Protein AF-I4B8F8-F1 (afdb_monomer)

pLDDT: mean 85.27, std 14.65, range [26.94, 98.0]

Foldseek 3Di:
DPDPPPQADQDDLVNQCVQCVLQPQDDSLLSVLVSVLVVLQSPDPCVVQLDVDPDHPVVVSLQLSLLRVCRNPDDDWAPEEEAQCRSHPSFVSNCSRVLVHQYEYEAQDPVSLVNNVVSCVVSVRPNYYYDNDHQALPPPDATLEYEYEPDDFPQVVCNRCQQHHAAQRKYWYKAWPCNVVSVVVNVVPPVQKDFPDKDWDDRPPDPTIIITTIIGGHHGRPPPDDDDDDDDDQLQAAEEEDEDCPDPVLVLLLLLLDPVSCVVVQKFKADDDVLVVVLLPDPVSVVFFAEKEAEPPDDDDRSSHHYYYYHPVSVVSNPVVPNNDIMTIGRNDDAAADDQDPDQAFEEEEELDQDLLLLLLLLLLCQVLGGQAYEYEPNHDDCRNHNNNVNNRCSVVRHRYHYYYHPLCCLAPHPAAEEEDQDAAELLVDDDGRYYHYYFWDPDPTDPHRHNHHYYYHDDDPPDPDDDRSVSSSVSSNSVSVVNVVVD

Solvent-accessible surface area (backbone atoms only — not comparable to full-atom values): 26824 Å² total; per-residue (Å²): 130,80,77,76,84,79,69,81,70,73,70,51,46,67,56,45,44,64,72,42,64,79,34,66,79,68,44,73,66,42,24,41,48,54,36,49,53,51,45,54,54,72,68,41,92,52,41,79,76,42,37,92,65,89,60,54,60,71,55,52,53,50,48,54,52,60,38,42,49,58,60,62,78,44,84,80,49,58,32,24,33,11,56,59,13,52,78,32,49,36,41,51,53,38,32,58,58,37,63,88,39,33,35,36,35,25,27,63,52,71,71,32,45,50,51,48,50,51,51,36,63,75,67,68,56,63,62,62,47,78,41,66,50,82,87,41,60,80,52,87,67,85,42,30,19,37,40,39,50,89,75,73,56,56,41,58,51,50,63,44,42,50,38,46,38,32,48,72,16,37,39,40,42,52,34,52,73,68,36,66,60,41,47,54,56,24,58,72,71,40,82,52,43,41,84,71,48,76,46,78,48,54,60,71,102,42,92,51,48,32,30,42,37,35,34,30,26,68,46,71,29,76,63,85,70,92,76,91,80,90,91,74,92,73,67,71,33,57,75,46,78,47,83,54,81,85,38,69,68,52,48,54,56,48,32,24,69,38,74,68,32,21,66,74,71,44,32,28,47,39,59,33,60,70,53,38,50,46,31,74,70,36,67,81,48,37,73,37,49,65,32,38,39,34,36,67,88,50,86,87,72,93,73,54,47,25,30,38,35,21,36,67,71,61,36,53,70,60,39,78,80,67,66,91,48,50,30,35,32,29,58,53,76,89,62,50,74,62,70,98,67,92,62,79,58,46,34,38,36,35,38,61,43,63,49,28,48,48,40,7,42,36,45,26,39,36,37,75,43,61,27,56,30,37,30,34,20,65,71,25,38,56,61,54,30,50,54,2,31,50,48,16,47,70,31,66,80,68,33,49,60,27,40,37,60,42,64,75,47,46,29,57,70,45,82,77,22,35,29,47,35,93,76,39,53,47,55,92,74,62,85,79,61,64,41,39,41,38,34,48,39,56,78,86,92,47,75,91,65,55,66,68,34,44,42,28,14,78,89,73,65,90,92,64,91,77,71,60,39,47,58,51,41,42,55,52,40,46,53,53,41,55,49,62,61,72,77,105

Organism: Turneriella parva (strain ATCC BAA-1111 / DSM 21527 / NCTC 11395 / H) (NCBI:txid869212)

Secondary structure (DSSP, 8-state):
-PPP--PPPPPPHHHHHHHTTTSTT--HHHHHHHHHHHHHHHH-TTHHHH------HHHHHHHHHHHHTHHHH-PPPSSEEEET-TTTTTHHHHHHH-TTS-EEEE---HHHHHHHHHHHHHHT--SEEEE-S--STT--S--SEEEEESSS-HHHHHHHHTTTSPTT-EEEEEE-TTHHHHHHHHHHH-TTEEEEEEEEEESTTS--EEEEEEEEE-SPP---------SS----PPEEEE--TT-HHHHHHHHTTSHHHHHHHTEEEEE-HHHHHHHHH-HHHHTTEEEEEEETTS-----SS-EEEEPHHHHHHH-TT---S-EEEEEPPP-EEP-----SSEEEEEE---SHHHHHHHHHHHHHTT-SEEEE-TTSPPTTSHHHHHHHGGGGGTSEEEE---HHHHHHHSTT-EEEEEEEEETTTPPPPSEEEEEPP-SSS--S--TT-EEEE----TT-----HHHHHHHHHHHHHHHHHH--

Nearest PDB structures (foldseek):
  5l0z-assembly1_B  TM=7.922E-01  e=4.233E-16  Sinorhizobium meliloti 1021
  1x7o-assembly1_B  TM=7.775E-01  e=1.104E-14  Streptomyces viridochromogenes
  3ay0-assembly2_B  TM=7.262E-01  e=1.185E-04  Methanocaldococcus jannaschii
  2yx1-assembly3_B  TM=6.730E-01  e=7.729E-05  Methanocaldococcus jannaschii
  2yx1-assembly3_A-2  TM=6.393E-01  e=5.608E-05  Methanocaldococcus jannaschii

Mean predicted aligned error: 17.03 Å

Sequence (488 aa):
MQKPDTQPRVFSTAEILRLLREIPGITEQKAGQLRRHWQMLVESDDKTDLTRLESTHEIAIKHYLDCAMPLKFTSLPSPLLDIGSGAGFPGLVLKILSPETEVILGEVRPKRTRFLQQVIDELGLTGVQVFAHRIGPQFPLEIQGVATRALESCRDTLYRVAPFLPAGGRVLLLKGPKGDEEIAEALAEMKDFAHEKTYSYNLADTRNERRLVIMRRERESVRKTGESNTGAPKSTGRVTEITSRANEQFKSLLSLTEAKGIRKEKLFLVSGEKLVQEILTTDRLRAQLQTLLVSSEMPRAETGANTLVLSPALFREVDVSGTRSAIGVMQLPGISAWQPTAETSGVTVFLPFQDPANIGAAIRSAAAFGARRVVLTEEAASPFLPKSVRAAANALFHVELMRGPRLSEVVKSVPGIFRLDMQGEPLHSVRFAAAVNLLAGVEGYGFTDRGGSIPITIPMQTGVESLNAQTALSIALYEIQRRQLAEK

Radius of gyration: 29.43 Å; Cα contacts (8 Å, |Δi|>4): 914; chains: 1; bounding box: 54×76×76 Å

Structure (mmCIF, N/CA/C/O backbone):
data_AF-I4B8F8-F1
#
_entry.id   AF-I4B8F8-F1
#
loop_
_atom_site.group_PDB
_atom_site.id
_atom_site.type_symbol
_atom_site.label_atom_id
_atom_site.label_alt_id
_atom_site.label_comp_id
_atom_site.label_asym_id
_atom_site.label_entity_id
_atom_site.label_seq_id
_atom_site.pdbx_PDB_ins_code
_atom_site.Cartn_x
_atom_site.Cartn_y
_atom_site.Cartn_z
_atom_site.occupancy
_atom_site.B_iso_or_equiv
_atom_site.auth_seq_id
_atom_site.auth_comp_id
_atom_site.auth_asym_id
_atom_site.auth_atom_id
_atom_site.pdbx_PDB_model_num
ATOM 1 N N . MET A 1 1 ? -20.509 -47.827 -3.296 1.00 37.56 1 MET A N 1
ATOM 2 C CA . MET A 1 1 ? -19.914 -47.493 -1.984 1.00 37.56 1 MET A CA 1
ATOM 3 C C . MET A 1 1 ? -20.472 -46.151 -1.549 1.00 37.56 1 MET A C 1
ATOM 5 O O . MET A 1 1 ? -20.246 -45.168 -2.243 1.00 37.56 1 MET A O 1
ATOM 9 N N . GLN A 1 2 ? -21.267 -46.125 -0.476 1.00 31.25 2 GLN A N 1
ATOM 10 C CA . GLN A 1 2 ? -21.672 -44.877 0.176 1.00 31.25 2 GLN A CA 1
ATOM 11 C C . GLN A 1 2 ? -20.403 -44.131 0.605 1.00 31.25 2 GLN A C 1
ATOM 13 O O . GLN A 1 2 ? -19.493 -44.748 1.161 1.00 31.25 2 GLN A O 1
ATOM 18 N N . LYS A 1 3 ? -20.314 -42.830 0.297 1.00 29.75 3 LYS A N 1
ATOM 19 C CA . LYS A 1 3 ? -19.273 -41.974 0.877 1.00 29.75 3 LYS A CA 1
ATOM 20 C C . LYS A 1 3 ? -19.387 -42.101 2.403 1.00 29.75 3 LYS A C 1
ATOM 22 O O . LYS A 1 3 ? -20.510 -41.989 2.896 1.00 29.75 3 LYS A O 1
ATOM 27 N N . PRO A 1 4 ? -18.292 -42.368 3.134 1.00 38.72 4 PRO A N 1
ATOM 28 C CA . PRO A 1 4 ? -18.348 -42.357 4.585 1.00 38.72 4 PRO A CA 1
ATOM 29 C C . PRO A 1 4 ? -18.833 -40.977 5.025 1.00 38.72 4 PRO A C 1
ATOM 31 O O . PRO A 1 4 ? -18.412 -39.961 4.471 1.00 38.72 4 PRO A O 1
ATOM 34 N N . ASP A 1 5 ? -19.765 -40.971 5.967 1.00 40.22 5 ASP A N 1
ATOM 35 C CA . ASP A 1 5 ? -20.349 -39.780 6.564 1.00 40.22 5 ASP A CA 1
ATOM 36 C C . ASP A 1 5 ? -19.243 -38.973 7.266 1.00 40.22 5 ASP A C 1
ATOM 38 O O . ASP A 1 5 ? -18.839 -39.262 8.391 1.00 40.22 5 ASP A O 1
ATOM 42 N N . THR A 1 6 ? -18.656 -38.012 6.551 1.00 44.28 6 THR A N 1
ATOM 43 C CA . THR A 1 6 ? -17.584 -37.134 7.036 1.00 44.28 6 THR A CA 1
ATOM 44 C C . THR A 1 6 ? -18.162 -35.910 7.743 1.00 44.28 6 THR A C 1
ATOM 46 O O . THR A 1 6 ? -17.721 -34.784 7.496 1.00 44.28 6 THR A O 1
ATOM 49 N N . GLN A 1 7 ? -19.172 -36.082 8.598 1.00 48.66 7 GLN A N 1
ATOM 50 C CA . GLN A 1 7 ? -19.542 -35.010 9.517 1.00 48.66 7 GLN A CA 1
ATOM 51 C C . GLN A 1 7 ? -18.423 -34.837 10.558 1.00 48.66 7 GLN A C 1
ATOM 53 O O . GLN A 1 7 ? -17.999 -35.819 11.177 1.00 48.66 7 GLN A O 1
ATOM 58 N N . PRO A 1 8 ? -17.894 -33.616 10.764 1.00 54.59 8 PRO A N 1
ATOM 59 C CA . PRO A 1 8 ? -16.890 -33.380 11.791 1.00 54.59 8 PRO A CA 1
ATOM 60 C C . PRO A 1 8 ? -17.479 -33.729 13.158 1.00 54.59 8 PRO A C 1
ATOM 62 O O . PRO A 1 8 ? -18.486 -33.154 13.569 1.00 54.59 8 PRO A O 1
ATOM 65 N N . ARG A 1 9 ? -16.860 -34.676 13.872 1.00 65.25 9 ARG A N 1
ATOM 66 C CA . ARG A 1 9 ? -17.276 -35.021 15.235 1.00 65.25 9 ARG A CA 1
ATOM 67 C C . ARG A 1 9 ? -17.198 -33.771 16.117 1.00 65.25 9 ARG A C 1
ATOM 69 O O . ARG A 1 9 ? -16.156 -33.119 16.200 1.00 65.25 9 ARG A O 1
ATOM 76 N N . VAL A 1 10 ? -18.303 -33.444 16.771 1.00 67.31 10 VAL A N 1
ATOM 77 C CA . VAL A 1 10 ? -18.372 -32.400 17.794 1.00 67.31 10 VAL A CA 1
ATOM 78 C C . VAL A 1 10 ? -17.868 -32.973 19.118 1.00 67.31 10 VAL A C 1
ATOM 80 O O . VAL A 1 10 ? -18.247 -34.083 19.484 1.00 67.31 10 VAL A O 1
ATOM 83 N N . PHE A 1 11 ? -17.046 -32.214 19.847 1.00 74.31 11 PHE A N 1
ATOM 84 C CA . PHE A 1 11 ? -16.575 -32.594 21.183 1.00 74.31 11 PHE A CA 1
ATOM 85 C C . PHE A 1 11 ? -17.731 -32.791 22.164 1.00 74.31 11 PHE A C 1
ATOM 87 O O . PHE A 1 11 ? -18.643 -31.970 22.232 1.00 74.31 11 PHE A O 1
ATOM 94 N N . SER A 1 12 ? -17.673 -33.816 23.005 1.00 84.62 12 SER A N 1
ATOM 95 C CA . SER A 1 12 ? -18.509 -33.859 24.205 1.00 84.62 12 SER A CA 1
ATOM 96 C C . SER A 1 12 ? -17.972 -32.904 25.279 1.00 84.62 12 SER A C 1
ATOM 98 O O . SER A 1 12 ? -16.775 -32.617 25.355 1.00 84.62 12 SER A O 1
ATOM 100 N N . THR A 1 13 ? -18.852 -32.431 26.165 1.00 86.50 13 THR A N 1
ATOM 101 C CA . THR A 1 13 ? -18.453 -31.603 27.317 1.00 86.50 13 THR A CA 1
ATOM 102 C C . THR A 1 13 ? -17.444 -32.340 28.207 1.00 86.50 13 THR A C 1
ATOM 104 O O . THR A 1 13 ? -16.471 -31.744 28.662 1.00 86.50 13 THR A O 1
ATOM 107 N N . ALA A 1 14 ? -17.620 -33.655 28.387 1.00 87.38 14 ALA A N 1
ATOM 108 C CA . ALA A 1 14 ? -16.713 -34.504 29.158 1.00 87.38 14 ALA A CA 1
ATOM 109 C C . ALA A 1 14 ? -15.302 -34.585 28.544 1.00 87.38 14 ALA A C 1
ATOM 111 O O . ALA A 1 14 ? -14.309 -34.578 29.273 1.00 87.38 14 ALA A O 1
ATOM 112 N N . GLU A 1 15 ? -15.188 -34.617 27.212 1.00 86.06 15 GLU A N 1
ATOM 113 C CA . GLU A 1 15 ? -13.887 -34.598 26.533 1.00 86.06 15 GLU A CA 1
ATOM 114 C C . GLU A 1 15 ? -13.149 -33.276 26.747 1.00 86.06 15 GLU A C 1
ATOM 116 O O . GLU A 1 15 ? -11.955 -33.301 27.048 1.00 86.06 15 GLU A O 1
ATOM 121 N N . ILE A 1 16 ? -13.849 -32.138 26.655 1.00 87.81 16 ILE A N 1
ATOM 122 C CA . ILE A 1 16 ? -13.263 -30.812 26.915 1.00 87.81 16 ILE A CA 1
ATOM 123 C C . ILE A 1 16 ? -12.833 -30.690 28.380 1.00 87.81 16 ILE A C 1
ATOM 125 O O . ILE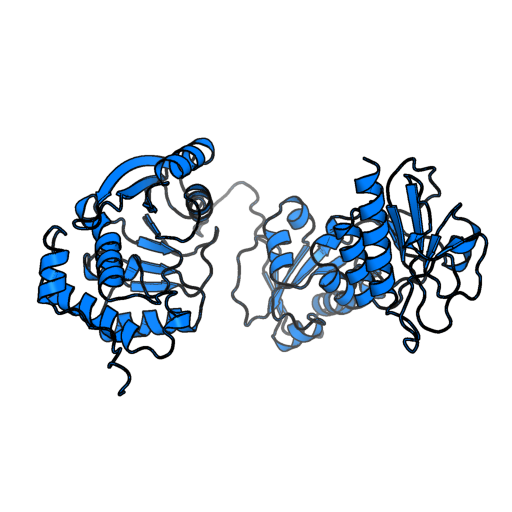 A 1 16 ? -11.724 -30.231 28.647 1.00 87.81 16 ILE A O 1
ATOM 129 N N . LEU A 1 17 ? -13.660 -31.151 29.325 1.00 90.06 17 LEU A N 1
ATOM 130 C CA . LEU A 1 17 ? -13.315 -31.174 30.750 1.00 90.06 17 LEU A CA 1
ATOM 131 C C . LEU A 1 17 ? -12.053 -31.994 31.015 1.00 90.06 17 LEU A C 1
ATOM 133 O O . LEU A 1 17 ? -11.150 -31.534 31.710 1.00 90.06 17 LEU A O 1
ATOM 137 N N . ARG A 1 18 ? -11.957 -33.193 30.432 1.00 88.25 18 ARG A N 1
ATOM 138 C CA . ARG A 1 18 ? -10.771 -34.043 30.576 1.00 88.25 18 ARG A CA 1
ATOM 139 C C . ARG A 1 18 ? -9.530 -33.384 29.976 1.00 88.25 18 ARG A C 1
ATOM 141 O O . ARG A 1 18 ? -8.460 -33.462 30.574 1.00 88.25 18 ARG A O 1
ATOM 148 N N . LEU A 1 19 ? -9.671 -32.762 28.807 1.00 84.69 19 LEU A N 1
ATOM 149 C CA . LEU A 1 19 ? -8.583 -32.096 28.093 1.00 84.69 19 LEU A CA 1
ATOM 150 C C . LEU A 1 19 ? -8.044 -30.887 28.863 1.00 84.69 19 LEU A C 1
ATOM 152 O O . LEU A 1 19 ? -6.835 -30.716 28.977 1.00 84.69 19 LEU A O 1
ATOM 156 N N . LEU A 1 20 ? -8.944 -30.052 29.379 1.00 89.75 20 LEU A N 1
ATOM 157 C CA . LEU A 1 20 ? -8.615 -28.797 30.049 1.00 89.75 20 LEU A CA 1
ATOM 158 C C . LEU A 1 20 ? -8.564 -28.941 31.573 1.00 89.75 20 LEU A C 1
ATOM 160 O O . LEU A 1 20 ? -8.567 -27.933 32.268 1.00 89.75 20 LEU A O 1
ATOM 164 N N . ARG A 1 21 ? -8.484 -30.166 32.110 1.00 89.56 21 ARG A N 1
ATOM 165 C CA . ARG A 1 21 ? -8.506 -30.442 33.561 1.00 89.56 21 ARG A CA 1
ATOM 166 C C . ARG A 1 21 ? -7.427 -29.702 34.358 1.00 89.56 21 ARG A C 1
ATOM 168 O O . ARG A 1 21 ? -7.580 -29.493 35.552 1.00 89.56 21 ARG A O 1
ATOM 175 N N . GLU A 1 22 ? -6.322 -29.351 33.701 1.00 88.19 22 GLU A N 1
ATOM 176 C CA . GLU A 1 22 ? -5.199 -28.625 34.305 1.00 88.19 22 GLU A CA 1
ATOM 177 C C . GLU A 1 22 ? -5.330 -27.102 34.180 1.00 88.19 22 GLU A C 1
ATOM 179 O O . GLU A 1 22 ? -4.483 -26.371 34.692 1.00 88.19 22 GLU A O 1
ATOM 184 N N . ILE A 1 23 ? -6.356 -26.618 33.476 1.00 92.31 23 ILE A N 1
ATOM 185 C CA . ILE A 1 23 ? -6.624 -25.194 33.313 1.00 92.31 23 ILE A CA 1
ATOM 186 C C . ILE A 1 23 ? -7.430 -24.708 34.522 1.00 92.31 23 ILE A C 1
ATOM 188 O O . ILE A 1 23 ? -8.512 -25.241 34.789 1.00 92.31 23 ILE A O 1
ATOM 192 N N . PRO A 1 24 ? -6.940 -23.694 35.256 1.00 89.38 24 PRO A N 1
ATOM 193 C CA . PRO A 1 24 ? -7.636 -23.178 36.425 1.00 89.38 24 PRO A CA 1
ATOM 194 C C . PRO A 1 24 ? -9.062 -22.721 36.105 1.00 89.38 24 PRO A C 1
ATOM 196 O O . PRO A 1 24 ? -9.312 -22.047 35.107 1.00 89.38 24 PRO A O 1
ATOM 199 N N . GLY A 1 25 ? -10.006 -23.076 36.978 1.00 86.62 25 GLY A N 1
ATOM 200 C CA . GLY A 1 25 ? -11.382 -22.589 36.899 1.00 86.62 25 GLY A CA 1
ATOM 201 C C . GLY A 1 25 ? -12.218 -23.164 35.753 1.00 86.62 25 GLY A C 1
ATOM 202 O O . GLY A 1 25 ? -13.264 -22.586 35.452 1.00 86.62 25 GLY A O 1
ATOM 203 N N . ILE A 1 26 ? -11.796 -24.263 35.113 1.00 93.62 26 ILE A N 1
ATOM 204 C CA . ILE A 1 26 ? -12.636 -25.006 34.166 1.00 93.62 26 ILE A CA 1
ATOM 205 C C . ILE A 1 26 ? -13.859 -25.603 34.886 1.00 93.62 26 ILE A C 1
ATOM 207 O O . ILE A 1 26 ? -13.743 -26.214 35.945 1.00 93.62 26 ILE A O 1
ATOM 211 N N . THR A 1 27 ? -15.047 -25.428 34.306 1.00 95.81 27 THR A N 1
ATOM 212 C CA . THR A 1 27 ? -16.318 -25.976 34.807 1.00 95.81 27 THR A CA 1
ATOM 213 C C . THR A 1 27 ? -17.100 -26.614 33.666 1.00 95.81 27 THR A C 1
ATOM 215 O O . THR A 1 27 ? -16.797 -26.386 32.492 1.00 95.81 27 THR A O 1
ATOM 218 N N . GLU A 1 28 ? -18.132 -27.393 33.990 1.00 94.50 28 GLU A N 1
ATOM 219 C CA . GLU A 1 28 ? -19.004 -28.005 32.981 1.00 94.50 28 GLU A CA 1
ATOM 220 C C . GLU A 1 28 ? -19.686 -26.955 32.092 1.00 94.50 28 GLU A C 1
ATOM 222 O O . GLU A 1 28 ? -19.755 -27.126 30.877 1.00 94.50 28 GLU A O 1
ATOM 227 N N . GLN A 1 29 ? -20.086 -25.818 32.672 1.00 95.50 29 GLN A N 1
ATOM 228 C CA . GLN A 1 29 ? -20.638 -24.684 31.930 1.00 95.50 29 GLN A CA 1
ATOM 229 C C . GLN A 1 29 ? -19.637 -24.132 30.904 1.00 95.50 29 GLN A C 1
ATOM 231 O O . GLN A 1 29 ? -19.970 -24.011 29.725 1.00 95.50 29 GLN A O 1
ATOM 236 N N . LYS A 1 30 ? -18.397 -23.845 31.324 1.00 95.56 30 LYS A N 1
ATOM 237 C CA . LYS A 1 30 ? -17.348 -23.317 30.434 1.00 95.56 30 LYS A CA 1
ATOM 238 C C . LYS A 1 30 ? -16.985 -24.317 29.338 1.00 95.56 30 LYS A C 1
ATOM 240 O O . LYS A 1 30 ? -16.847 -23.948 28.174 1.00 95.56 30 LYS A O 1
ATOM 245 N N . ALA A 1 31 ? -16.889 -25.600 29.686 1.00 94.25 31 ALA A N 1
ATOM 246 C CA . ALA A 1 31 ? -16.685 -26.667 28.712 1.00 94.25 31 ALA A CA 1
ATOM 247 C C . ALA A 1 31 ? -17.852 -26.754 27.710 1.00 94.25 31 ALA A C 1
ATOM 249 O O . ALA A 1 31 ? -17.626 -26.922 26.513 1.00 94.25 31 ALA A O 1
ATOM 250 N N . GLY A 1 32 ? -19.091 -26.568 28.174 1.00 94.25 32 GLY A N 1
ATOM 251 C CA . GLY A 1 32 ? -20.281 -26.486 27.329 1.00 94.25 32 GLY A CA 1
ATOM 252 C C . GLY A 1 32 ? -20.248 -25.304 26.355 1.00 94.25 32 GLY A C 1
ATOM 253 O O . GLY A 1 32 ? -20.576 -25.481 25.182 1.00 94.25 32 GLY A O 1
ATOM 254 N N . GLN A 1 33 ? -19.790 -24.129 26.797 1.00 96.12 33 GLN A N 1
ATOM 255 C CA . GLN A 1 33 ? -19.620 -22.949 25.939 1.00 96.12 33 GLN A CA 1
ATOM 256 C C . GLN A 1 33 ? -18.536 -23.160 24.871 1.00 96.12 33 GLN A C 1
ATOM 258 O O . GLN A 1 33 ? -18.769 -22.859 23.702 1.00 96.12 33 GLN A O 1
ATOM 263 N N . LEU A 1 34 ? -17.385 -23.750 25.226 1.00 93.94 34 LEU A N 1
ATOM 264 C CA . LEU A 1 34 ? -16.343 -24.108 24.251 1.00 93.94 34 LEU A CA 1
ATOM 265 C C . LEU A 1 34 ? -16.844 -25.131 23.225 1.00 93.94 34 LEU A C 1
ATOM 267 O O . LEU A 1 34 ? -16.575 -24.999 22.031 1.00 93.94 34 LEU A O 1
ATOM 271 N N . ARG A 1 35 ? -17.622 -26.127 23.673 1.00 91.62 35 ARG A N 1
ATOM 272 C CA . ARG A 1 35 ? -18.291 -27.073 22.773 1.00 91.62 35 ARG A CA 1
ATOM 273 C C . ARG A 1 35 ? -19.227 -26.347 21.814 1.00 91.62 35 ARG A C 1
ATOM 275 O O . ARG A 1 35 ? -19.205 -26.645 20.624 1.00 91.62 35 ARG A O 1
ATOM 282 N N . ARG A 1 36 ? -20.051 -25.423 22.315 1.00 93.31 36 ARG A N 1
ATOM 283 C CA . ARG A 1 36 ? -21.014 -24.694 21.483 1.00 93.31 36 ARG A CA 1
ATOM 284 C C . ARG A 1 36 ? -20.313 -23.790 20.470 1.00 93.31 36 ARG A C 1
ATOM 286 O O . ARG A 1 36 ? -20.694 -23.803 19.306 1.00 93.31 36 ARG A O 1
ATOM 293 N N . HIS A 1 37 ? -19.230 -23.113 20.855 1.00 92.88 37 HIS A N 1
ATOM 294 C CA . HIS A 1 37 ? -18.369 -22.382 19.915 1.00 92.88 37 HIS A CA 1
ATOM 295 C C . HIS A 1 37 ? -17.838 -23.289 18.794 1.00 92.88 37 HIS A C 1
ATOM 297 O O . HIS A 1 37 ? -17.922 -22.925 17.621 1.00 92.88 37 HIS A O 1
ATOM 303 N N . TRP A 1 38 ? -17.362 -24.495 19.129 1.00 87.88 38 TRP A N 1
ATOM 304 C CA . TRP A 1 38 ? -16.925 -25.473 18.127 1.00 87.88 38 TRP A CA 1
ATOM 305 C C . TRP A 1 38 ? -18.066 -25.926 17.210 1.00 87.88 38 TRP A C 1
ATOM 307 O O . TRP A 1 38 ? -17.879 -25.993 15.997 1.00 87.88 38 TRP A O 1
ATOM 317 N N . GLN A 1 39 ? -19.252 -26.200 17.765 1.00 87.88 39 GLN A N 1
ATOM 318 C CA . GLN A 1 39 ? -20.442 -26.551 16.981 1.00 87.88 39 GLN A CA 1
ATOM 319 C C . GLN A 1 39 ? -20.768 -25.469 15.960 1.00 87.88 39 GLN A C 1
ATOM 321 O O . GLN A 1 39 ? -20.864 -25.775 14.780 1.00 87.88 39 GLN A O 1
ATOM 326 N N . MET A 1 40 ? -20.838 -24.206 16.385 1.00 90.06 40 MET A N 1
ATOM 327 C CA . MET A 1 40 ? -21.122 -23.086 15.484 1.00 90.06 40 MET A CA 1
ATOM 328 C C . MET A 1 40 ? -20.072 -22.957 14.376 1.00 90.06 40 MET A C 1
ATOM 330 O O . MET A 1 40 ? -20.408 -22.676 13.228 1.00 90.06 40 MET A O 1
ATOM 334 N N . LEU A 1 41 ? -18.795 -23.195 14.693 1.00 86.50 41 LEU A N 1
ATOM 335 C CA . LEU A 1 41 ? -17.722 -23.182 13.700 1.00 86.50 41 LEU A CA 1
ATOM 336 C C . LEU A 1 41 ? -17.862 -24.326 12.679 1.00 86.50 41 LEU A C 1
ATOM 338 O O . LEU A 1 41 ? -17.627 -24.127 11.488 1.00 86.50 41 LEU A O 1
ATOM 342 N N . VAL A 1 42 ? -18.259 -25.517 13.138 1.00 80.12 42 VAL A N 1
ATOM 343 C CA . VAL A 1 42 ? -18.511 -26.705 12.305 1.00 80.12 42 VAL A CA 1
ATOM 344 C C . VAL A 1 42 ? -19.822 -26.605 11.522 1.00 80.12 42 VAL A C 1
ATOM 346 O O . VAL A 1 42 ? -19.929 -27.201 10.456 1.00 80.12 42 VAL A O 1
ATOM 349 N N . GLU A 1 43 ? -20.821 -25.890 12.017 1.00 82.44 43 GLU A N 1
ATOM 350 C CA . GLU A 1 43 ? -22.116 -25.698 11.354 1.00 82.44 43 GLU A CA 1
ATOM 351 C C . GLU A 1 43 ? -22.072 -24.552 10.336 1.00 82.44 43 GLU A C 1
ATOM 353 O O . GLU A 1 43 ? -22.893 -24.516 9.428 1.00 82.44 43 GLU A O 1
ATOM 358 N N . SER A 1 44 ? -21.101 -23.640 10.441 1.00 77.44 44 SER A N 1
ATOM 359 C CA . SER A 1 44 ? -20.975 -22.511 9.521 1.00 77.44 44 SER A CA 1
ATOM 360 C C . SER A 1 44 ? -20.704 -22.957 8.079 1.00 77.44 44 SER A C 1
ATOM 362 O O . SER A 1 44 ? -19.770 -23.717 7.821 1.00 77.44 44 SER A O 1
ATOM 364 N N . ASP A 1 45 ? -21.463 -22.413 7.125 1.00 61.00 45 ASP A N 1
ATOM 365 C CA . ASP A 1 45 ? -21.267 -22.621 5.680 1.00 61.00 45 ASP A CA 1
ATOM 366 C C . ASP A 1 45 ? -19.956 -22.004 5.148 1.00 61.00 45 ASP A C 1
ATOM 368 O O . ASP A 1 45 ? -19.474 -22.358 4.073 1.00 61.00 45 ASP A O 1
ATOM 372 N N . ASP A 1 46 ? -19.329 -21.111 5.920 1.00 59.44 46 ASP A N 1
ATOM 373 C CA . ASP A 1 46 ? -18.126 -20.354 5.557 1.00 59.44 46 ASP A CA 1
ATOM 374 C C . ASP A 1 46 ? -16.824 -21.005 6.083 1.00 59.44 46 ASP A C 1
ATOM 376 O O . ASP A 1 46 ? -15.827 -20.313 6.311 1.00 59.44 46 ASP A O 1
ATOM 380 N N . LYS A 1 47 ? -16.790 -22.335 6.287 1.00 59.72 47 LYS A N 1
ATOM 381 C CA . LYS A 1 47 ? -15.661 -23.050 6.938 1.00 59.72 47 LYS A CA 1
ATOM 382 C C . LYS A 1 47 ? -14.290 -22.669 6.390 1.00 59.72 47 LYS A C 1
ATOM 384 O O . LYS A 1 47 ? -13.368 -22.454 7.172 1.00 59.72 47 LYS A O 1
ATOM 389 N N . THR A 1 48 ? -14.175 -22.556 5.066 1.00 55.91 48 THR A N 1
ATOM 390 C CA . THR A 1 48 ? -12.930 -22.229 4.353 1.00 55.91 48 THR A CA 1
ATOM 391 C C . THR A 1 48 ? -12.471 -20.783 4.560 1.00 55.91 48 THR A C 1
ATOM 393 O O . THR A 1 48 ? -11.276 -20.506 4.448 1.00 55.91 48 THR A O 1
ATOM 396 N N . ASP A 1 49 ? -13.382 -19.860 4.889 1.00 56.50 49 ASP A N 1
ATOM 397 C CA . ASP A 1 49 ? -13.070 -18.449 5.144 1.00 56.50 49 ASP A CA 1
ATOM 398 C C . ASP A 1 49 ? -12.888 -18.152 6.642 1.00 56.50 49 ASP A C 1
ATOM 400 O O . ASP A 1 49 ? -12.032 -17.341 7.006 1.00 56.50 49 ASP A O 1
ATOM 404 N N . LEU A 1 50 ? -13.617 -18.833 7.535 1.00 55.78 50 LEU A N 1
ATOM 405 C CA . LEU A 1 50 ? -13.480 -18.660 8.988 1.00 55.78 50 LEU A CA 1
ATOM 406 C C . LEU A 1 50 ? -12.159 -19.219 9.517 1.00 55.78 50 LEU A C 1
ATOM 408 O O . LEU A 1 50 ? -11.507 -18.594 10.355 1.00 55.78 50 LEU A O 1
ATOM 412 N N . THR A 1 51 ? -11.729 -20.367 8.996 1.00 55.81 51 THR A N 1
ATOM 413 C CA . THR A 1 51 ? -10.491 -21.025 9.415 1.00 55.81 51 THR A CA 1
ATOM 414 C C . THR A 1 51 ? -9.880 -21.809 8.259 1.00 55.81 51 THR A C 1
ATOM 416 O O . THR A 1 51 ? -10.588 -22.435 7.483 1.00 55.81 51 THR A O 1
ATOM 419 N N . ARG A 1 52 ? -8.547 -21.869 8.155 1.00 52.03 52 ARG A N 1
ATOM 420 C CA . ARG A 1 52 ? -7.868 -22.765 7.192 1.00 52.03 52 ARG A CA 1
ATOM 421 C C . ARG A 1 52 ? -7.881 -24.230 7.671 1.00 52.03 52 ARG A C 1
ATOM 423 O O . ARG A 1 52 ? -6.935 -24.977 7.438 1.00 52.03 52 ARG A O 1
ATOM 430 N N . LEU A 1 53 ? -8.905 -24.612 8.429 1.00 52.09 53 LEU A N 1
ATOM 431 C CA . LEU A 1 53 ? -9.018 -25.914 9.059 1.00 52.09 53 LEU A CA 1
ATOM 432 C C . LEU A 1 53 ? -9.657 -26.886 8.064 1.00 52.09 53 LEU A C 1
ATOM 434 O O . LEU A 1 53 ? -10.868 -27.058 8.031 1.00 52.09 53 LEU A O 1
ATOM 438 N N . GLU A 1 54 ? -8.823 -27.620 7.331 1.00 49.47 54 GLU A N 1
ATOM 439 C CA . GLU A 1 54 ? -9.177 -28.951 6.799 1.00 49.47 54 GLU A CA 1
ATOM 440 C C . GLU A 1 54 ? -9.229 -30.001 7.937 1.00 49.47 54 GLU A C 1
ATOM 442 O O . GLU A 1 54 ? -8.923 -31.177 7.761 1.00 49.47 54 GLU A O 1
ATOM 447 N N . SER A 1 55 ? -9.494 -29.563 9.171 1.00 52.34 55 SER A N 1
ATOM 448 C CA . SER A 1 55 ? -8.901 -30.179 10.348 1.00 52.34 55 SER A CA 1
ATOM 449 C C . SER A 1 55 ? -9.795 -31.237 10.977 1.00 52.34 55 SER A C 1
ATOM 451 O O . SER A 1 55 ? -10.943 -30.971 11.334 1.00 52.34 55 SER A O 1
ATOM 453 N N . THR A 1 56 ? -9.225 -32.414 11.203 1.00 61.28 56 THR A N 1
ATOM 454 C CA . THR A 1 56 ? -9.825 -33.480 12.002 1.00 61.28 56 THR A CA 1
ATOM 455 C C . THR A 1 56 ? -10.077 -33.027 13.448 1.00 61.28 56 THR A C 1
ATOM 457 O O . THR A 1 56 ? -9.424 -32.115 13.961 1.00 61.28 56 THR A O 1
ATOM 460 N N . HIS A 1 57 ? -10.999 -33.708 14.132 1.00 67.62 57 HIS A N 1
ATOM 461 C CA . HIS A 1 57 ? -11.315 -33.548 15.560 1.00 67.62 57 HIS A CA 1
ATOM 462 C C . HIS A 1 57 ? -10.065 -33.370 16.452 1.00 67.62 57 HIS A C 1
ATOM 464 O O . HIS A 1 57 ? -10.033 -32.515 17.333 1.00 67.62 57 HIS A O 1
ATOM 470 N N . GLU A 1 58 ? -8.991 -34.119 16.189 1.00 65.88 58 GLU A N 1
ATOM 471 C CA . GLU A 1 58 ? -7.743 -34.055 16.962 1.00 65.88 58 GLU A CA 1
ATOM 472 C C . GLU A 1 58 ? -6.992 -32.725 16.853 1.00 65.88 58 GLU A C 1
ATOM 474 O O . GLU A 1 58 ? -6.371 -32.277 17.820 1.00 65.88 58 GLU A O 1
ATOM 479 N N . ILE A 1 59 ? -7.007 -32.099 15.677 1.00 67.88 59 ILE A N 1
ATOM 480 C CA . ILE A 1 59 ? -6.310 -30.833 15.441 1.00 67.88 59 ILE A CA 1
ATOM 481 C C . ILE A 1 59 ? -7.048 -29.709 16.175 1.00 67.88 59 ILE A C 1
ATOM 483 O O . ILE A 1 59 ? -6.422 -28.898 16.857 1.00 67.88 59 ILE A O 1
ATOM 487 N N . ALA A 1 60 ? -8.380 -29.715 16.128 1.00 69.56 60 ALA A N 1
ATOM 488 C CA . ALA A 1 60 ? -9.209 -28.747 16.832 1.00 69.56 60 ALA A CA 1
ATOM 489 C C . ALA A 1 60 ? -9.073 -28.841 18.366 1.00 69.56 60 ALA A C 1
ATOM 491 O O . ALA A 1 60 ? -8.904 -27.809 19.015 1.00 69.56 60 ALA A O 1
ATOM 492 N N . ILE A 1 61 ? -8.996 -30.047 18.946 1.00 73.06 61 ILE A N 1
ATOM 493 C CA . ILE A 1 61 ? -8.678 -30.247 20.380 1.00 73.06 61 ILE A CA 1
ATOM 494 C C . ILE A 1 61 ? -7.374 -29.558 20.760 1.00 73.06 61 ILE A C 1
ATOM 496 O O . ILE A 1 61 ? -7.312 -28.795 21.725 1.00 73.06 61 ILE A O 1
ATOM 500 N N . LYS A 1 62 ? -6.321 -29.802 19.975 1.00 77.50 62 LYS A N 1
ATOM 501 C CA . LYS A 1 62 ? -5.010 -29.192 20.205 1.00 77.50 62 LYS A CA 1
ATOM 502 C C . LYS A 1 62 ? -5.087 -27.674 20.062 1.00 77.50 62 LYS A C 1
ATOM 504 O O . LYS A 1 62 ? -4.357 -26.974 20.753 1.00 77.50 62 LYS A O 1
ATOM 509 N N . HIS A 1 63 ? -5.983 -27.146 19.224 1.00 82.81 63 HIS A N 1
ATOM 510 C CA . HIS A 1 63 ? -6.194 -25.709 19.111 1.00 82.81 63 HIS A CA 1
ATOM 511 C C . HIS A 1 63 ? -6.813 -25.078 20.359 1.00 82.81 63 HIS A C 1
ATOM 513 O O . HIS A 1 63 ? -6.263 -24.073 20.812 1.00 82.81 63 HIS A O 1
ATOM 519 N N . TYR A 1 64 ? -7.878 -25.653 20.920 1.00 88.00 64 TYR A N 1
ATOM 520 C CA . TYR A 1 64 ? -8.481 -25.145 22.158 1.00 88.00 64 TYR A CA 1
ATOM 521 C C . TYR A 1 64 ? -7.537 -25.271 23.350 1.00 88.00 64 TYR A C 1
ATOM 523 O O . TYR A 1 64 ? -7.401 -24.314 24.109 1.00 88.00 64 TYR A O 1
ATOM 531 N N . LEU A 1 65 ? -6.844 -26.410 23.479 1.00 88.44 65 LEU A N 1
ATOM 532 C CA . LEU A 1 65 ? -5.861 -26.610 24.542 1.00 88.44 65 LEU A CA 1
ATOM 533 C C . LEU A 1 65 ? -4.774 -25.533 24.494 1.00 88.44 65 LEU A C 1
ATOM 535 O O . LEU A 1 65 ? -4.571 -24.845 25.485 1.00 88.44 65 LEU A O 1
ATOM 539 N N . ASP A 1 66 ? -4.142 -25.330 23.335 1.00 89.19 66 ASP A N 1
ATOM 540 C CA . ASP A 1 66 ? -3.085 -24.325 23.133 1.00 89.19 66 ASP A CA 1
ATOM 541 C C . ASP A 1 66 ? -3.562 -22.913 23.509 1.00 89.19 66 ASP A C 1
ATOM 543 O O . ASP A 1 66 ? -2.886 -22.197 24.240 1.00 89.19 66 ASP A O 1
ATOM 547 N N . CYS A 1 67 ? -4.774 -22.532 23.088 1.00 92.38 67 CYS A N 1
ATOM 548 C CA . CYS A 1 67 ? -5.365 -21.240 23.443 1.00 92.38 67 CYS A CA 1
ATOM 549 C C . CYS A 1 67 ? -5.665 -21.091 24.939 1.00 92.38 67 CYS A C 1
ATOM 551 O O . CYS A 1 67 ? -5.659 -19.966 25.427 1.00 92.38 67 CYS A O 1
ATOM 553 N N . ALA A 1 68 ? -5.922 -22.184 25.658 1.00 93.75 68 ALA A N 1
ATOM 554 C CA . ALA A 1 68 ? -6.193 -22.170 27.093 1.00 93.75 68 ALA A CA 1
ATOM 555 C C . ALA A 1 68 ? -4.915 -22.131 27.950 1.00 93.75 68 ALA A C 1
ATOM 557 O O . ALA A 1 68 ? -4.954 -21.658 29.085 1.00 93.75 68 ALA A O 1
ATOM 558 N N . MET A 1 69 ? -3.775 -22.585 27.414 1.00 92.50 69 MET A N 1
ATOM 559 C CA . MET A 1 69 ? -2.512 -22.693 28.157 1.00 92.50 69 MET A CA 1
ATOM 560 C C . MET A 1 69 ? -2.040 -21.414 28.865 1.00 92.50 69 MET A C 1
ATOM 562 O O . MET A 1 69 ? -1.496 -21.552 29.962 1.00 92.50 69 MET A O 1
ATOM 566 N N . PRO A 1 70 ? -2.246 -20.185 28.343 1.00 94.81 70 PRO A N 1
ATOM 567 C CA . PRO A 1 70 ? -1.914 -18.965 29.078 1.00 94.81 70 PRO A CA 1
ATOM 568 C C . PRO A 1 70 ? -2.450 -18.919 30.513 1.00 94.81 70 PRO A C 1
ATOM 570 O O . PRO A 1 70 ? -1.713 -18.530 31.417 1.00 94.81 70 PRO A O 1
ATOM 573 N N . LEU A 1 71 ? -3.670 -19.412 30.742 1.00 95.19 71 LEU A N 1
ATOM 574 C CA . LEU A 1 71 ? -4.328 -19.402 32.054 1.00 95.19 71 LEU A CA 1
ATOM 575 C C . LEU A 1 71 ? -3.660 -20.313 33.089 1.00 95.19 71 LEU A C 1
ATOM 577 O O . LEU A 1 71 ? -3.849 -20.122 34.286 1.00 95.19 71 LEU A O 1
ATOM 581 N N . LYS A 1 72 ? -2.867 -21.296 32.651 1.00 93.38 72 LYS A N 1
ATOM 582 C CA . LYS A 1 72 ? -2.086 -22.155 33.553 1.00 93.38 72 LYS A CA 1
ATOM 583 C C . LYS A 1 72 ? -0.853 -21.437 34.109 1.00 93.38 72 LYS A C 1
ATOM 585 O O . LYS A 1 72 ? -0.357 -21.802 35.171 1.00 93.38 72 LYS A O 1
ATOM 590 N N . PHE A 1 73 ? -0.332 -20.448 33.383 1.00 92.75 73 PHE A N 1
ATOM 591 C CA . PHE A 1 73 ? 0.989 -19.874 33.646 1.00 92.75 73 PHE A CA 1
ATOM 592 C C . PHE A 1 73 ? 0.963 -18.422 34.113 1.00 92.75 73 PHE A C 1
ATOM 594 O O . PHE A 1 73 ? 1.934 -17.958 34.714 1.00 92.75 73 PHE A O 1
ATOM 601 N N . THR A 1 74 ? -0.099 -17.681 33.803 1.00 92.88 74 THR A N 1
ATOM 602 C CA . THR A 1 74 ? -0.194 -16.262 34.135 1.00 92.88 74 THR A CA 1
ATOM 603 C C . THR A 1 74 ? -1.645 -15.805 34.232 1.00 92.88 74 THR A C 1
ATOM 605 O O . THR A 1 74 ? -2.528 -16.348 33.569 1.00 92.88 74 THR A O 1
ATOM 608 N N . SER A 1 75 ? -1.889 -14.773 35.038 1.00 92.62 75 SER A N 1
ATOM 609 C CA . SER A 1 75 ? -3.146 -14.031 34.984 1.00 92.62 75 SER A CA 1
ATOM 610 C C . SER A 1 75 ? -3.216 -13.230 33.686 1.00 92.62 75 SER A C 1
ATOM 612 O O . SER A 1 75 ? -2.207 -12.676 33.233 1.00 92.62 75 SER A O 1
ATOM 614 N N . LEU A 1 76 ? -4.402 -13.132 33.089 1.00 95.94 76 LEU A N 1
ATOM 615 C CA . LEU A 1 76 ? -4.582 -12.327 31.887 1.00 95.94 76 LEU A CA 1
ATOM 616 C C . LEU A 1 76 ? -4.602 -10.833 32.242 1.00 95.94 76 LEU A C 1
ATOM 618 O O . LEU A 1 76 ? -5.208 -10.445 33.240 1.00 95.94 76 LEU A O 1
ATOM 622 N N . PRO A 1 77 ? -3.931 -9.972 31.461 1.00 95.31 77 PRO A N 1
ATOM 623 C CA . PRO A 1 77 ? -4.186 -8.540 31.529 1.00 95.31 77 PRO A CA 1
ATOM 624 C C . PRO A 1 77 ? -5.596 -8.233 31.000 1.00 95.31 77 PRO A C 1
ATOM 626 O O . PRO A 1 77 ? -6.077 -8.926 30.109 1.00 95.31 77 PRO A O 1
ATOM 629 N N . SER A 1 78 ? -6.238 -7.186 31.517 1.00 95.00 78 SER A N 1
ATOM 630 C CA . SER A 1 78 ? -7.592 -6.774 31.122 1.00 95.00 78 SER A CA 1
ATOM 631 C C . SER A 1 78 ? -7.663 -5.246 30.992 1.00 95.00 78 SER A C 1
ATOM 633 O O . SER A 1 78 ? -7.288 -4.582 31.957 1.00 95.00 78 SER A O 1
ATOM 635 N N . PRO A 1 79 ? -8.108 -4.668 29.857 1.00 97.50 79 PRO A N 1
ATOM 636 C CA . PRO A 1 79 ? -8.625 -5.358 28.672 1.00 97.50 79 PRO A CA 1
ATOM 637 C C . PRO A 1 79 ? -7.536 -6.059 27.845 1.00 97.50 79 PRO A C 1
ATOM 639 O O . PRO A 1 79 ? -6.436 -5.524 27.662 1.00 97.50 79 PRO A O 1
ATOM 642 N N . LEU A 1 80 ? -7.851 -7.254 27.341 1.00 97.69 80 LEU A N 1
ATOM 643 C CA . LEU A 1 80 ? -6.991 -8.077 26.492 1.00 97.69 80 LEU A CA 1
ATOM 644 C C . LEU A 1 80 ? -7.385 -7.927 25.021 1.00 97.69 80 LEU A C 1
ATOM 646 O O . LEU A 1 80 ? -8.504 -8.256 24.634 1.00 97.69 80 LEU A O 1
ATOM 650 N N . LEU A 1 81 ? -6.447 -7.504 24.182 1.00 96.81 81 LEU A N 1
ATOM 651 C CA . LEU A 1 81 ? -6.621 -7.466 22.735 1.00 96.81 81 LEU A CA 1
ATOM 652 C C . LEU A 1 81 ? -6.151 -8.764 22.088 1.00 96.81 81 LEU A C 1
ATOM 654 O O . LEU A 1 81 ? -4.988 -9.137 22.210 1.00 96.81 81 LEU A O 1
ATOM 658 N N . ASP A 1 82 ? -7.026 -9.408 21.334 1.00 95.38 82 ASP A N 1
ATOM 659 C CA . ASP A 1 82 ? -6.677 -10.509 20.449 1.00 95.38 82 ASP A CA 1
ATOM 660 C C . ASP A 1 82 ? -6.477 -9.989 19.018 1.00 95.38 82 ASP A C 1
ATOM 662 O O . ASP A 1 82 ? -7.418 -9.514 18.379 1.00 95.38 82 ASP A O 1
ATOM 666 N N . ILE A 1 83 ? -5.238 -10.020 18.517 1.00 88.50 83 ILE A N 1
ATOM 667 C CA . ILE A 1 83 ? -4.912 -9.510 17.177 1.00 88.50 83 ILE A CA 1
ATOM 668 C C . ILE A 1 83 ? -5.041 -10.631 16.155 1.00 88.50 83 ILE A C 1
ATOM 670 O O . ILE A 1 83 ? -4.256 -11.583 16.166 1.00 88.50 83 ILE A O 1
ATOM 674 N N . GLY A 1 84 ? -5.967 -10.452 15.212 1.00 81.56 84 GLY A N 1
ATOM 675 C CA . GLY A 1 84 ? -6.227 -11.430 14.164 1.00 81.56 84 GLY A CA 1
ATOM 676 C C . GLY A 1 84 ? -7.049 -12.607 14.674 1.00 81.56 84 GLY A C 1
ATOM 677 O O . GLY A 1 84 ? -6.738 -13.745 14.332 1.00 81.56 84 GLY A O 1
ATOM 678 N N . SER A 1 85 ? -8.096 -12.330 15.459 1.00 84.06 85 SER A N 1
ATOM 679 C CA . SER A 1 85 ? -8.901 -13.338 16.160 1.00 84.06 85 SER A CA 1
ATOM 680 C C . SER A 1 85 ? -9.438 -14.456 15.266 1.00 84.06 85 SER A C 1
ATOM 682 O O . SER A 1 85 ? -9.703 -15.555 15.754 1.00 84.06 85 SER A O 1
ATOM 684 N N . GLY A 1 86 ? -9.636 -14.224 13.964 1.00 86.88 86 GLY A N 1
ATOM 685 C CA . GLY A 1 86 ? -10.142 -15.247 13.055 1.00 86.88 86 GLY A CA 1
ATOM 686 C C . GLY A 1 86 ? -11.536 -15.714 13.477 1.00 86.88 86 GLY A C 1
ATOM 687 O O . GLY A 1 86 ? -12.472 -14.923 13.546 1.00 86.88 86 GLY A O 1
ATOM 688 N N . ALA A 1 87 ? -11.657 -17.001 13.804 1.00 87.75 87 ALA A N 1
ATOM 689 C CA . ALA A 1 87 ? -12.865 -17.598 14.379 1.00 87.75 87 ALA A CA 1
ATOM 690 C C . ALA A 1 87 ? -12.970 -17.465 15.916 1.00 87.75 87 ALA A C 1
ATOM 692 O O . ALA A 1 87 ? -13.831 -18.092 16.530 1.00 87.75 87 ALA A O 1
ATOM 693 N N . GLY A 1 88 ? -12.096 -16.677 16.547 1.00 90.44 88 GLY A N 1
ATOM 694 C CA . GLY A 1 88 ? -12.110 -16.374 17.982 1.00 90.44 88 GLY A CA 1
ATOM 695 C C . GLY A 1 88 ? -10.918 -16.916 18.763 1.00 90.44 88 GLY A C 1
ATOM 696 O O . GLY A 1 88 ? -11.017 -17.102 19.973 1.00 90.44 88 GLY A O 1
ATOM 697 N N . PHE A 1 89 ? -9.804 -17.218 18.101 1.00 91.31 89 PHE A N 1
ATOM 698 C CA . PHE A 1 89 ? -8.635 -17.808 18.741 1.00 91.31 89 PHE A CA 1
ATOM 699 C C . PHE A 1 89 ? -7.478 -16.800 18.824 1.00 91.31 89 PHE A C 1
ATOM 701 O O . PHE A 1 89 ? -7.091 -16.282 17.781 1.00 91.31 89 PHE A O 1
ATOM 708 N N . PRO A 1 90 ? -6.822 -16.643 19.992 1.00 93.88 90 PRO A N 1
ATOM 709 C CA . PRO A 1 90 ? -7.164 -17.213 21.301 1.00 93.88 90 PRO A CA 1
ATOM 710 C C . PRO A 1 90 ? -8.282 -16.483 22.070 1.00 93.88 90 PRO A C 1
ATOM 712 O O . PRO A 1 90 ? -8.718 -17.005 23.094 1.00 93.88 90 PRO A O 1
AT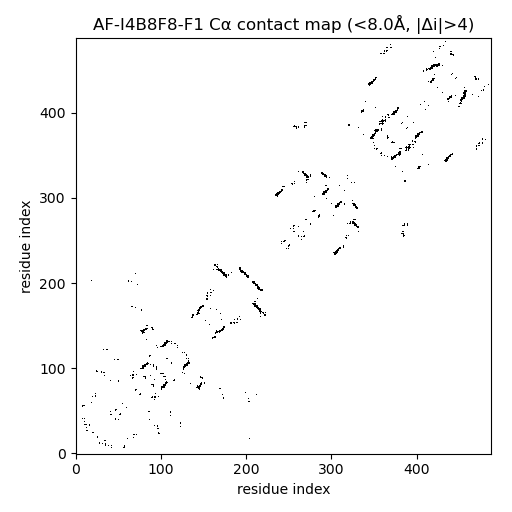OM 715 N N . GLY A 1 91 ? -8.739 -15.308 21.629 1.00 95.69 91 GLY A N 1
ATOM 716 C CA . GLY A 1 91 ? -9.512 -14.370 22.450 1.00 95.69 91 GLY A CA 1
ATOM 717 C C . GLY A 1 91 ? -10.822 -14.908 23.037 1.00 95.69 91 GLY A C 1
ATOM 718 O O . GLY A 1 91 ? -11.036 -14.780 24.241 1.00 95.69 91 GLY A O 1
ATOM 719 N N . LEU A 1 92 ? -11.682 -15.555 22.240 1.00 96.00 92 LEU A N 1
ATOM 720 C CA . LEU A 1 92 ? -12.946 -16.123 22.742 1.00 96.00 92 LEU A CA 1
ATOM 721 C C . LEU A 1 92 ? -12.710 -17.300 23.688 1.00 96.00 92 LEU A C 1
ATOM 723 O O . LEU A 1 92 ? -13.417 -17.436 24.683 1.00 96.00 92 LEU A O 1
ATOM 727 N N . VAL A 1 93 ? -11.700 -18.131 23.417 1.00 95.62 93 VAL A N 1
ATOM 728 C CA . VAL A 1 93 ? -11.349 -19.251 24.305 1.00 95.62 93 VAL A CA 1
ATOM 729 C C . VAL A 1 93 ? -10.906 -18.727 25.667 1.00 95.62 93 VAL A C 1
ATOM 731 O O . VAL A 1 93 ? -11.395 -19.190 26.696 1.00 95.62 93 VAL A O 1
ATOM 734 N N . LEU A 1 94 ? -10.020 -17.727 25.672 1.00 96.62 94 LEU A N 1
ATOM 735 C CA . LEU A 1 94 ? -9.567 -17.076 26.897 1.00 96.62 94 LEU A CA 1
ATOM 736 C C . LEU A 1 94 ? -10.731 -16.416 27.638 1.00 96.62 94 LEU A C 1
ATOM 738 O O . LEU A 1 94 ? -10.838 -16.587 28.847 1.00 96.62 94 LEU A O 1
ATOM 742 N N . LYS A 1 95 ? -11.644 -15.750 26.923 1.00 97.31 95 LYS A N 1
ATOM 743 C CA . LYS A 1 95 ? -12.827 -15.133 27.525 1.00 97.31 95 LYS A CA 1
ATOM 744 C C . LYS A 1 95 ? -13.754 -16.137 28.207 1.00 97.31 95 LYS A C 1
ATOM 746 O O . LYS A 1 95 ? -14.208 -15.893 29.318 1.00 97.31 95 LYS A O 1
ATOM 751 N N . ILE A 1 96 ? -14.060 -17.254 27.547 1.00 97.00 96 ILE A N 1
ATOM 752 C CA . ILE A 1 96 ? -14.943 -18.286 28.110 1.00 97.00 96 ILE A CA 1
ATOM 753 C C . ILE A 1 96 ? -14.326 -18.862 29.392 1.00 97.00 96 ILE A C 1
ATOM 755 O O . ILE A 1 96 ? -15.017 -19.123 30.378 1.00 97.00 96 ILE A O 1
ATOM 759 N N . LEU A 1 97 ? -13.006 -19.045 29.398 1.00 96.25 97 LEU A N 1
ATOM 760 C CA . LEU A 1 97 ? -12.292 -19.628 30.528 1.00 96.25 97 LEU A CA 1
ATOM 761 C C . LEU A 1 97 ? -11.991 -18.622 31.653 1.00 96.25 97 LEU A C 1
ATOM 763 O O . LEU A 1 97 ? -11.935 -19.037 32.812 1.00 96.25 97 LEU A O 1
ATOM 767 N N . SER A 1 98 ? -11.903 -17.327 31.344 1.00 96.44 98 SER A N 1
ATOM 768 C CA . SER A 1 98 ? -11.724 -16.199 32.274 1.00 96.44 98 SER A CA 1
ATOM 769 C C . SER A 1 98 ? -12.811 -15.131 32.025 1.00 96.44 98 SER A C 1
ATOM 771 O O . SER A 1 98 ? -12.553 -14.112 31.375 1.00 96.44 98 SER A O 1
ATOM 773 N N . PRO A 1 99 ? -14.059 -15.369 32.491 1.00 95.06 99 PRO A N 1
ATOM 774 C CA . PRO A 1 99 ? -15.210 -14.500 32.217 1.00 95.06 99 PRO A CA 1
ATOM 775 C C . PRO A 1 99 ? -15.049 -13.056 32.701 1.00 95.06 99 PRO A C 1
ATOM 777 O O . PRO A 1 99 ? -15.659 -12.150 32.140 1.00 95.06 99 PRO A O 1
ATOM 780 N N . GLU A 1 100 ? -14.226 -12.834 33.718 1.00 94.38 100 GLU A N 1
ATOM 781 C CA . GLU A 1 100 ? -13.893 -11.529 34.286 1.00 94.38 100 GLU A CA 1
ATOM 782 C C . GLU A 1 100 ? -12.971 -10.681 33.398 1.00 94.38 100 GLU A C 1
ATOM 784 O O . GLU A 1 100 ? -12.955 -9.461 33.531 1.00 94.38 100 GLU A O 1
ATOM 789 N N . THR A 1 101 ? -12.225 -11.297 32.476 1.00 96.56 101 THR A N 1
ATOM 790 C CA . THR A 1 101 ? -11.316 -10.568 31.583 1.00 96.56 101 THR A CA 1
ATOM 791 C C . THR A 1 101 ? -12.115 -9.862 30.492 1.00 96.56 101 THR A C 1
ATOM 793 O O . THR A 1 101 ? -12.868 -10.498 29.750 1.00 96.56 101 THR A O 1
ATOM 796 N N . GLU A 1 102 ? -11.946 -8.550 30.346 1.00 97.56 102 GLU A N 1
ATOM 797 C CA . GLU A 1 102 ? -12.472 -7.827 29.188 1.00 97.56 102 GLU A CA 1
ATOM 798 C C . GLU A 1 102 ? -11.654 -8.184 27.946 1.00 97.56 102 GLU A C 1
ATOM 800 O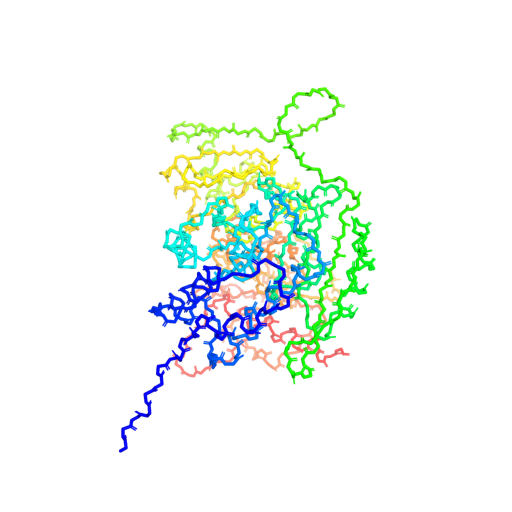 O . GLU A 1 102 ? -10.424 -8.153 27.980 1.00 97.56 102 GLU A O 1
ATOM 805 N N . VAL A 1 103 ? -12.322 -8.539 26.846 1.00 97.62 103 VAL A N 1
ATOM 806 C CA . VAL A 1 103 ? -11.653 -9.006 25.624 1.00 97.62 103 VAL A CA 1
ATOM 807 C C . VAL A 1 103 ? -12.077 -8.189 24.413 1.00 97.62 103 VAL A C 1
ATOM 809 O O . VAL A 1 103 ? -13.259 -7.977 24.149 1.00 97.62 103 VAL A O 1
ATOM 812 N N . ILE A 1 104 ? -11.089 -7.772 23.631 1.00 97.50 104 ILE A N 1
ATOM 813 C CA . ILE A 1 104 ? -11.262 -7.079 22.360 1.00 97.50 104 ILE A CA 1
ATOM 814 C C . ILE A 1 104 ? -10.802 -8.016 21.250 1.00 97.50 104 ILE A C 1
ATOM 816 O O . ILE A 1 104 ? -9.635 -8.391 21.201 1.00 97.50 104 ILE A O 1
ATOM 820 N N . LEU A 1 105 ? -11.707 -8.392 20.352 1.00 96.19 105 LEU A N 1
ATOM 821 C CA . LEU A 1 105 ? -11.426 -9.291 19.235 1.00 96.19 105 LEU A CA 1
ATOM 822 C C . LEU A 1 105 ? -11.142 -8.476 17.973 1.00 96.19 105 LEU A C 1
ATOM 824 O O . LEU A 1 105 ? -12.049 -7.874 17.398 1.00 96.19 105 LEU A O 1
ATOM 828 N N . GLY A 1 106 ? -9.884 -8.436 17.547 1.00 92.56 106 GLY A N 1
ATOM 829 C CA . GLY A 1 106 ? -9.437 -7.708 16.368 1.00 92.56 106 GLY A CA 1
ATOM 830 C C . GLY A 1 106 ? -9.524 -8.535 15.096 1.00 92.56 106 GLY A C 1
ATOM 831 O O . GLY A 1 106 ? -8.658 -9.374 14.846 1.00 92.56 106 GLY A O 1
ATOM 832 N N . GLU A 1 107 ? -10.510 -8.263 14.246 1.00 88.50 107 GLU A N 1
ATOM 833 C CA . GLU A 1 107 ? -10.699 -8.961 12.970 1.00 88.50 107 GLU A CA 1
ATOM 834 C C . GLU A 1 107 ? -11.249 -7.998 11.913 1.00 88.50 107 GLU A C 1
ATOM 836 O O . GLU A 1 107 ? -12.112 -7.182 12.196 1.00 88.50 107 GLU A O 1
ATOM 841 N N . VAL A 1 108 ? -10.744 -8.070 10.682 1.00 80.00 108 VAL A N 1
ATOM 842 C CA . VAL A 1 108 ? -11.067 -7.114 9.606 1.00 80.00 108 VAL A CA 1
ATOM 843 C C . VAL A 1 108 ? -12.055 -7.671 8.588 1.00 80.00 108 VAL A C 1
ATOM 845 O O . VAL A 1 108 ? -12.666 -6.913 7.837 1.00 80.00 108 VAL A O 1
ATOM 848 N N . ARG A 1 109 ? -12.199 -8.998 8.504 1.00 80.81 109 ARG A N 1
ATOM 849 C CA . ARG A 1 109 ? -13.049 -9.638 7.498 1.00 80.81 109 ARG A CA 1
ATOM 850 C C . ARG A 1 109 ? -14.512 -9.617 7.946 1.00 80.81 109 ARG A C 1
ATOM 852 O O . ARG A 1 109 ? -14.830 -10.256 8.949 1.00 80.81 109 ARG A O 1
ATOM 859 N N . PRO A 1 110 ? -15.432 -9.019 7.163 1.00 81.38 110 PRO A N 1
ATOM 860 C CA . PRO A 1 110 ? -16.834 -8.875 7.562 1.00 81.38 110 PRO A CA 1
ATOM 861 C C . PRO A 1 110 ? -17.554 -10.188 7.900 1.00 81.38 110 PRO A C 1
ATOM 863 O O . PRO A 1 110 ? -18.445 -10.211 8.741 1.00 81.38 110 PRO A O 1
ATOM 866 N N . LYS A 1 111 ? -17.198 -11.295 7.237 1.00 83.06 111 LYS A N 1
ATOM 867 C CA . LYS A 1 111 ? -17.777 -12.615 7.535 1.00 83.06 111 LYS A CA 1
ATOM 868 C C . LYS A 1 111 ? -17.365 -13.120 8.917 1.00 83.06 111 LYS A C 1
ATOM 870 O O . LYS A 1 111 ? -18.206 -13.589 9.675 1.00 83.06 111 LYS A O 1
ATOM 875 N N . ARG A 1 112 ? -16.089 -12.958 9.265 1.00 87.50 112 ARG A N 1
ATOM 876 C CA . ARG A 1 112 ? -15.547 -13.377 10.559 1.00 87.50 112 ARG A CA 1
ATOM 877 C C . ARG A 1 112 ? -16.032 -12.485 11.689 1.00 87.50 112 ARG A C 1
ATOM 879 O O . ARG A 1 112 ? -16.422 -13.007 12.719 1.00 87.50 112 ARG A O 1
ATOM 886 N N . THR A 1 113 ? -16.099 -11.169 11.489 1.00 88.56 113 THR A N 1
ATOM 887 C CA . THR A 1 113 ? -16.650 -10.263 12.509 1.00 88.56 113 THR A CA 1
ATOM 888 C C . THR A 1 113 ? -18.116 -10.574 12.814 1.00 88.56 113 THR A C 1
ATOM 890 O O . THR A 1 113 ? -18.489 -10.607 13.983 1.00 88.56 113 THR A O 1
ATOM 893 N N . ARG A 1 114 ? -18.929 -10.899 11.795 1.00 88.56 114 ARG A N 1
ATOM 894 C CA . ARG A 1 114 ? -20.306 -11.386 11.995 1.00 88.56 114 ARG A CA 1
ATOM 895 C C . ARG A 1 114 ? -20.359 -12.708 12.753 1.00 88.56 114 ARG A C 1
ATOM 897 O O . ARG A 1 114 ? -21.152 -12.824 13.677 1.00 88.56 114 ARG A O 1
ATOM 904 N N . PHE A 1 115 ? -19.515 -13.674 12.395 1.00 92.25 115 PHE A N 1
ATOM 905 C CA . PHE A 1 115 ? -19.430 -14.945 13.115 1.00 92.25 115 PHE A CA 1
ATOM 906 C C . PHE A 1 115 ? -19.046 -14.744 14.589 1.00 92.25 115 PHE A C 1
ATOM 908 O O . PHE A 1 115 ? -19.689 -15.299 15.472 1.00 92.25 115 PHE A O 1
ATOM 915 N N . LEU A 1 116 ? -18.043 -13.905 14.874 1.00 94.25 116 LEU A N 1
ATOM 916 C CA . LEU A 1 116 ? -17.647 -13.572 16.245 1.00 94.25 116 LEU A CA 1
ATOM 917 C C . LEU A 1 116 ? -18.808 -12.949 17.026 1.00 94.25 116 LEU A C 1
ATOM 919 O O . LEU A 1 116 ? -19.038 -13.347 18.164 1.00 94.25 116 LEU A O 1
ATOM 923 N N . GLN A 1 117 ? -19.563 -12.032 16.409 1.00 94.50 117 GLN A N 1
ATOM 924 C CA . GLN A 1 117 ? -20.741 -11.436 17.039 1.00 94.50 117 GLN A CA 1
ATOM 925 C C . GLN A 1 117 ? -21.819 -12.486 17.339 1.00 94.50 117 GLN A C 1
ATOM 927 O O . GLN A 1 117 ? -22.306 -12.546 18.460 1.00 94.50 117 GLN A O 1
ATOM 932 N N . GLN A 1 118 ? -22.118 -13.375 16.386 1.00 94.69 118 GLN A N 1
ATOM 933 C CA . GLN A 1 118 ? -23.069 -14.473 16.595 1.00 94.69 118 GLN A CA 1
ATOM 934 C C . GLN A 1 118 ? -22.665 -15.371 17.768 1.00 94.69 118 GLN A C 1
ATOM 936 O O . GLN A 1 118 ? -23.518 -15.758 18.557 1.00 94.69 118 GLN A O 1
ATOM 941 N N . VAL A 1 119 ? -21.375 -15.700 17.900 1.00 96.19 119 VAL A N 1
ATOM 942 C CA . VAL A 1 119 ? -20.879 -16.511 19.023 1.00 96.19 119 VAL A CA 1
ATOM 943 C C . VAL A 1 119 ? -21.012 -15.763 20.351 1.00 96.19 119 VAL A C 1
ATOM 945 O O . VAL A 1 119 ? -21.394 -16.372 21.347 1.00 96.19 119 VAL A O 1
ATOM 948 N N . ILE A 1 120 ? -20.703 -14.463 20.385 1.00 96.44 120 ILE A N 1
ATOM 949 C CA . ILE A 1 120 ? -20.860 -13.632 21.590 1.00 96.44 120 ILE A CA 1
ATOM 950 C C . ILE A 1 120 ? -22.321 -13.632 22.047 1.00 96.44 120 ILE A C 1
ATOM 952 O O . ILE A 1 120 ? -22.582 -13.882 23.226 1.00 96.44 120 ILE A O 1
ATOM 956 N N . ASP A 1 121 ? -23.246 -13.419 21.110 1.00 94.94 121 ASP A N 1
ATOM 957 C CA . ASP A 1 121 ? -24.681 -13.350 21.378 1.00 94.94 121 ASP A CA 1
ATOM 958 C C . ASP A 1 121 ? -25.231 -14.718 21.828 1.00 94.94 121 ASP A C 1
ATOM 960 O O . ASP A 1 121 ? -25.896 -14.807 22.859 1.00 94.94 121 ASP A O 1
ATOM 964 N N . GLU A 1 122 ? -24.893 -15.800 21.115 1.00 96.19 122 GLU A N 1
ATOM 965 C CA . GLU A 1 122 ? -25.336 -17.172 21.417 1.00 96.19 122 GLU A CA 1
ATOM 966 C C . GLU A 1 122 ? -24.856 -17.653 22.793 1.00 96.19 122 GLU A C 1
ATOM 968 O O . GLU A 1 122 ? -25.583 -18.323 23.526 1.00 96.19 122 GLU A O 1
ATOM 973 N N . LEU A 1 123 ? -23.608 -17.343 23.151 1.00 96.25 123 LEU A N 1
ATOM 974 C CA . LEU A 1 123 ? -23.012 -17.782 24.413 1.00 96.25 123 LEU A CA 1
ATOM 975 C C . LEU A 1 123 ? -23.303 -16.831 25.581 1.00 96.25 123 LEU A C 1
ATOM 977 O O . LEU A 1 123 ? -22.908 -17.144 26.710 1.00 96.25 123 LEU A O 1
ATOM 981 N N . GLY A 1 124 ? -23.954 -15.690 25.321 1.00 95.12 124 GLY A N 1
ATOM 982 C CA . GLY A 1 124 ? -24.260 -14.663 26.316 1.00 95.12 124 GLY A CA 1
ATOM 983 C C . GLY A 1 124 ? -23.011 -14.050 26.954 1.00 95.12 124 GLY A C 1
ATOM 984 O O . GLY A 1 124 ? -22.994 -13.803 28.161 1.00 95.12 124 GLY A O 1
ATOM 985 N N . LEU A 1 125 ? -21.934 -13.863 26.183 1.00 95.69 125 LEU A N 1
ATOM 986 C CA . LEU A 1 125 ? -20.668 -13.348 26.715 1.00 95.69 125 LEU A CA 1
ATOM 987 C C . LEU A 1 125 ? -20.737 -11.828 26.914 1.00 95.69 125 LEU A C 1
ATOM 989 O O . LEU A 1 125 ? -21.020 -11.079 25.985 1.00 95.69 125 LEU A O 1
ATOM 993 N N . THR A 1 126 ? -20.411 -11.357 28.116 1.00 94.75 126 THR A N 1
ATOM 994 C CA . THR A 1 126 ? -20.336 -9.925 28.455 1.00 94.75 126 THR A CA 1
ATOM 995 C C . THR A 1 126 ? -18.888 -9.448 28.511 1.00 94.75 126 THR A C 1
ATOM 997 O O . THR A 1 126 ? -17.980 -10.252 28.690 1.00 94.75 126 THR A O 1
ATOM 1000 N N . GLY A 1 127 ? -18.622 -8.147 28.355 1.00 92.50 127 GLY A N 1
ATOM 1001 C CA . GLY A 1 127 ? -17.243 -7.628 28.361 1.00 92.50 127 GLY A CA 1
ATOM 1002 C C . GLY A 1 127 ? -16.397 -8.163 27.197 1.00 92.50 127 GLY A C 1
ATOM 1003 O O . GLY A 1 127 ? -15.200 -8.398 27.354 1.00 92.50 127 GLY A O 1
ATOM 1004 N N . VAL A 1 128 ? -17.034 -8.422 26.052 1.00 96.38 128 VAL A N 1
ATOM 1005 C CA . VAL A 1 128 ? -16.378 -8.770 24.788 1.00 96.38 128 VAL A CA 1
ATOM 1006 C C . VAL A 1 128 ? -16.809 -7.768 23.739 1.00 96.38 128 VAL A C 1
ATOM 1008 O O . VAL A 1 128 ? -17.999 -7.493 23.612 1.00 96.38 128 VAL A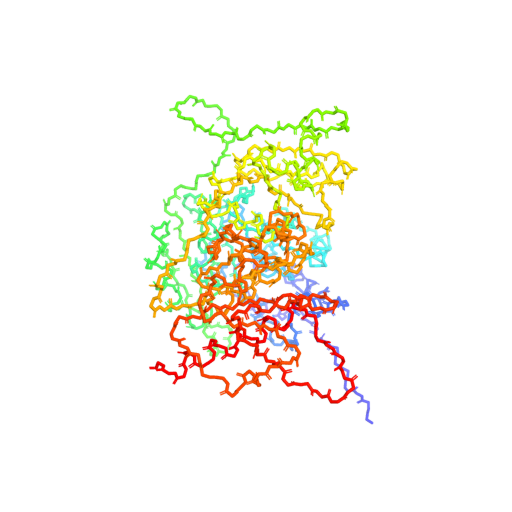 O 1
ATOM 1011 N N . GLN A 1 129 ? -15.863 -7.252 22.965 1.00 92.56 129 GLN A N 1
ATOM 1012 C CA . GLN A 1 129 ? -16.164 -6.392 21.826 1.00 92.56 129 GLN A CA 1
ATOM 1013 C C . GLN A 1 129 ? -15.418 -6.849 20.576 1.00 92.56 129 GLN A C 1
ATOM 1015 O O . GLN A 1 129 ? -14.246 -7.220 20.638 1.00 92.56 129 GLN A O 1
ATOM 1020 N N . VAL A 1 130 ? -16.093 -6.803 19.427 1.00 92.06 130 VAL A N 1
ATOM 1021 C CA . VAL A 1 130 ? -15.479 -7.068 18.121 1.00 92.06 130 VAL A CA 1
ATOM 1022 C C . VAL A 1 130 ? -14.993 -5.749 17.530 1.00 92.06 130 VAL A C 1
ATOM 1024 O O . VAL A 1 130 ? -15.785 -4.887 17.153 1.00 92.06 130 VAL A O 1
ATOM 1027 N N . PHE A 1 131 ? -13.678 -5.589 17.414 1.00 87.19 131 PHE A N 1
ATOM 1028 C CA . PHE A 1 131 ? -13.062 -4.448 16.750 1.00 87.19 131 PHE A CA 1
ATOM 1029 C C . PHE A 1 131 ? -12.841 -4.770 15.268 1.00 87.19 131 PHE A C 1
ATOM 1031 O O . PHE A 1 131 ? -11.841 -5.378 14.885 1.00 87.19 131 PHE A O 1
ATOM 1038 N N . ALA A 1 132 ? -13.789 -4.341 14.428 1.00 82.88 132 ALA A N 1
ATOM 1039 C CA . ALA A 1 132 ? -13.861 -4.674 13.002 1.00 82.88 132 ALA A CA 1
ATOM 1040 C C . ALA A 1 132 ? -12.852 -3.929 12.087 1.00 82.88 132 ALA A C 1
ATOM 1042 O O . ALA A 1 132 ? -13.086 -3.787 10.886 1.00 82.88 132 ALA A O 1
ATOM 1043 N N . HIS A 1 133 ? -11.756 -3.399 12.641 1.00 72.00 133 HIS A N 1
ATOM 1044 C CA . HIS A 1 133 ? -10.784 -2.560 11.929 1.00 72.00 133 HIS A CA 1
ATOM 1045 C C . HIS A 1 133 ? -9.361 -3.095 12.089 1.00 72.00 133 HIS A C 1
ATOM 1047 O O . HIS A 1 133 ? -9.047 -3.871 12.993 1.00 72.00 133 HIS A O 1
ATOM 1053 N N . ARG A 1 134 ? -8.459 -2.674 11.194 1.00 74.38 134 ARG A N 1
ATOM 1054 C CA . ARG A 1 134 ? -7.060 -3.101 11.252 1.00 74.38 134 ARG A CA 1
ATOM 1055 C C . ARG A 1 134 ? -6.384 -2.517 12.491 1.00 74.38 134 ARG A C 1
ATOM 1057 O O . ARG A 1 134 ? -6.374 -1.306 12.683 1.00 74.38 134 ARG A O 1
ATOM 1064 N N . ILE A 1 135 ? -5.758 -3.380 13.285 1.00 78.56 135 ILE A N 1
ATOM 1065 C CA . ILE A 1 135 ? -4.977 -2.969 14.454 1.00 78.56 135 ILE A CA 1
ATOM 1066 C C . ILE A 1 135 ? -3.634 -2.410 13.984 1.00 78.56 135 ILE A C 1
ATOM 1068 O O . ILE A 1 135 ? -2.854 -3.086 13.302 1.00 78.56 135 ILE A O 1
ATOM 1072 N N . GLY A 1 136 ? -3.378 -1.162 14.351 1.00 71.06 136 GLY A N 1
ATOM 1073 C CA . GLY A 1 136 ? -2.162 -0.427 14.033 1.00 71.06 136 GLY A CA 1
ATOM 1074 C C . GLY A 1 136 ? -1.881 0.641 15.090 1.00 71.06 136 GLY A C 1
ATOM 1075 O O . GLY A 1 136 ? -2.594 0.699 16.087 1.00 71.06 136 GLY A O 1
ATOM 1076 N N . PRO A 1 137 ? -0.880 1.509 14.876 1.00 60.72 137 PRO A N 1
ATOM 1077 C CA . PRO A 1 137 ? -0.395 2.461 15.880 1.00 60.72 137 PRO A CA 1
ATOM 1078 C C . PRO A 1 137 ? -1.451 3.381 16.511 1.00 60.72 137 PRO A C 1
ATOM 1080 O O . PRO A 1 137 ? -1.244 3.879 17.609 1.00 60.72 137 PRO A O 1
ATOM 1083 N N . GLN A 1 138 ? -2.572 3.608 15.822 1.00 63.50 138 GLN A N 1
ATOM 1084 C CA . GLN A 1 138 ? -3.688 4.448 16.272 1.00 63.50 138 GLN A CA 1
ATOM 1085 C C . GLN A 1 138 ? -4.851 3.629 16.853 1.00 63.50 138 GLN A C 1
ATOM 1087 O O . GLN A 1 138 ? -6.005 4.040 16.765 1.00 63.50 138 GLN A O 1
ATOM 1092 N N . PHE A 1 139 ? -4.578 2.429 17.368 1.00 74.25 139 PHE A N 1
ATOM 1093 C CA . PHE A 1 139 ? -5.600 1.603 17.996 1.00 74.25 139 PHE A CA 1
ATOM 1094 C C . PHE A 1 139 ? -6.262 2.389 19.149 1.00 74.25 139 PHE A C 1
ATOM 1096 O O . PHE A 1 139 ? -5.556 2.810 20.066 1.00 74.25 139 PHE A O 1
ATOM 1103 N N . PRO A 1 140 ? -7.585 2.637 19.089 1.00 73.44 140 PRO A N 1
ATOM 1104 C CA . PRO A 1 140 ? -8.214 3.687 19.892 1.00 73.44 140 PRO A CA 1
ATOM 1105 C C . PRO A 1 140 ? -8.668 3.216 21.275 1.00 73.44 140 PRO A C 1
ATOM 1107 O O . PRO A 1 140 ? -9.068 4.034 22.097 1.00 73.44 140 PRO A O 1
ATOM 1110 N N . LEU A 1 141 ? -8.667 1.905 21.517 1.00 79.12 141 LEU A N 1
ATOM 1111 C CA . LEU A 1 141 ? -9.216 1.324 22.734 1.00 79.12 141 LEU A CA 1
ATOM 1112 C C . LEU A 1 141 ? -8.114 1.124 23.763 1.00 79.12 141 LEU A C 1
ATOM 1114 O O . LEU A 1 141 ? -6.986 0.737 23.444 1.00 79.12 141 LEU A O 1
ATOM 1118 N N . GLU A 1 142 ? -8.465 1.360 25.018 1.00 87.06 142 GLU A N 1
ATOM 1119 C CA . GLU A 1 142 ? -7.557 1.092 26.113 1.00 87.06 142 GLU A CA 1
ATOM 1120 C C . GLU A 1 142 ? -7.409 -0.409 26.326 1.00 87.06 142 GLU A C 1
ATOM 1122 O O . GLU A 1 142 ? -8.382 -1.150 26.432 1.00 87.06 142 GLU A O 1
ATOM 1127 N N . ILE A 1 143 ? -6.161 -0.853 26.381 1.00 93.94 143 ILE A N 1
ATOM 1128 C CA . ILE A 1 143 ? -5.795 -2.236 26.668 1.00 93.94 143 ILE A CA 1
ATOM 1129 C C . ILE A 1 143 ? -4.716 -2.279 27.736 1.00 93.94 143 ILE A C 1
ATOM 1131 O O . ILE A 1 143 ? -3.927 -1.339 27.865 1.00 93.94 143 ILE A O 1
ATOM 1135 N N . GLN A 1 144 ? -4.661 -3.400 28.447 1.00 95.88 144 GLN A N 1
ATOM 1136 C CA . GLN A 1 144 ? -3.577 -3.750 29.366 1.00 95.88 144 GLN A CA 1
ATOM 1137 C C . GLN A 1 144 ? -2.726 -4.902 28.826 1.00 95.88 144 GLN A C 1
ATOM 1139 O O . GLN A 1 144 ? -1.645 -5.193 29.341 1.00 95.88 144 GLN A O 1
ATOM 1144 N N . GLY A 1 145 ? -3.182 -5.570 27.768 1.00 95.94 145 GLY A N 1
ATOM 1145 C CA . GLY A 1 145 ? -2.351 -6.543 27.097 1.00 95.94 145 GLY A CA 1
ATOM 1146 C C . GLY A 1 145 ? -2.880 -7.030 25.773 1.00 95.94 145 GLY A C 1
ATOM 1147 O O . GLY A 1 145 ? -3.971 -6.680 25.331 1.00 95.94 145 GLY A O 1
ATOM 1148 N N . VAL A 1 146 ? -2.051 -7.845 25.142 1.00 96.44 146 VAL A N 1
ATOM 1149 C CA . VAL A 1 146 ? -2.282 -8.417 23.824 1.00 96.44 146 VAL A CA 1
ATOM 1150 C C . VAL A 1 146 ? -2.055 -9.917 23.903 1.00 96.44 146 VAL A C 1
ATOM 1152 O O . VAL A 1 146 ? -1.062 -10.350 24.478 1.00 96.44 146 VAL A O 1
ATOM 1155 N N . ALA A 1 147 ? -2.925 -10.706 23.289 1.00 95.06 147 ALA A N 1
ATOM 1156 C CA . ALA A 1 147 ? -2.676 -12.106 22.986 1.00 95.06 147 ALA A CA 1
ATOM 1157 C C . ALA A 1 147 ? -2.702 -12.300 21.469 1.00 95.06 147 ALA A C 1
ATOM 1159 O O . ALA A 1 147 ? -3.504 -11.692 20.765 1.00 95.06 147 ALA A O 1
ATOM 1160 N N . THR A 1 148 ? -1.820 -13.143 20.940 1.00 90.56 148 THR A N 1
ATOM 1161 C CA . THR A 1 148 ? -1.910 -13.541 19.533 1.00 90.56 148 THR A CA 1
ATOM 1162 C C . THR A 1 148 ? -1.366 -14.943 19.316 1.00 90.56 148 THR A C 1
ATOM 1164 O O . THR A 1 148 ? -0.486 -15.429 20.036 1.00 90.56 148 THR A O 1
ATOM 1167 N N . ARG A 1 149 ? -1.914 -15.595 18.292 1.00 84.12 149 ARG A N 1
ATOM 1168 C CA . ARG A 1 149 ? -1.552 -16.936 17.861 1.00 84.12 149 ARG A CA 1
ATOM 1169 C C . ARG A 1 149 ? -1.443 -16.962 16.339 1.00 84.12 149 ARG A C 1
ATOM 1171 O O . ARG A 1 149 ? -2.413 -16.682 15.650 1.00 84.12 149 ARG A O 1
ATOM 1178 N N . ALA A 1 150 ? -0.284 -17.373 15.824 1.00 64.19 150 ALA A N 1
ATOM 1179 C CA . ALA A 1 150 ? -0.061 -17.639 14.396 1.00 64.19 150 ALA A CA 1
ATOM 1180 C C . ALA A 1 150 ? -0.355 -16.466 13.422 1.00 64.19 150 ALA A C 1
ATOM 1182 O O . ALA A 1 150 ? -0.744 -16.709 12.281 1.00 64.19 150 ALA A O 1
ATOM 1183 N N . LEU A 1 151 ? -0.146 -15.213 13.850 1.00 61.78 151 LEU A N 1
ATOM 1184 C CA . LEU A 1 151 ? -0.357 -14.020 13.017 1.00 61.78 151 LEU A CA 1
ATOM 1185 C C . LEU A 1 151 ? 0.898 -13.600 12.228 1.00 61.78 151 LEU A C 1
ATOM 1187 O O . LEU A 1 151 ? 0.891 -13.595 11.001 1.00 61.78 151 LEU A O 1
ATOM 1191 N N . GLU A 1 152 ? 1.960 -13.222 12.942 1.00 74.31 152 GLU A N 1
ATOM 1192 C CA . GLU A 1 152 ? 3.205 -12.657 12.403 1.00 74.31 152 GLU A CA 1
ATOM 1193 C C . GLU A 1 152 ? 4.396 -12.978 13.332 1.00 74.31 152 GLU A C 1
ATOM 1195 O O . GLU A 1 152 ? 4.232 -13.657 14.357 1.00 74.31 152 GLU A O 1
ATOM 1200 N N . SER A 1 153 ? 5.608 -12.537 12.978 1.00 84.81 153 SER A N 1
ATOM 1201 C CA . SER A 1 153 ? 6.803 -12.739 13.814 1.00 84.81 153 SER A CA 1
ATOM 1202 C C . SER A 1 153 ? 6.650 -12.062 15.190 1.00 84.81 153 SER A C 1
ATOM 1204 O O . SER A 1 153 ? 5.824 -11.158 15.371 1.00 84.81 153 SER A O 1
ATOM 1206 N N . CYS A 1 154 ? 7.420 -12.503 16.196 1.00 85.00 154 CYS A N 1
ATOM 1207 C CA . CYS A 1 154 ? 7.441 -11.840 17.511 1.00 85.00 154 CYS A CA 1
ATOM 1208 C C . CYS A 1 154 ? 7.750 -10.341 17.370 1.00 85.00 154 CYS A C 1
ATOM 1210 O O . CYS A 1 154 ? 7.031 -9.512 17.927 1.00 85.00 154 CYS A O 1
ATOM 1212 N N . ARG A 1 155 ? 8.768 -9.998 16.569 1.00 86.44 155 ARG A N 1
ATOM 1213 C CA . ARG A 1 155 ? 9.184 -8.617 16.307 1.00 86.44 155 ARG A CA 1
ATOM 1214 C C . ARG A 1 155 ? 8.047 -7.772 15.742 1.00 86.44 155 ARG A C 1
ATOM 1216 O O . ARG A 1 155 ? 7.756 -6.712 16.289 1.00 86.44 155 ARG A O 1
ATOM 1223 N N . ASP A 1 156 ? 7.391 -8.241 14.684 1.00 84.25 156 ASP A N 1
ATOM 1224 C CA . ASP A 1 156 ? 6.368 -7.447 13.993 1.00 84.25 156 ASP A CA 1
ATOM 1225 C C . ASP A 1 156 ? 5.145 -7.221 14.893 1.00 84.25 156 ASP A C 1
ATOM 1227 O O . ASP A 1 156 ? 4.580 -6.126 14.910 1.00 84.25 156 ASP A O 1
ATOM 1231 N N . THR A 1 157 ? 4.804 -8.214 15.726 1.00 88.31 157 THR A N 1
ATOM 1232 C CA . THR A 1 157 ? 3.754 -8.067 16.745 1.00 88.31 157 THR A CA 1
ATOM 1233 C C . THR A 1 157 ? 4.128 -6.980 17.753 1.00 88.31 157 THR A C 1
ATOM 1235 O O . THR A 1 157 ? 3.330 -6.081 18.014 1.00 88.31 157 THR A O 1
ATOM 1238 N N . LEU A 1 158 ? 5.345 -7.024 18.312 1.00 90.06 158 LEU A N 1
ATOM 1239 C CA . LEU A 1 158 ? 5.810 -6.024 19.278 1.00 90.06 158 LEU A CA 1
ATOM 1240 C C . LEU A 1 158 ? 5.861 -4.622 18.664 1.00 90.06 158 LEU A C 1
ATOM 1242 O O . LEU A 1 158 ? 5.417 -3.665 19.296 1.00 90.06 158 LEU A O 1
ATOM 1246 N N . TYR A 1 159 ? 6.340 -4.497 17.424 1.00 86.62 159 TYR A N 1
ATOM 1247 C CA . TYR A 1 159 ? 6.353 -3.235 16.686 1.00 86.62 159 TYR A CA 1
ATOM 1248 C C . TYR A 1 159 ? 4.938 -2.680 16.482 1.00 86.62 159 TYR A C 1
ATOM 1250 O O . TYR A 1 159 ? 4.698 -1.493 16.701 1.00 86.62 159 TYR A O 1
ATOM 1258 N N . ARG A 1 160 ? 3.978 -3.541 16.118 1.00 85.56 160 ARG A N 1
ATOM 1259 C CA . ARG A 1 160 ? 2.575 -3.159 15.913 1.00 85.56 160 ARG A CA 1
ATOM 1260 C C . ARG A 1 160 ? 1.933 -2.611 17.184 1.00 85.56 160 ARG A C 1
ATOM 1262 O O . ARG A 1 160 ? 1.172 -1.652 17.086 1.00 85.56 160 ARG A O 1
ATOM 1269 N N . VAL A 1 161 ? 2.202 -3.223 18.340 1.00 89.75 161 VAL A N 1
ATOM 1270 C CA . VAL A 1 161 ? 1.513 -2.911 19.609 1.00 89.75 161 VAL A CA 1
ATOM 1271 C C . VAL A 1 161 ? 2.225 -1.865 20.458 1.00 89.75 161 VAL A C 1
ATOM 1273 O O . VAL A 1 161 ? 1.589 -1.219 21.290 1.00 89.75 161 VAL A O 1
ATOM 1276 N N . ALA A 1 162 ? 3.522 -1.653 20.214 1.00 89.06 162 ALA A N 1
ATOM 1277 C CA . ALA A 1 162 ? 4.341 -0.625 20.850 1.00 89.06 162 ALA A CA 1
ATOM 1278 C C . ALA A 1 162 ? 3.658 0.748 21.004 1.00 89.06 162 ALA A C 1
ATOM 1280 O O . ALA A 1 162 ? 3.791 1.347 22.071 1.00 89.06 162 ALA A O 1
ATOM 1281 N N . PRO A 1 163 ? 2.933 1.273 19.997 1.00 83.69 163 PRO A N 1
ATOM 1282 C CA . PRO A 1 163 ? 2.438 2.645 20.059 1.00 83.69 163 PRO A CA 1
ATOM 1283 C C . PRO A 1 163 ? 1.276 2.860 21.038 1.00 83.69 163 PRO A C 1
ATOM 1285 O O . PRO A 1 163 ? 1.063 3.991 21.464 1.00 83.69 163 PRO A O 1
ATOM 1288 N N . PHE A 1 164 ? 0.529 1.809 21.396 1.00 85.12 164 PHE A N 1
ATOM 1289 C CA . PHE A 1 164 ? -0.728 1.929 22.153 1.00 85.12 164 PHE A CA 1
ATOM 1290 C C . PHE A 1 164 ? -0.820 1.034 23.398 1.00 85.12 164 PHE A C 1
ATOM 1292 O O . PHE A 1 164 ? -1.752 1.190 24.197 1.00 85.12 164 PHE A O 1
ATOM 1299 N N . LEU A 1 165 ? 0.116 0.097 23.578 1.00 91.88 165 LEU A N 1
ATOM 1300 C CA . LEU A 1 165 ? 0.219 -0.709 24.790 1.00 91.88 165 LEU A CA 1
ATOM 1301 C C . LEU A 1 165 ? 0.936 0.098 25.894 1.00 91.88 165 LEU A C 1
ATOM 1303 O O . LEU A 1 165 ? 2.082 0.490 25.672 1.00 91.88 165 LEU A O 1
ATOM 1307 N N . PRO A 1 166 ? 0.307 0.335 27.061 1.00 91.31 166 PRO A N 1
ATOM 1308 C CA . PRO A 1 166 ? 0.855 1.192 28.112 1.00 91.31 166 PRO A CA 1
ATOM 1309 C C . PRO A 1 166 ? 2.065 0.556 28.792 1.00 91.31 166 PRO A C 1
ATOM 1311 O O . PRO A 1 166 ? 2.282 -0.655 28.668 1.00 91.31 166 PRO A O 1
ATOM 1314 N N . ALA A 1 167 ? 2.848 1.356 29.526 1.00 91.94 167 ALA A N 1
ATOM 1315 C CA . ALA A 1 167 ? 3.920 0.799 30.350 1.00 91.94 167 ALA A CA 1
ATOM 1316 C C . ALA A 1 167 ? 3.347 -0.239 31.327 1.00 91.94 167 ALA A C 1
ATOM 1318 O O . ALA A 1 167 ? 2.257 -0.079 31.871 1.00 91.94 167 ALA A O 1
ATOM 1319 N N . GLY A 1 168 ? 4.063 -1.345 31.518 1.00 92.94 168 GLY A N 1
ATOM 1320 C CA . GLY A 1 168 ? 3.594 -2.495 32.291 1.00 92.94 168 GLY A CA 1
ATOM 1321 C C . GLY A 1 168 ? 2.621 -3.413 31.542 1.00 92.94 168 GLY A C 1
ATOM 1322 O O . GLY A 1 168 ? 2.414 -4.544 31.983 1.00 92.94 168 GLY A O 1
ATOM 1323 N N . GLY A 1 169 ? 2.079 -2.989 30.396 1.00 96.06 169 GLY A N 1
ATOM 1324 C CA . GLY A 1 169 ? 1.219 -3.819 29.560 1.00 96.06 169 GLY A CA 1
ATOM 1325 C C . GLY A 1 169 ? 1.944 -5.064 29.043 1.00 96.06 169 GLY A C 1
ATOM 1326 O O . GLY A 1 169 ? 3.148 -5.032 28.768 1.00 96.06 169 GLY A O 1
ATOM 1327 N N . ARG A 1 170 ? 1.219 -6.181 28.910 1.00 97.12 170 ARG A N 1
ATOM 1328 C CA . ARG A 1 170 ? 1.811 -7.495 28.591 1.00 97.12 170 ARG A CA 1
ATOM 1329 C C . ARG A 1 170 ? 1.397 -8.010 27.216 1.00 97.12 170 ARG A C 1
ATOM 1331 O O . ARG A 1 170 ? 0.230 -7.942 26.850 1.00 97.12 170 ARG A O 1
ATOM 1338 N N . VAL A 1 171 ? 2.342 -8.583 26.476 1.00 95.69 171 VAL A N 1
ATOM 1339 C CA . VAL A 1 171 ? 2.108 -9.274 25.200 1.00 95.69 171 VAL A CA 1
ATOM 1340 C C . VAL A 1 171 ? 2.349 -10.766 25.401 1.00 95.69 171 VAL A C 1
ATOM 1342 O O . VAL A 1 171 ? 3.450 -11.177 25.760 1.00 95.69 171 VAL A O 1
ATOM 1345 N N . LEU A 1 172 ? 1.310 -11.564 25.176 1.00 95.75 172 LEU A N 1
ATOM 1346 C CA . LEU A 1 172 ? 1.284 -13.013 25.302 1.00 95.75 172 LEU A CA 1
ATOM 1347 C C . LEU A 1 172 ? 1.373 -13.623 23.897 1.00 95.75 172 LEU A C 1
ATOM 1349 O O . LEU A 1 172 ? 0.396 -13.652 23.144 1.00 95.75 172 LEU A O 1
ATOM 1353 N N . LEU A 1 173 ? 2.562 -14.101 23.535 1.00 93.06 173 LEU A N 1
ATOM 1354 C CA . LEU A 1 173 ? 2.848 -14.685 22.226 1.00 93.06 173 LEU A CA 1
ATOM 1355 C C . LEU A 1 173 ? 2.806 -16.213 22.335 1.00 93.06 173 LEU A C 1
ATOM 1357 O O . LEU A 1 173 ? 3.662 -16.817 22.984 1.00 93.06 173 LEU A O 1
ATOM 1361 N N . LEU A 1 174 ? 1.823 -16.843 21.686 1.00 91.44 174 LEU A N 1
ATOM 1362 C CA . LEU A 1 174 ? 1.738 -18.301 21.585 1.00 91.44 174 LEU A CA 1
ATOM 1363 C C . LEU A 1 174 ? 2.513 -18.756 20.342 1.00 91.44 174 LEU A C 1
ATOM 1365 O O . LEU A 1 174 ? 2.070 -18.540 19.208 1.00 91.44 174 LEU A O 1
ATOM 1369 N N . LYS A 1 175 ? 3.686 -19.363 20.552 1.00 88.69 175 LYS A N 1
ATOM 1370 C CA . LYS A 1 175 ? 4.660 -19.692 19.502 1.00 88.69 175 LYS A CA 1
ATOM 1371 C C . LYS A 1 175 ? 4.946 -21.191 19.416 1.00 88.69 175 LYS A C 1
ATOM 1373 O O . LYS A 1 175 ? 4.795 -21.948 20.375 1.00 88.69 175 LYS A O 1
ATOM 1378 N N . GLY A 1 176 ? 5.333 -21.615 18.214 1.00 84.06 176 GLY A N 1
ATOM 1379 C CA . GLY A 1 176 ? 5.785 -22.977 17.932 1.00 84.06 176 GLY A CA 1
ATOM 1380 C C . GLY A 1 176 ? 7.233 -23.230 18.382 1.00 84.06 176 GLY A C 1
ATOM 1381 O O . GLY A 1 176 ? 7.824 -22.383 19.049 1.00 84.06 176 GLY A O 1
ATOM 1382 N N . PRO A 1 177 ? 7.834 -24.364 17.980 1.00 69.94 177 PRO A N 1
ATOM 1383 C CA . PRO A 1 177 ? 9.167 -24.778 18.432 1.00 69.94 177 PRO A CA 1
ATOM 1384 C C . PRO A 1 177 ? 10.300 -23.835 17.994 1.00 69.94 177 PRO A C 1
ATOM 1386 O O . PRO A 1 177 ? 11.297 -23.730 18.691 1.00 69.94 177 PRO A O 1
ATOM 1389 N N . LYS A 1 178 ? 10.131 -23.083 16.896 1.00 70.50 178 LYS A N 1
ATOM 1390 C CA . LYS A 1 178 ? 11.073 -22.025 16.472 1.00 70.50 178 LYS A CA 1
ATOM 1391 C C . LYS A 1 178 ? 10.930 -20.709 17.252 1.00 70.50 178 LYS A C 1
ATOM 1393 O O . LYS A 1 178 ? 11.528 -19.705 16.885 1.00 70.50 178 LYS A O 1
ATOM 1398 N N . GLY A 1 179 ? 10.111 -20.690 18.306 1.00 68.12 179 GLY A N 1
ATOM 1399 C CA . GLY A 1 179 ? 9.861 -19.487 19.094 1.00 68.12 179 GLY A CA 1
ATOM 1400 C C . GLY A 1 179 ? 11.135 -18.901 19.698 1.00 68.12 179 GLY A C 1
ATOM 1401 O O . GLY A 1 179 ? 11.262 -17.686 19.735 1.00 68.12 179 GLY A O 1
ATOM 1402 N N . ASP A 1 180 ? 12.088 -19.742 20.102 1.00 73.88 180 ASP A N 1
ATOM 1403 C CA . ASP A 1 180 ? 13.307 -19.301 20.787 1.00 73.88 180 ASP A CA 1
ATOM 1404 C C . ASP A 1 180 ? 14.179 -18.378 19.895 1.00 73.88 180 ASP A C 1
ATOM 1406 O O . ASP A 1 180 ? 14.672 -17.355 20.372 1.00 73.88 180 ASP A O 1
ATOM 1410 N N . GLU A 1 181 ? 14.275 -18.657 18.587 1.00 79.19 181 GLU A N 1
ATOM 1411 C CA . GLU A 1 181 ? 14.968 -17.804 17.600 1.00 79.19 181 GLU A CA 1
ATOM 1412 C C . GLU A 1 181 ? 14.228 -16.470 17.379 1.00 79.19 181 GLU A C 1
ATOM 1414 O O . GLU A 1 181 ? 14.826 -15.399 17.492 1.00 79.19 181 GLU A O 1
ATOM 1419 N N . GLU A 1 182 ? 12.907 -16.514 17.153 1.00 77.81 182 GLU A N 1
ATOM 1420 C CA . GLU A 1 182 ? 12.093 -15.306 16.933 1.00 77.81 182 GLU A CA 1
ATOM 1421 C C . GLU A 1 182 ? 12.102 -14.352 18.141 1.00 77.81 182 GLU A C 1
ATOM 1423 O O . GLU A 1 182 ? 11.969 -13.136 17.987 1.00 77.81 182 GLU A O 1
ATOM 1428 N N . ILE A 1 183 ? 12.217 -14.891 19.360 1.00 79.25 183 ILE A N 1
ATOM 1429 C CA . ILE A 1 183 ? 12.314 -14.096 20.591 1.00 79.25 183 ILE A CA 1
ATOM 1430 C C . ILE A 1 183 ? 13.660 -13.379 20.654 1.00 79.25 183 ILE A C 1
ATOM 1432 O O . ILE A 1 183 ? 13.696 -12.194 20.988 1.00 79.25 183 ILE A O 1
ATOM 1436 N N . ALA A 1 184 ? 14.755 -14.077 20.341 1.00 82.31 184 ALA A N 1
ATOM 1437 C CA . ALA A 1 184 ? 16.093 -13.497 20.366 1.00 82.31 184 ALA A CA 1
ATOM 1438 C C . ALA A 1 184 ? 16.205 -12.320 19.382 1.00 82.31 184 ALA A C 1
ATOM 1440 O O . ALA A 1 184 ? 16.681 -11.248 19.760 1.00 82.31 184 ALA A O 1
ATOM 1441 N N . GLU A 1 185 ? 15.681 -12.484 18.164 1.00 82.69 185 GLU A N 1
ATOM 1442 C CA . GLU A 1 185 ? 15.589 -11.408 17.167 1.00 82.69 185 GLU A CA 1
ATOM 1443 C C . GLU A 1 185 ? 14.741 -10.233 17.674 1.00 82.69 185 GLU A C 1
ATOM 1445 O O . GLU A 1 185 ? 15.162 -9.075 17.621 1.00 82.69 185 GLU A O 1
ATOM 1450 N N . ALA A 1 186 ? 13.565 -10.518 18.242 1.00 82.44 186 ALA A N 1
ATOM 1451 C CA . ALA A 1 186 ? 12.685 -9.484 18.772 1.00 82.44 186 ALA A CA 1
ATOM 1452 C C . ALA A 1 186 ? 13.340 -8.681 19.911 1.00 82.44 186 ALA A C 1
ATOM 1454 O O . ALA A 1 186 ? 13.211 -7.460 19.939 1.00 82.44 186 ALA A O 1
ATOM 1455 N N . LEU A 1 187 ? 14.075 -9.326 20.822 1.00 79.62 187 LEU A N 1
ATOM 1456 C CA . LEU A 1 187 ? 14.789 -8.661 21.923 1.00 79.62 187 LEU A CA 1
ATOM 1457 C C . LEU A 1 187 ? 16.002 -7.842 21.454 1.00 79.62 187 LEU A C 1
ATOM 1459 O O . LEU A 1 187 ? 16.374 -6.834 22.074 1.00 79.62 187 LEU A O 1
ATOM 1463 N N . ALA A 1 188 ? 16.633 -8.250 20.352 1.00 82.38 188 ALA A N 1
ATOM 1464 C CA . ALA A 1 188 ? 17.720 -7.490 19.755 1.00 82.38 188 ALA A CA 1
ATOM 1465 C C . ALA A 1 188 ? 17.228 -6.129 19.231 1.00 82.38 188 ALA A C 1
ATOM 1467 O O . ALA A 1 188 ? 17.899 -5.121 19.462 1.00 82.38 188 ALA A O 1
ATOM 1468 N N . GLU A 1 189 ? 16.046 -6.084 18.614 1.00 81.06 189 GLU A N 1
ATOM 1469 C CA . GLU A 1 189 ? 15.513 -4.890 17.944 1.00 81.06 189 GLU A CA 1
ATOM 1470 C C . GLU A 1 189 ? 14.546 -4.058 18.812 1.00 81.06 189 GLU A C 1
ATOM 1472 O O . GLU A 1 189 ? 14.576 -2.827 18.782 1.00 81.06 189 GLU A O 1
ATOM 1477 N N . MET A 1 190 ? 13.708 -4.696 19.634 1.00 84.56 190 MET A N 1
ATOM 1478 C CA . MET A 1 190 ? 12.617 -4.036 20.364 1.00 84.56 190 MET A CA 1
ATOM 1479 C C . MET A 1 190 ? 13.014 -3.644 21.791 1.00 84.56 190 MET A C 1
ATOM 1481 O O . MET A 1 190 ? 12.542 -4.223 22.766 1.00 84.56 190 MET A O 1
ATOM 1485 N N . LYS A 1 191 ? 13.837 -2.597 21.926 1.00 85.88 191 LYS A N 1
ATOM 1486 C CA . LYS A 1 191 ? 14.353 -2.098 23.224 1.00 85.88 191 LYS A CA 1
ATOM 1487 C C . LYS A 1 191 ? 13.306 -1.519 24.185 1.00 85.88 191 LYS A C 1
ATOM 1489 O O . LYS A 1 191 ? 13.642 -1.192 25.315 1.00 85.88 191 LYS A O 1
ATOM 1494 N N . ASP A 1 192 ? 12.060 -1.380 23.746 1.00 87.62 192 ASP A N 1
ATOM 1495 C CA . ASP A 1 192 ? 10.952 -0.872 24.565 1.00 87.62 192 ASP A CA 1
ATOM 1496 C C . ASP A 1 192 ? 10.200 -1.985 25.312 1.00 87.62 192 ASP A C 1
ATOM 1498 O O . ASP A 1 192 ? 9.230 -1.711 26.028 1.00 87.62 192 ASP A O 1
ATOM 1502 N N . PHE A 1 193 ? 10.597 -3.240 25.094 1.00 92.25 193 PHE A N 1
ATOM 1503 C CA . PHE A 1 193 ? 9.996 -4.413 25.703 1.00 92.25 193 PHE A CA 1
ATOM 1504 C C . PHE A 1 193 ? 11.050 -5.227 26.441 1.00 92.25 193 PHE A C 1
ATOM 1506 O O . PHE A 1 193 ? 12.091 -5.568 25.884 1.00 92.25 193 PHE A O 1
ATOM 1513 N N . ALA A 1 194 ? 10.720 -5.618 27.665 1.00 92.44 194 ALA A N 1
ATOM 1514 C CA . ALA A 1 194 ? 11.464 -6.618 28.405 1.00 92.44 194 ALA A CA 1
ATOM 1515 C C . ALA A 1 194 ? 10.852 -7.996 28.187 1.00 92.44 194 ALA A C 1
ATOM 1517 O O . ALA A 1 194 ? 9.630 -8.168 28.178 1.00 92.44 194 ALA A O 1
ATOM 1518 N N . HIS A 1 195 ? 11.716 -8.997 28.071 1.00 93.38 195 HIS A N 1
ATOM 1519 C CA . HIS A 1 195 ? 11.313 -10.380 28.269 1.00 93.38 195 HIS A CA 1
ATOM 1520 C C . HIS A 1 195 ? 10.945 -10.581 29.740 1.00 93.38 195 HIS A C 1
ATOM 1522 O O . HIS A 1 195 ? 11.782 -10.387 30.616 1.00 93.38 195 HIS A O 1
ATOM 1528 N N . GLU A 1 196 ? 9.688 -10.927 30.021 1.00 92.44 196 GLU A N 1
ATOM 1529 C CA . GLU A 1 196 ? 9.233 -11.198 31.388 1.00 92.44 196 GLU A CA 1
ATOM 1530 C C . GLU A 1 196 ? 9.415 -12.679 31.721 1.00 92.44 196 GLU A C 1
ATOM 1532 O O . GLU A 1 196 ? 9.992 -13.029 32.751 1.00 92.44 196 GLU A O 1
ATOM 1537 N N . LYS A 1 197 ? 8.914 -13.566 30.851 1.00 92.75 197 LYS A N 1
ATOM 1538 C CA . LYS A 1 197 ? 9.020 -15.014 31.049 1.00 92.75 197 LYS A CA 1
ATOM 1539 C C . LYS A 1 197 ? 8.738 -15.791 29.770 1.00 92.75 197 LYS A C 1
ATOM 1541 O O . LYS A 1 197 ? 7.896 -15.392 28.971 1.00 92.75 197 LYS A O 1
ATOM 1546 N N . THR A 1 198 ? 9.375 -16.950 29.625 1.00 91.25 198 THR A N 1
ATOM 1547 C CA . THR A 1 198 ? 8.982 -17.971 28.642 1.00 91.25 198 THR A CA 1
ATOM 1548 C C . THR A 1 198 ? 8.569 -19.235 29.378 1.00 91.25 198 THR A C 1
ATOM 1550 O O . THR A 1 198 ? 9.295 -19.714 30.247 1.00 91.25 198 THR A O 1
ATOM 1553 N N . TYR A 1 199 ? 7.413 -19.784 29.014 1.00 90.94 199 TYR A N 1
ATOM 1554 C CA . TYR A 1 199 ? 6.954 -21.089 29.473 1.00 90.94 199 TYR A CA 1
ATOM 1555 C C . TYR A 1 199 ? 6.974 -22.082 28.318 1.00 90.94 199 TYR A C 1
ATOM 1557 O O . TYR A 1 199 ? 6.381 -21.836 27.267 1.00 90.94 199 TYR A O 1
ATOM 1565 N N . SER A 1 200 ? 7.625 -23.217 28.542 1.00 89.62 200 SER A N 1
ATOM 1566 C CA . SER A 1 200 ? 7.665 -24.335 27.605 1.00 89.62 200 SER A CA 1
ATOM 1567 C C . SER A 1 200 ? 6.635 -25.379 28.005 1.00 89.62 200 SER A C 1
ATOM 1569 O O . SER A 1 200 ? 6.547 -25.749 29.176 1.00 89.62 200 SER A O 1
ATOM 1571 N N . TYR A 1 201 ? 5.855 -25.859 27.043 1.00 87.25 201 TYR A N 1
ATOM 1572 C CA . TYR A 1 201 ? 4.877 -26.918 27.276 1.00 87.25 201 TYR A CA 1
ATOM 1573 C C . TYR A 1 201 ? 4.654 -27.755 26.022 1.00 87.25 201 TYR A C 1
ATOM 1575 O O . TYR A 1 201 ? 4.921 -27.320 24.903 1.00 87.25 201 TYR A O 1
ATOM 1583 N N . ASN A 1 202 ? 4.129 -28.957 26.230 1.00 83.00 202 ASN A N 1
ATOM 1584 C CA . ASN A 1 202 ? 3.689 -29.846 25.166 1.00 83.00 202 ASN A CA 1
ATOM 1585 C C . ASN A 1 202 ? 2.164 -29.842 25.096 1.00 83.00 202 ASN A C 1
ATOM 1587 O O . ASN A 1 202 ? 1.482 -29.791 26.121 1.00 83.00 202 ASN A O 1
ATOM 1591 N N . LEU A 1 203 ? 1.621 -29.890 23.880 1.00 78.44 203 LEU A N 1
ATOM 1592 C CA . LEU A 1 203 ? 0.181 -30.044 23.687 1.00 78.44 203 LEU A CA 1
ATOM 1593 C C . LEU A 1 203 ? -0.208 -31.515 23.834 1.00 78.44 203 LEU A C 1
ATOM 1595 O O . LEU A 1 203 ? 0.006 -32.305 22.909 1.00 78.44 203 LEU A O 1
ATOM 1599 N N . ALA A 1 204 ? -0.818 -31.856 24.972 1.00 70.75 204 ALA A N 1
ATOM 1600 C CA . ALA A 1 204 ? -1.193 -33.227 25.327 1.00 70.75 204 ALA A CA 1
ATOM 1601 C C . ALA A 1 204 ? 0.008 -34.198 25.222 1.00 70.75 204 ALA A C 1
ATOM 1603 O O . ALA A 1 204 ? 1.158 -33.775 25.334 1.00 70.75 204 ALA A O 1
ATOM 1604 N N . ASP A 1 205 ? -0.238 -35.483 24.960 1.00 64.19 205 ASP A N 1
ATOM 1605 C CA . ASP A 1 205 ? 0.797 -36.526 24.841 1.00 64.19 205 ASP A CA 1
ATOM 1606 C C . ASP A 1 205 ? 1.603 -36.454 23.524 1.00 64.19 205 ASP A C 1
ATOM 1608 O O . ASP A 1 205 ? 2.116 -37.457 23.026 1.00 64.19 205 ASP A O 1
ATOM 1612 N N . THR A 1 206 ? 1.699 -35.275 22.900 1.00 62.38 206 THR A N 1
ATOM 1613 C CA . THR A 1 206 ? 2.432 -35.095 21.640 1.00 62.38 206 THR A CA 1
ATOM 1614 C C . THR A 1 206 ? 3.789 -34.438 21.862 1.00 62.38 206 THR A C 1
ATOM 1616 O O . THR A 1 206 ? 3.952 -33.604 22.745 1.00 62.38 206 THR A O 1
ATOM 1619 N N . ARG A 1 207 ? 4.762 -34.733 20.989 1.00 61.78 207 ARG A N 1
ATOM 1620 C CA . ARG A 1 207 ? 6.072 -34.047 20.944 1.00 61.78 207 ARG A CA 1
ATOM 1621 C C . ARG A 1 207 ? 5.997 -32.628 20.346 1.00 61.78 207 ARG A C 1
ATOM 1623 O O . ARG A 1 207 ? 6.996 -32.105 19.865 1.00 61.78 207 ARG A O 1
ATOM 1630 N N . ASN A 1 208 ? 4.807 -32.024 20.299 1.00 70.81 208 ASN A N 1
ATOM 1631 C CA . ASN A 1 208 ? 4.622 -30.680 19.764 1.00 70.81 208 ASN A CA 1
ATOM 1632 C C . ASN A 1 208 ? 4.978 -29.651 20.832 1.00 70.81 208 ASN A C 1
ATOM 1634 O O . ASN A 1 208 ? 4.099 -29.180 21.560 1.00 70.81 208 ASN A O 1
ATOM 1638 N N . GLU A 1 209 ? 6.254 -29.290 20.881 1.00 81.19 209 GLU A N 1
ATOM 1639 C CA . GLU A 1 209 ? 6.723 -28.224 21.753 1.00 81.19 209 GLU A CA 1
ATOM 1640 C C . GLU A 1 209 ? 6.090 -26.880 21.378 1.00 81.19 209 GLU A C 1
ATOM 1642 O O . GLU A 1 209 ? 5.996 -26.486 20.207 1.00 81.19 209 GLU A O 1
ATOM 1647 N N . ARG A 1 210 ? 5.640 -26.175 22.410 1.00 87.81 210 ARG A N 1
ATOM 1648 C CA . ARG A 1 210 ? 5.103 -24.823 22.349 1.00 87.81 210 ARG A CA 1
ATOM 1649 C C . ARG A 1 210 ? 5.830 -23.935 23.341 1.00 87.81 210 ARG A C 1
ATOM 1651 O O . ARG A 1 210 ? 6.359 -24.394 24.359 1.00 87.81 210 ARG A O 1
ATOM 1658 N N . ARG A 1 211 ? 5.818 -22.644 23.031 1.00 89.25 211 ARG A N 1
ATOM 1659 C CA . ARG A 1 211 ? 6.305 -21.580 23.900 1.00 89.25 211 ARG A CA 1
ATOM 1660 C C . ARG A 1 211 ? 5.183 -20.576 24.120 1.00 89.25 211 ARG A C 1
ATOM 1662 O O . ARG A 1 211 ? 4.546 -20.130 23.167 1.00 89.25 211 ARG A O 1
ATOM 1669 N N . LEU A 1 212 ? 4.955 -20.209 25.375 1.00 92.06 212 LEU A N 1
ATOM 1670 C CA . LEU A 1 212 ? 4.260 -18.976 25.724 1.00 92.06 212 LEU A CA 1
ATOM 1671 C C . LEU A 1 212 ? 5.315 -17.961 26.135 1.00 92.06 212 LEU A C 1
ATOM 1673 O O . LEU A 1 212 ? 5.968 -18.137 27.163 1.00 92.06 212 LEU A O 1
ATOM 1677 N N . VAL A 1 213 ? 5.461 -16.913 25.337 1.00 91.81 213 VAL A N 1
ATOM 1678 C CA . VAL A 1 213 ? 6.384 -15.813 25.619 1.00 91.81 213 VAL A CA 1
ATOM 1679 C C . VAL A 1 213 ? 5.581 -14.651 26.163 1.00 91.81 213 VAL A C 1
ATOM 1681 O O . VAL A 1 213 ? 4.606 -14.226 25.541 1.00 91.81 213 VAL A O 1
ATOM 1684 N N . ILE A 1 214 ? 5.997 -14.140 27.314 1.00 94.62 214 ILE A N 1
ATOM 1685 C CA . ILE A 1 214 ? 5.426 -12.952 27.931 1.00 94.62 214 ILE A CA 1
ATOM 1686 C C . ILE A 1 214 ? 6.454 -11.838 27.808 1.00 94.62 214 ILE A C 1
ATOM 1688 O O . ILE A 1 214 ? 7.555 -11.924 28.356 1.00 94.62 214 ILE A O 1
ATOM 1692 N N . MET A 1 215 ? 6.077 -10.801 27.072 1.00 94.25 215 MET A N 1
ATOM 1693 C CA . MET A 1 215 ? 6.849 -9.574 26.931 1.00 94.25 215 MET A CA 1
ATOM 1694 C C . MET A 1 215 ? 6.131 -8.464 27.686 1.00 94.25 215 MET A C 1
ATOM 1696 O O . MET A 1 215 ? 4.917 -8.310 27.547 1.00 94.25 215 MET A O 1
ATOM 1700 N N . ARG A 1 216 ? 6.869 -7.671 28.456 1.00 95.75 216 ARG A N 1
ATOM 1701 C CA . ARG A 1 216 ? 6.337 -6.528 29.194 1.00 95.75 216 ARG A CA 1
ATOM 1702 C C . ARG A 1 216 ? 6.796 -5.240 28.539 1.00 95.75 216 ARG A C 1
ATOM 1704 O O . ARG A 1 216 ? 7.982 -5.064 28.271 1.00 95.75 216 ARG A O 1
ATOM 1711 N N . ARG A 1 217 ? 5.865 -4.327 28.301 1.00 94.38 217 ARG A N 1
ATOM 1712 C CA . ARG A 1 217 ? 6.169 -2.982 27.825 1.00 94.38 217 ARG A CA 1
ATOM 1713 C C . ARG A 1 217 ? 6.876 -2.198 28.931 1.00 94.38 217 ARG A C 1
ATOM 1715 O O . ARG A 1 217 ? 6.324 -2.041 30.015 1.00 94.38 217 ARG A O 1
ATOM 1722 N N . GLU A 1 218 ? 8.078 -1.696 28.667 1.00 90.62 218 GLU A N 1
ATOM 1723 C CA . GLU A 1 218 ? 8.832 -0.895 29.645 1.00 90.62 218 GLU A CA 1
ATOM 1724 C C . GLU A 1 218 ? 8.604 0.603 29.480 1.00 90.62 218 GLU A C 1
ATOM 1726 O O . GLU A 1 218 ? 8.637 1.350 30.454 1.00 90.62 218 GLU A O 1
ATOM 1731 N N . ARG A 1 219 ? 8.364 1.051 28.245 1.00 82.94 219 ARG A N 1
ATOM 1732 C CA . ARG A 1 219 ? 8.143 2.466 27.950 1.00 82.94 219 ARG A CA 1
ATOM 1733 C C . ARG A 1 219 ? 6.667 2.800 27.906 1.00 82.94 219 ARG A C 1
ATOM 1735 O O . ARG A 1 219 ? 5.895 2.077 27.277 1.00 82.94 219 ARG A O 1
ATOM 1742 N N . GLU A 1 220 ? 6.311 3.942 28.482 1.00 75.81 220 GLU A N 1
ATOM 1743 C CA . GLU A 1 220 ? 4.962 4.491 28.376 1.00 75.81 220 GLU A CA 1
ATOM 1744 C C . GLU A 1 220 ? 4.549 4.561 26.903 1.00 75.81 220 GLU A C 1
ATOM 1746 O O . GLU A 1 220 ? 5.314 5.032 26.051 1.00 75.81 220 GLU A O 1
ATOM 1751 N N . SER A 1 221 ? 3.358 4.053 26.577 1.00 64.19 221 SER A N 1
ATOM 1752 C CA . SER A 1 221 ? 2.789 4.347 25.265 1.00 64.19 221 SER A CA 1
ATOM 1753 C C . SER A 1 221 ? 2.475 5.826 25.222 1.00 64.19 221 SER A C 1
ATOM 1755 O O . SER A 1 221 ? 1.807 6.346 26.115 1.00 64.19 221 SER A O 1
ATOM 1757 N N . VAL A 1 222 ? 2.869 6.498 24.146 1.00 54.56 222 VAL A N 1
ATOM 1758 C CA . VAL A 1 222 ? 2.401 7.857 23.876 1.00 54.56 222 VAL A CA 1
ATOM 1759 C C . VAL A 1 222 ? 0.963 7.761 23.354 1.00 54.56 222 VAL A C 1
ATOM 1761 O O . VAL A 1 222 ? 0.693 7.994 22.177 1.00 54.56 222 VAL A O 1
ATOM 1764 N N . ARG A 1 223 ? 0.020 7.386 24.230 1.00 48.03 223 ARG A N 1
ATOM 1765 C CA . ARG A 1 223 ? -1.408 7.573 23.971 1.00 48.03 223 ARG A CA 1
ATOM 1766 C C . ARG A 1 223 ? -1.643 9.075 23.968 1.00 48.03 223 ARG A C 1
ATOM 1768 O O . ARG A 1 223 ? -1.453 9.742 24.980 1.00 48.03 223 ARG A O 1
ATOM 1775 N N . LYS A 1 224 ? -2.021 9.635 22.819 1.00 40.19 224 LYS A N 1
ATOM 1776 C CA . LYS A 1 224 ? -2.520 11.011 22.759 1.00 40.19 224 LYS A CA 1
ATOM 1777 C C . LYS A 1 224 ? -3.921 11.024 23.370 1.00 40.19 224 LYS A C 1
ATOM 1779 O O . LYS A 1 224 ? -4.910 11.015 22.651 1.00 40.19 224 LYS A O 1
ATOM 1784 N N . THR A 1 225 ? -3.999 11.003 24.695 1.00 33.94 225 THR A N 1
ATOM 1785 C CA . THR A 1 225 ? -5.227 11.319 25.418 1.00 33.94 225 THR A CA 1
ATOM 1786 C C . THR A 1 225 ? -5.533 12.798 25.200 1.00 33.94 225 THR A C 1
ATOM 1788 O O . THR A 1 225 ? -4.673 13.675 25.347 1.00 33.94 225 THR A O 1
ATOM 1791 N N . GLY A 1 226 ? -6.746 13.076 24.733 1.00 37.44 226 GLY A N 1
ATOM 1792 C CA . GLY A 1 226 ? -7.252 14.434 24.642 1.00 37.44 226 GLY A CA 1
ATOM 1793 C C . GLY A 1 226 ? -7.504 14.965 26.046 1.00 37.44 226 GLY A C 1
ATOM 1794 O O . GLY A 1 226 ? -8.402 14.467 26.701 1.00 37.44 226 GLY A O 1
ATOM 1795 N N . GLU A 1 227 ? -6.684 15.914 26.505 1.00 28.03 227 GLU A N 1
ATOM 1796 C CA . GLU A 1 227 ? -7.075 17.133 27.234 1.00 28.03 227 GLU A CA 1
ATOM 1797 C C . GLU A 1 227 ? -5.837 17.973 27.637 1.00 28.03 227 GLU A C 1
ATOM 1799 O O . GLU A 1 227 ? -4.687 17.570 27.475 1.00 28.03 227 GLU A O 1
ATOM 1804 N N . SER A 1 228 ? -6.100 19.224 28.011 1.00 30.61 228 SER A N 1
ATOM 180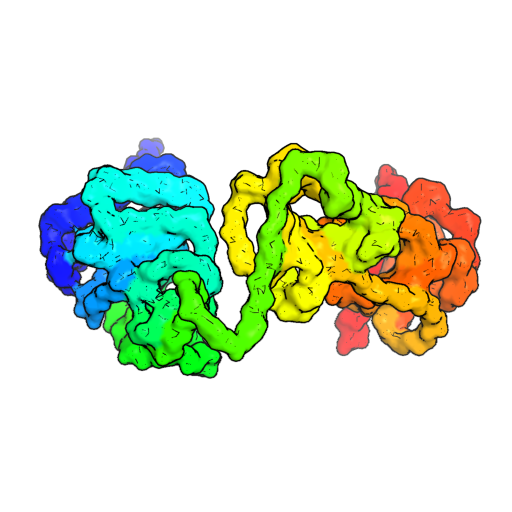5 C CA . SER A 1 228 ? -5.251 20.432 28.051 1.00 30.61 228 SER A CA 1
ATOM 1806 C C . SER A 1 228 ? -3.908 20.355 28.808 1.00 30.61 228 SER A C 1
ATOM 1808 O O . SER A 1 228 ? -3.887 19.957 29.964 1.00 30.61 228 SER A O 1
ATOM 1810 N N . ASN A 1 229 ? -2.795 20.888 28.276 1.00 26.94 229 ASN A N 1
ATOM 1811 C CA . ASN A 1 229 ? -2.394 22.312 28.290 1.00 26.94 229 ASN A CA 1
ATOM 1812 C C . ASN A 1 229 ? -0.895 22.502 27.910 1.00 26.94 229 ASN A C 1
ATOM 1814 O O . ASN A 1 229 ? -0.055 21.660 28.206 1.00 26.94 229 ASN A O 1
ATOM 1818 N N . THR A 1 230 ? -0.599 23.638 27.264 1.00 32.41 230 THR A N 1
ATOM 1819 C CA . THR A 1 230 ? 0.686 24.379 27.151 1.00 32.41 230 THR A CA 1
ATOM 1820 C C . THR A 1 230 ? 2.008 23.667 26.798 1.00 32.41 230 THR A C 1
ATOM 1822 O O . THR A 1 230 ? 2.624 23.026 27.641 1.00 32.41 230 THR A O 1
ATOM 1825 N N . GLY A 1 231 ? 2.568 23.995 25.618 1.00 31.92 231 GLY A N 1
ATOM 1826 C CA . GLY A 1 231 ? 4.004 24.328 25.565 1.00 31.92 231 GLY A CA 1
ATOM 1827 C C . GLY A 1 231 ? 4.947 23.614 24.587 1.00 31.92 231 GLY A C 1
ATOM 1828 O O . GLY A 1 231 ? 6.129 23.573 24.884 1.00 31.92 231 GLY A O 1
ATOM 1829 N N . ALA A 1 232 ? 4.499 23.083 23.444 1.00 27.61 232 ALA A N 1
ATOM 1830 C CA . ALA A 1 232 ? 5.323 22.897 22.228 1.00 27.61 232 ALA A CA 1
ATOM 1831 C C . ALA A 1 232 ? 4.399 22.553 21.040 1.00 27.61 232 ALA A C 1
ATOM 1833 O O . ALA A 1 232 ? 3.390 21.875 21.254 1.00 27.61 232 ALA A O 1
ATOM 1834 N N . PRO A 1 233 ? 4.658 23.029 19.805 1.00 30.48 233 PRO A N 1
ATOM 1835 C CA . PRO A 1 233 ? 3.650 23.069 18.747 1.00 30.48 233 PRO A CA 1
ATOM 1836 C C . PRO A 1 233 ? 3.299 21.663 18.236 1.00 30.48 233 PRO A C 1
ATOM 1838 O O . PRO A 1 233 ? 3.961 21.101 17.368 1.00 30.48 233 PRO A O 1
ATOM 1841 N N . LYS A 1 234 ? 2.202 21.103 18.760 1.00 33.44 234 LYS A N 1
ATOM 1842 C CA . LYS A 1 234 ? 1.437 20.032 18.116 1.00 33.44 234 LYS A CA 1
ATOM 1843 C C . LYS A 1 234 ? 0.851 20.621 16.830 1.00 33.44 234 LYS A C 1
ATOM 1845 O O . LYS A 1 234 ? -0.062 21.438 16.912 1.00 33.44 234 LYS A O 1
ATOM 1850 N N . SER A 1 235 ? 1.320 20.223 15.647 1.00 36.50 235 SER A N 1
ATOM 1851 C CA . SER A 1 235 ? 0.564 20.500 14.421 1.00 36.50 235 SER A CA 1
ATOM 1852 C C . SER A 1 235 ? -0.654 19.575 14.386 1.00 36.50 235 SER A C 1
ATOM 1854 O O . SER A 1 235 ? -0.635 18.492 13.805 1.00 36.50 235 SER A O 1
ATOM 1856 N N . THR A 1 236 ? -1.717 19.959 15.088 1.00 43.56 236 THR A N 1
ATOM 1857 C CA . THR A 1 236 ? -3.055 19.428 14.838 1.00 43.56 236 THR A CA 1
ATOM 1858 C C . THR A 1 236 ? -3.460 19.897 13.448 1.00 43.56 236 THR A C 1
ATOM 1860 O O . THR A 1 236 ? -3.765 21.075 13.259 1.00 43.56 236 THR A O 1
ATOM 1863 N N . GLY A 1 237 ? -3.403 19.007 12.459 1.00 53.03 237 GLY A N 1
ATOM 1864 C CA . GLY A 1 237 ? -3.938 19.301 11.138 1.00 53.03 237 GLY A CA 1
ATOM 1865 C C . GLY A 1 237 ? -5.388 19.771 11.262 1.00 53.03 237 GLY A C 1
ATOM 1866 O O . GLY A 1 237 ? -6.211 19.113 11.899 1.00 53.03 237 GLY A O 1
ATOM 1867 N N . ARG A 1 238 ? -5.700 20.940 10.704 1.00 71.38 238 ARG A N 1
ATOM 1868 C CA . ARG A 1 238 ? -7.044 21.518 10.742 1.00 71.38 238 ARG A CA 1
ATOM 1869 C C . ARG A 1 238 ? -7.991 20.609 9.962 1.00 71.38 238 ARG A C 1
ATOM 1871 O O . ARG A 1 238 ? -7.723 20.298 8.802 1.00 71.38 238 ARG A O 1
ATOM 1878 N N . VAL A 1 239 ? -9.103 20.217 10.579 1.00 79.06 239 VAL A N 1
ATOM 1879 C CA . VAL A 1 239 ? -10.201 19.539 9.882 1.00 79.06 239 VAL A CA 1
ATOM 1880 C C . VAL A 1 239 ? -11.176 20.599 9.382 1.00 79.06 239 VAL A C 1
ATOM 1882 O O . VAL A 1 239 ? -11.533 21.520 10.115 1.00 79.06 239 VAL A O 1
ATOM 1885 N N . THR A 1 240 ? -11.578 20.537 8.119 1.00 84.31 240 THR A N 1
ATOM 1886 C CA . THR A 1 240 ? -12.570 21.456 7.546 1.00 84.31 240 THR A CA 1
ATOM 1887 C C . THR A 1 240 ? -13.533 20.678 6.665 1.00 84.31 240 THR A C 1
ATOM 1889 O O . THR A 1 240 ? -13.124 19.826 5.881 1.00 84.31 240 THR A O 1
ATOM 1892 N N . GLU A 1 241 ? -14.824 20.940 6.828 1.00 87.88 241 GLU A N 1
ATOM 1893 C CA . GLU A 1 241 ? -15.881 20.260 6.088 1.00 87.88 241 GLU A CA 1
ATOM 1894 C C . GLU A 1 241 ? -16.365 21.137 4.932 1.00 87.88 241 GLU A C 1
ATOM 1896 O O . GLU A 1 241 ? -16.600 22.334 5.101 1.00 87.88 241 GLU A O 1
ATOM 1901 N N . ILE A 1 242 ? -16.494 20.543 3.746 1.00 86.44 242 ILE A N 1
ATOM 1902 C CA . ILE A 1 242 ? -16.981 21.214 2.544 1.00 86.44 242 ILE A CA 1
ATOM 1903 C C . ILE A 1 242 ? -18.134 20.404 1.957 1.00 86.44 242 ILE A C 1
ATOM 1905 O O . ILE A 1 242 ? -17.966 19.295 1.449 1.00 86.44 242 ILE A O 1
ATOM 1909 N N . THR A 1 243 ? -19.319 21.003 1.990 1.00 83.56 243 THR A N 1
ATOM 1910 C CA . THR A 1 243 ? -20.558 20.417 1.462 1.00 83.56 243 THR A CA 1
ATOM 1911 C C . THR A 1 243 ? -21.045 21.099 0.184 1.00 83.56 243 THR A C 1
ATOM 1913 O O . THR A 1 243 ? -21.911 20.559 -0.501 1.00 83.56 243 THR A O 1
ATOM 1916 N N . SER A 1 244 ? -20.473 22.255 -0.179 1.00 87.12 244 SER A N 1
ATOM 1917 C CA . SER A 1 244 ? -20.878 23.052 -1.342 1.00 87.12 244 SER A CA 1
ATOM 1918 C C . SER A 1 244 ? -19.843 23.023 -2.464 1.00 87.12 244 SER A C 1
ATOM 1920 O O . SER A 1 244 ? -18.680 23.372 -2.262 1.00 87.12 244 SER A O 1
ATOM 1922 N N . ARG A 1 245 ? -20.302 22.713 -3.682 1.00 90.06 245 ARG A N 1
ATOM 1923 C CA . ARG A 1 245 ? -19.501 22.769 -4.917 1.00 90.06 245 ARG A CA 1
ATOM 1924 C C . ARG A 1 245 ? -18.999 24.180 -5.249 1.00 90.06 245 ARG A C 1
ATOM 1926 O O . ARG A 1 245 ? -17.990 24.334 -5.929 1.00 90.06 245 ARG A O 1
ATOM 1933 N N . ALA A 1 246 ? -19.701 25.217 -4.783 1.00 88.69 246 ALA A N 1
ATOM 1934 C CA . ALA A 1 246 ? -19.341 26.613 -5.029 1.00 88.69 246 ALA A CA 1
ATOM 1935 C C . ALA A 1 246 ? -18.155 27.096 -4.175 1.00 88.69 246 ALA A C 1
ATOM 1937 O O . ALA A 1 246 ? -17.644 28.187 -4.420 1.00 88.69 246 ALA A O 1
ATOM 1938 N N . ASN A 1 247 ? -17.714 26.299 -3.198 1.00 91.75 247 ASN A N 1
ATOM 1939 C CA . ASN A 1 247 ? -16.587 26.614 -2.331 1.00 91.75 247 ASN A CA 1
ATOM 1940 C C . ASN A 1 247 ? -15.274 26.738 -3.135 1.00 91.75 247 ASN A C 1
ATOM 1942 O O . ASN A 1 247 ? -14.920 25.842 -3.900 1.00 91.75 247 ASN A O 1
ATOM 1946 N N . GLU A 1 248 ? -14.533 27.833 -2.941 1.00 89.56 248 GLU A N 1
ATOM 1947 C CA . GLU A 1 248 ? -13.295 28.117 -3.688 1.00 89.56 248 GLU A CA 1
ATOM 1948 C C . GLU A 1 248 ? -12.195 27.069 -3.466 1.00 89.56 248 GLU A C 1
ATOM 1950 O O . GLU A 1 248 ? -11.496 26.692 -4.408 1.00 89.56 248 GLU A O 1
ATOM 1955 N N . GLN A 1 249 ? -12.081 26.526 -2.251 1.00 88.88 249 GLN A N 1
ATOM 1956 C CA . GLN A 1 249 ? -11.127 25.460 -1.951 1.00 88.88 249 GLN A CA 1
ATOM 1957 C C . GLN A 1 249 ? -11.495 24.173 -2.697 1.00 88.88 249 GLN A C 1
ATOM 1959 O O . GLN A 1 249 ? -10.621 23.535 -3.276 1.00 88.88 249 GLN A O 1
ATOM 1964 N N . PHE A 1 250 ? -12.785 23.823 -2.770 1.00 93.50 250 PHE A N 1
ATOM 1965 C CA . PHE A 1 250 ? -13.233 22.681 -3.571 1.00 93.50 250 PHE A CA 1
ATOM 1966 C C . PHE A 1 250 ? -12.984 22.880 -5.070 1.00 93.50 250 PHE A C 1
ATOM 1968 O O . PHE A 1 250 ? -12.517 21.958 -5.731 1.00 93.50 250 PHE A O 1
ATOM 1975 N N . LYS A 1 251 ? -13.227 24.081 -5.612 1.00 92.81 251 LYS A N 1
ATOM 1976 C CA . LYS A 1 251 ? -12.908 24.389 -7.018 1.00 92.81 251 LYS A CA 1
ATOM 1977 C C . LYS A 1 251 ? -11.414 24.225 -7.312 1.00 92.81 251 LYS A C 1
ATOM 1979 O O . LYS A 1 251 ? -11.067 23.657 -8.346 1.00 92.81 251 LYS A O 1
ATOM 1984 N N . SER A 1 252 ? -10.539 24.677 -6.405 1.00 92.12 252 SER A N 1
ATOM 1985 C CA . SER A 1 252 ? -9.089 24.456 -6.514 1.00 92.12 252 SER A CA 1
ATOM 1986 C C . SER A 1 252 ? -8.757 22.957 -6.516 1.00 92.12 252 SER A C 1
ATOM 1988 O O . SER A 1 252 ? -8.095 22.494 -7.445 1.00 92.12 252 SER A O 1
ATOM 1990 N N . LEU A 1 253 ? -9.310 22.169 -5.582 1.00 94.25 253 LEU A N 1
ATOM 1991 C CA . LEU A 1 253 ? -9.122 20.710 -5.542 1.00 94.25 253 LEU A CA 1
ATOM 1992 C C . LEU A 1 253 ? -9.595 20.011 -6.819 1.00 94.25 253 LEU A C 1
ATOM 1994 O O . LEU A 1 253 ? -8.875 19.180 -7.367 1.00 94.25 253 LEU A O 1
ATOM 1998 N N . LEU A 1 254 ? -10.788 20.354 -7.305 1.00 95.81 254 LEU A N 1
ATOM 1999 C CA . LEU A 1 254 ? -11.339 19.782 -8.528 1.00 95.81 254 LEU A CA 1
ATOM 2000 C C . LEU A 1 254 ? -10.452 20.114 -9.734 1.00 95.81 254 LEU A C 1
ATOM 2002 O O . LEU A 1 254 ? -10.236 19.257 -10.588 1.00 95.81 254 LEU A O 1
ATOM 2006 N N . SER A 1 255 ? -9.859 21.311 -9.775 1.00 96.31 255 SER A N 1
ATOM 2007 C CA . SER A 1 255 ? -8.931 21.691 -10.845 1.00 96.31 255 SER A CA 1
ATOM 2008 C C . SER A 1 255 ? -7.670 20.815 -10.898 1.00 96.31 255 SER A C 1
ATOM 2010 O O . SER A 1 255 ? -7.083 20.667 -11.969 1.00 96.31 255 SER A O 1
ATOM 2012 N N . LEU A 1 256 ? -7.274 20.171 -9.788 1.00 96.69 256 LEU A N 1
ATOM 2013 C CA . LEU A 1 256 ? -6.134 19.241 -9.745 1.00 96.69 256 LEU A CA 1
ATOM 2014 C C . LEU A 1 256 ? -6.382 17.941 -10.526 1.00 96.69 256 LEU A C 1
ATOM 2016 O O . LEU A 1 256 ? -5.454 17.162 -10.737 1.00 96.69 256 LEU A O 1
ATOM 2020 N N . THR A 1 257 ? -7.615 17.698 -10.973 1.00 95.25 257 THR A N 1
ATOM 2021 C CA . THR A 1 257 ? -7.925 16.607 -11.908 1.00 95.25 257 THR A CA 1
ATOM 2022 C C . THR A 1 257 ? -7.439 16.901 -13.334 1.00 95.25 257 THR A C 1
ATOM 2024 O O . THR A 1 257 ? -7.322 15.982 -14.145 1.00 95.25 257 THR A O 1
ATOM 2027 N N . GLU A 1 258 ? -7.069 18.154 -13.620 1.00 94.88 258 GLU A N 1
ATOM 2028 C CA . GLU A 1 258 ? -6.600 18.630 -14.918 1.00 94.88 258 GLU A CA 1
ATOM 2029 C C . GLU A 1 258 ? -5.164 19.174 -14.857 1.00 94.88 258 GLU A C 1
ATOM 2031 O O . GLU A 1 258 ? -4.723 19.790 -13.884 1.00 94.88 258 GLU A O 1
ATOM 2036 N N . ALA A 1 259 ? -4.423 19.048 -15.962 1.00 92.12 259 ALA A N 1
ATOM 2037 C CA . ALA A 1 259 ? -3.021 19.469 -16.024 1.00 92.12 259 ALA A CA 1
ATOM 2038 C C . ALA A 1 259 ? -2.832 20.982 -15.799 1.00 92.12 259 ALA A C 1
ATOM 2040 O O . ALA A 1 259 ? -1.814 21.412 -15.251 1.00 92.12 259 ALA A O 1
ATOM 2041 N N . LYS A 1 260 ? -3.804 21.803 -16.221 1.00 93.12 260 LYS A N 1
ATOM 2042 C CA . LYS A 1 260 ? -3.775 23.258 -16.016 1.00 93.12 260 LYS A CA 1
ATOM 2043 C C . LYS A 1 260 ? -3.886 23.613 -14.533 1.00 93.12 260 LYS A C 1
ATOM 2045 O O . LYS A 1 260 ? -3.124 24.465 -14.077 1.00 93.12 260 LYS A O 1
ATOM 2050 N N . GLY A 1 261 ? -4.782 22.954 -13.796 1.00 94.31 261 GLY A N 1
ATOM 2051 C CA . GLY A 1 261 ? -4.936 23.168 -12.358 1.00 94.31 261 GLY A CA 1
ATOM 2052 C C . GLY A 1 261 ? -3.702 22.715 -11.586 1.00 94.31 261 GLY A C 1
ATOM 2053 O O . GLY A 1 261 ? -3.154 23.507 -10.828 1.00 94.31 261 GLY A O 1
ATOM 2054 N N . ILE A 1 262 ? -3.156 21.530 -11.888 1.00 95.38 262 ILE A N 1
ATOM 2055 C CA . ILE A 1 262 ? -1.899 21.040 -11.285 1.00 95.38 262 ILE A CA 1
ATOM 2056 C C . ILE A 1 262 ? -0.766 22.071 -11.418 1.00 95.38 262 ILE A C 1
ATOM 2058 O O . ILE A 1 262 ? -0.071 22.371 -10.448 1.00 95.38 262 ILE A O 1
ATOM 2062 N N . ARG A 1 263 ? -0.579 22.655 -12.612 1.00 91.75 263 ARG A N 1
ATOM 2063 C CA . ARG A 1 263 ? 0.462 23.676 -12.846 1.00 91.75 263 ARG A CA 1
ATOM 2064 C C . ARG A 1 263 ? 0.215 24.971 -12.076 1.00 91.75 263 ARG A C 1
ATOM 2066 O O . ARG A 1 263 ? 1.171 25.560 -11.577 1.00 91.75 263 ARG A O 1
ATOM 2073 N N . LYS A 1 264 ? -1.040 25.423 -12.021 1.00 93.25 264 LYS A N 1
ATOM 2074 C CA . LYS A 1 264 ? -1.435 26.671 -11.356 1.00 93.25 264 LYS A CA 1
ATOM 2075 C C . LYS A 1 264 ? -1.287 26.561 -9.840 1.00 93.25 264 LYS A C 1
ATOM 2077 O O . LYS A 1 264 ? -0.666 27.420 -9.226 1.00 93.25 264 LYS A O 1
ATOM 2082 N N . GLU A 1 265 ? -1.840 25.500 -9.266 1.00 91.94 265 GLU A N 1
ATOM 2083 C CA . GLU A 1 265 ? -1.893 25.290 -7.819 1.00 91.94 265 GLU A CA 1
ATOM 2084 C C . GLU A 1 265 ? -0.576 24.707 -7.277 1.00 91.94 265 GLU A C 1
ATOM 2086 O O . GLU A 1 265 ? -0.306 24.802 -6.085 1.00 91.94 265 GLU A O 1
ATOM 2091 N N . LYS A 1 266 ? 0.275 24.131 -8.145 1.00 94.75 266 LYS A N 1
ATOM 2092 C CA . LYS A 1 266 ? 1.516 23.420 -7.779 1.00 94.75 266 LYS A CA 1
ATOM 2093 C C . LYS A 1 266 ? 1.271 22.285 -6.779 1.00 94.75 266 LYS A C 1
ATOM 2095 O O . LYS A 1 266 ? 2.127 21.984 -5.950 1.00 94.75 266 LYS A O 1
ATOM 2100 N N . LEU A 1 267 ? 0.118 21.636 -6.892 1.00 95.81 267 LEU A N 1
ATOM 2101 C CA . LEU A 1 267 ? -0.300 20.483 -6.101 1.00 95.81 267 LEU A CA 1
ATOM 2102 C C . LEU A 1 267 ? -0.778 19.374 -7.034 1.00 95.81 267 LEU A C 1
ATOM 2104 O O . LEU A 1 267 ? -1.095 19.627 -8.196 1.00 95.81 267 LEU A O 1
ATOM 2108 N N . PHE A 1 268 ? -0.857 18.148 -6.530 1.00 96.25 268 PHE A N 1
ATOM 2109 C CA . PHE A 1 268 ? -1.452 17.038 -7.267 1.00 96.25 268 PHE A CA 1
ATOM 2110 C C . PHE A 1 268 ? -2.148 16.040 -6.342 1.00 96.25 268 PHE A C 1
ATOM 2112 O O . PHE A 1 268 ? -1.889 15.998 -5.138 1.00 96.25 268 PHE A O 1
ATOM 2119 N N . LEU A 1 269 ? -3.059 15.255 -6.920 1.00 95.88 269 LEU A N 1
ATOM 2120 C CA . LEU A 1 269 ? -3.856 14.266 -6.202 1.00 95.88 269 LEU A CA 1
ATOM 2121 C C . LEU A 1 269 ? -3.190 12.894 -6.251 1.00 95.88 269 LEU A C 1
ATOM 2123 O O . LEU A 1 269 ? -2.769 12.426 -7.310 1.00 95.88 269 LEU A O 1
ATOM 2127 N N . VAL A 1 270 ? -3.172 12.226 -5.104 1.00 93.50 270 VAL A N 1
ATOM 2128 C CA . VAL A 1 270 ? -2.688 10.861 -4.950 1.00 93.50 270 VAL A CA 1
ATOM 2129 C C . VAL A 1 270 ? -3.791 9.987 -4.383 1.00 93.50 270 VAL A C 1
ATOM 2131 O O . VAL A 1 270 ? -4.138 10.076 -3.206 1.00 93.50 270 VAL A O 1
ATOM 2134 N N . SER A 1 271 ? -4.338 9.131 -5.241 1.00 88.38 271 SER A N 1
ATOM 2135 C CA . SER A 1 271 ? -5.428 8.216 -4.904 1.00 88.38 271 SER A CA 1
ATOM 2136 C C . SER A 1 271 ? -4.920 6.784 -4.761 1.00 88.38 271 SER A C 1
ATOM 2138 O O . SER A 1 271 ? -4.036 6.343 -5.496 1.00 88.38 271 SER A O 1
ATOM 2140 N N . GLY A 1 272 ? -5.542 6.031 -3.854 1.00 82.81 272 GLY A N 1
ATOM 2141 C CA . GLY A 1 272 ? -5.270 4.613 -3.633 1.00 82.81 272 GLY A CA 1
ATOM 2142 C C . GLY A 1 272 ? -4.814 4.334 -2.207 1.00 82.81 272 GLY A C 1
ATOM 2143 O O . GLY A 1 272 ? -3.823 4.885 -1.737 1.00 82.81 272 GLY A O 1
ATOM 2144 N N . GLU A 1 273 ? -5.525 3.429 -1.537 1.00 83.56 273 GLU A N 1
ATOM 2145 C CA . GLU A 1 273 ? -5.350 3.136 -0.112 1.00 83.56 273 GLU A CA 1
ATOM 2146 C C . GLU A 1 273 ? -3.894 2.834 0.265 1.00 83.56 273 GLU A C 1
ATOM 2148 O O . GLU A 1 273 ? -3.350 3.477 1.155 1.00 83.56 273 GLU A O 1
ATOM 2153 N N . LYS A 1 274 ? -3.226 1.916 -0.447 1.00 83.88 274 LYS A N 1
ATOM 2154 C CA . LYS A 1 274 ? -1.830 1.544 -0.153 1.00 83.88 274 LYS A CA 1
ATOM 2155 C C . LYS A 1 274 ? -0.869 2.728 -0.261 1.00 83.88 274 LYS A C 1
ATOM 2157 O O . LYS A 1 274 ? -0.024 2.897 0.608 1.00 83.88 274 LYS A O 1
ATOM 2162 N N . LEU A 1 275 ? -1.023 3.545 -1.302 1.00 85.62 275 LEU A N 1
ATOM 2163 C CA . LEU A 1 275 ? -0.140 4.679 -1.570 1.00 85.62 275 LEU A CA 1
ATOM 2164 C C . LEU A 1 275 ? -0.356 5.805 -0.556 1.00 85.62 275 LEU A C 1
ATOM 2166 O O . LEU A 1 275 ? 0.602 6.378 -0.050 1.00 85.62 275 LEU A O 1
ATOM 2170 N N . VAL A 1 276 ? -1.612 6.081 -0.202 1.00 87.56 276 VAL A N 1
ATOM 2171 C CA . VAL A 1 276 ? -1.938 7.050 0.850 1.00 87.56 276 VAL A CA 1
ATOM 2172 C C . VAL A 1 276 ? -1.427 6.571 2.207 1.00 87.56 276 VAL A C 1
ATOM 2174 O O . VAL A 1 276 ? -0.863 7.367 2.951 1.00 87.56 276 VAL A O 1
ATOM 2177 N N . GLN A 1 277 ? -1.534 5.278 2.519 1.00 85.31 277 GLN A N 1
ATOM 2178 C CA . GLN A 1 277 ? -0.951 4.718 3.742 1.00 85.31 277 GLN A CA 1
ATOM 2179 C C . GLN A 1 277 ? 0.579 4.835 3.759 1.00 85.31 277 GLN A C 1
ATOM 2181 O O . GLN A 1 277 ? 1.156 5.200 4.780 1.00 85.31 277 GLN A O 1
ATOM 2186 N N . GLU A 1 278 ? 1.248 4.592 2.634 1.00 85.69 278 GLU A N 1
ATOM 2187 C CA . GLU A 1 278 ? 2.699 4.767 2.499 1.00 85.69 278 GLU A CA 1
ATOM 2188 C C . GLU A 1 278 ? 3.111 6.232 2.715 1.00 85.69 278 GLU A C 1
ATOM 2190 O O . GLU A 1 278 ? 4.011 6.506 3.510 1.00 85.69 278 GLU A O 1
ATOM 2195 N N . ILE A 1 279 ? 2.387 7.188 2.118 1.00 86.81 279 ILE A N 1
ATOM 2196 C CA . ILE A 1 279 ? 2.591 8.630 2.345 1.00 86.81 279 ILE A CA 1
ATOM 2197 C C . ILE A 1 279 ? 2.419 8.980 3.822 1.00 86.81 279 ILE A C 1
ATOM 2199 O O . ILE A 1 279 ? 3.222 9.719 4.386 1.00 86.81 279 ILE A O 1
ATOM 2203 N N . LEU A 1 280 ? 1.385 8.435 4.463 1.00 84.25 280 LEU A N 1
ATOM 2204 C CA . LEU A 1 280 ? 1.087 8.690 5.866 1.00 84.25 280 LEU A CA 1
ATOM 2205 C C . LEU A 1 280 ? 2.044 7.997 6.830 1.00 84.25 280 LEU A C 1
ATOM 2207 O O . LEU A 1 280 ? 2.044 8.379 7.993 1.00 84.25 280 LEU A O 1
ATOM 2211 N N . THR A 1 281 ? 2.836 7.013 6.407 1.00 82.69 281 THR A N 1
ATOM 2212 C CA . THR A 1 281 ? 3.752 6.252 7.281 1.00 82.69 281 THR A CA 1
ATOM 2213 C C . THR A 1 281 ? 5.224 6.565 7.029 1.00 82.69 281 THR A C 1
ATOM 2215 O O . THR A 1 281 ? 6.028 6.420 7.942 1.00 82.69 281 THR A O 1
ATOM 2218 N N . THR A 1 282 ? 5.580 7.065 5.844 1.00 82.75 282 THR A N 1
ATOM 2219 C CA . THR A 1 282 ? 6.948 7.471 5.494 1.00 82.75 282 THR A CA 1
ATOM 2220 C C . THR A 1 282 ? 7.150 8.971 5.686 1.00 82.75 282 THR A C 1
ATOM 2222 O O . THR A 1 282 ? 6.606 9.769 4.927 1.00 82.75 282 THR A O 1
ATOM 2225 N N . ASP A 1 283 ? 7.998 9.372 6.638 1.00 81.75 283 ASP A N 1
ATOM 2226 C CA . ASP A 1 283 ? 8.211 10.784 7.008 1.00 81.75 283 ASP A CA 1
ATOM 2227 C C . ASP A 1 283 ? 8.570 11.690 5.819 1.00 81.75 283 ASP A C 1
ATOM 2229 O O . ASP A 1 283 ? 8.012 12.779 5.678 1.00 81.75 283 ASP A O 1
ATOM 2233 N N . ARG A 1 284 ? 9.435 11.218 4.907 1.00 85.12 284 ARG A N 1
ATOM 2234 C CA . ARG A 1 284 ? 9.819 11.953 3.687 1.00 85.12 284 ARG A CA 1
ATOM 2235 C C . ARG A 1 284 ? 8.616 12.284 2.799 1.00 85.12 284 ARG A C 1
ATOM 2237 O O . ARG A 1 284 ? 8.551 13.377 2.244 1.00 85.12 284 ARG A O 1
ATOM 2244 N N . LEU A 1 285 ? 7.690 11.338 2.638 1.00 85.19 285 LEU A N 1
ATOM 2245 C CA . LEU A 1 285 ? 6.489 11.520 1.822 1.00 85.19 285 LEU A CA 1
ATOM 2246 C C . LEU A 1 285 ? 5.429 12.319 2.585 1.00 85.19 285 LEU A C 1
ATOM 2248 O O . LEU A 1 285 ? 4.800 13.201 2.002 1.00 85.19 285 LEU A O 1
ATOM 2252 N N . ARG A 1 286 ? 5.284 12.078 3.895 1.00 85.38 286 ARG A N 1
ATOM 2253 C CA . ARG A 1 286 ? 4.377 12.829 4.771 1.00 85.38 286 ARG A CA 1
ATOM 2254 C C . ARG A 1 286 ? 4.709 14.319 4.780 1.00 85.38 286 ARG A C 1
ATOM 2256 O O . ARG A 1 286 ? 3.798 15.134 4.749 1.00 85.38 286 ARG A O 1
ATOM 2263 N N . ALA A 1 287 ? 5.991 14.682 4.740 1.00 85.31 287 ALA A N 1
ATOM 2264 C CA . ALA A 1 287 ? 6.433 16.075 4.649 1.00 85.31 287 ALA A CA 1
ATOM 2265 C C . ALA A 1 287 ? 5.960 16.797 3.369 1.00 85.31 287 ALA A C 1
ATOM 2267 O O . ALA A 1 287 ? 5.933 18.023 3.333 1.00 85.31 287 ALA A O 1
ATOM 2268 N N . GLN A 1 288 ? 5.589 16.054 2.322 1.00 89.06 288 GLN A N 1
ATOM 2269 C CA . GLN A 1 288 ? 5.053 16.598 1.070 1.00 89.06 288 GLN A CA 1
ATOM 2270 C C . GLN A 1 288 ? 3.514 16.606 1.036 1.00 89.06 288 GLN A C 1
ATOM 2272 O O . GLN A 1 288 ? 2.929 17.133 0.088 1.00 89.06 288 GLN A O 1
ATOM 2277 N N . LEU A 1 289 ? 2.843 16.015 2.031 1.00 91.50 289 LEU A N 1
ATOM 2278 C CA . LEU A 1 289 ? 1.386 15.984 2.129 1.00 91.50 289 LEU A CA 1
ATOM 2279 C C . LEU A 1 289 ? 0.870 17.330 2.649 1.00 91.50 289 LEU A C 1
ATOM 2281 O O . LEU A 1 289 ? 1.124 17.706 3.789 1.00 91.50 289 LEU A O 1
ATOM 2285 N N . GLN A 1 290 ? 0.096 18.033 1.826 1.00 90.94 290 GLN A N 1
ATOM 2286 C CA . GLN A 1 290 ? -0.516 19.309 2.201 1.00 90.94 290 GLN A CA 1
ATOM 2287 C C . GLN A 1 290 ? -1.859 19.110 2.888 1.00 90.94 290 GLN A C 1
ATOM 2289 O O . GLN A 1 290 ? -2.199 19.795 3.854 1.00 90.94 290 GLN A O 1
ATOM 2294 N N . THR A 1 291 ? -2.668 18.198 2.356 1.00 91.94 291 THR A N 1
ATOM 2295 C CA . THR A 1 291 ? -4.019 17.948 2.850 1.00 91.94 291 THR A CA 1
ATOM 2296 C C . THR A 1 291 ? -4.455 16.532 2.507 1.00 91.94 291 THR A C 1
ATOM 2298 O O . THR A 1 291 ? -4.125 16.019 1.443 1.00 91.94 291 THR A O 1
ATOM 2301 N N . LEU A 1 292 ? -5.221 15.904 3.389 1.00 92.69 292 LEU A N 1
ATOM 2302 C CA . LEU A 1 292 ? -5.911 14.652 3.126 1.00 92.69 292 LEU A CA 1
ATOM 2303 C C . LEU A 1 292 ? -7.381 14.932 2.801 1.00 92.69 292 LEU A C 1
ATOM 2305 O O . LEU A 1 292 ? -8.057 15.635 3.545 1.00 92.69 292 LEU A O 1
ATOM 2309 N N . LEU A 1 293 ? -7.886 14.378 1.706 1.00 92.75 293 LEU A N 1
ATOM 2310 C CA . LEU A 1 293 ? -9.299 14.426 1.345 1.00 92.75 293 LEU A CA 1
ATOM 2311 C C . LEU A 1 293 ? -9.962 13.122 1.766 1.00 92.75 293 LEU A C 1
ATOM 2313 O O . LEU A 1 293 ? -9.487 12.036 1.422 1.00 92.75 293 LEU A O 1
ATOM 2317 N N . VAL A 1 294 ? -11.086 13.228 2.461 1.00 91.44 294 VAL A N 1
ATOM 2318 C CA . VAL A 1 294 ? -11.905 12.082 2.865 1.00 91.44 294 VAL A CA 1
ATOM 2319 C C . VAL A 1 294 ? -13.369 12.369 2.570 1.00 91.44 294 VAL A C 1
ATOM 2321 O O . VAL A 1 294 ? -13.802 13.521 2.599 1.00 91.44 294 VAL A O 1
ATOM 2324 N N . SER A 1 295 ? -14.147 11.330 2.281 1.00 89.94 295 SER A N 1
ATOM 2325 C CA . SER A 1 295 ? -15.602 11.471 2.253 1.00 89.94 295 SER A CA 1
ATOM 2326 C C . SER A 1 295 ? -16.149 11.491 3.682 1.00 89.94 295 SER A C 1
ATOM 2328 O O . SER A 1 295 ? -15.597 10.834 4.560 1.00 89.94 295 SER A O 1
ATOM 2330 N N . SER A 1 296 ? -17.252 12.199 3.918 1.00 83.31 296 SER A N 1
ATOM 2331 C CA . SER A 1 296 ? -17.964 12.207 5.204 1.00 83.31 296 SER A CA 1
ATOM 2332 C C . SER A 1 296 ? -18.445 10.822 5.658 1.00 83.31 296 SER A C 1
ATOM 2334 O O . SER A 1 296 ? -18.661 10.619 6.846 1.00 83.31 296 SER A O 1
ATOM 2336 N N . GLU A 1 297 ? -18.603 9.875 4.729 1.00 81.94 297 GLU A N 1
ATOM 2337 C CA . GLU A 1 297 ? -18.959 8.474 5.011 1.00 81.94 297 GLU A CA 1
ATOM 2338 C C . GLU A 1 297 ? -17.749 7.614 5.415 1.00 81.94 297 GLU A C 1
ATOM 2340 O O . GLU A 1 297 ? -17.915 6.474 5.848 1.00 81.94 297 GLU A O 1
ATOM 2345 N N . MET A 1 298 ? -16.524 8.128 5.259 1.00 77.81 298 MET A N 1
ATOM 2346 C CA . MET A 1 298 ? -15.309 7.405 5.626 1.00 77.81 298 MET A CA 1
ATOM 2347 C C . MET A 1 298 ? -14.988 7.592 7.115 1.00 77.81 298 MET A C 1
ATOM 2349 O O . MET A 1 298 ? -15.185 8.684 7.658 1.00 77.81 298 MET A O 1
ATOM 2353 N N . PRO A 1 299 ? -14.420 6.567 7.779 1.00 61.84 299 PRO A N 1
ATOM 2354 C CA . PRO A 1 299 ? -13.920 6.705 9.140 1.00 61.84 299 PRO A CA 1
ATOM 2355 C C . PRO A 1 299 ? -12.887 7.834 9.230 1.00 61.84 299 PRO A C 1
ATOM 2357 O O . PRO A 1 299 ? -11.947 7.900 8.433 1.00 61.84 299 PRO A O 1
ATOM 2360 N N . ARG A 1 300 ? -13.050 8.729 10.209 1.00 56.72 300 ARG A N 1
ATOM 2361 C CA . ARG A 1 300 ? -12.101 9.820 10.455 1.00 56.72 300 ARG A CA 1
ATOM 2362 C C . ARG A 1 300 ? -10.830 9.240 11.080 1.00 56.72 300 ARG A C 1
ATOM 2364 O O . ARG A 1 300 ? -10.875 8.728 12.192 1.00 56.72 300 ARG A O 1
ATOM 2371 N N . ALA A 1 301 ? -9.712 9.316 10.364 1.00 53.00 301 ALA A N 1
ATOM 2372 C CA . ALA A 1 301 ? -8.398 8.933 10.874 1.00 53.00 301 ALA A CA 1
ATOM 2373 C C . ALA A 1 301 ? -7.635 10.177 11.354 1.00 53.00 301 ALA A C 1
ATOM 2375 O O . ALA A 1 301 ? -7.558 11.173 10.629 1.00 53.00 301 ALA A O 1
ATOM 2376 N N . GLU A 1 302 ? -7.034 10.126 12.545 1.00 55.47 302 GLU A N 1
ATOM 2377 C CA . GLU A 1 302 ? -6.160 11.196 13.030 1.00 55.47 302 GLU A CA 1
ATOM 2378 C C . GLU A 1 302 ? -4.797 11.105 12.342 1.00 55.47 302 GLU A C 1
ATOM 2380 O O . GLU A 1 302 ? -3.854 10.463 12.799 1.00 55.47 302 GLU A O 1
ATOM 2385 N N . THR A 1 303 ? -4.682 11.748 11.185 1.00 58.00 303 THR A N 1
ATOM 2386 C CA . THR A 1 303 ? -3.464 11.672 10.365 1.00 58.00 303 THR A CA 1
ATOM 2387 C C . THR A 1 303 ? -2.411 12.716 10.733 1.00 58.00 303 THR A C 1
ATOM 2389 O O . THR A 1 303 ? -1.290 12.663 10.233 1.00 58.00 303 THR A O 1
ATOM 2392 N N . GLY A 1 304 ? -2.758 13.687 11.588 1.00 63.34 304 GLY A N 1
ATOM 2393 C CA . GLY A 1 304 ? -1.926 14.859 11.888 1.00 63.34 304 GLY A CA 1
ATOM 2394 C C . GLY A 1 304 ? -1.795 15.849 10.721 1.00 63.34 304 GLY A C 1
ATOM 2395 O O . GLY A 1 304 ? -1.312 16.958 10.926 1.00 63.34 304 GLY A O 1
ATOM 2396 N N . ALA A 1 305 ? -2.260 15.483 9.523 1.00 68.62 305 ALA A N 1
ATOM 2397 C CA . ALA A 1 305 ? -2.317 16.336 8.346 1.00 68.62 305 ALA A CA 1
ATOM 2398 C C . ALA A 1 305 ? -3.627 17.134 8.313 1.00 68.62 305 ALA A C 1
ATOM 2400 O O . ALA A 1 305 ? -4.661 16.689 8.824 1.00 68.62 305 ALA A O 1
ATOM 2401 N N . ASN A 1 306 ? -3.601 18.316 7.690 1.00 84.44 306 ASN A N 1
ATOM 2402 C CA . ASN A 1 306 ? -4.830 19.061 7.413 1.00 84.44 306 ASN A CA 1
ATOM 2403 C C . ASN A 1 306 ? -5.791 18.153 6.642 1.00 84.44 306 ASN A C 1
ATOM 2405 O O . ASN A 1 306 ? -5.382 17.497 5.688 1.00 84.44 306 ASN A O 1
ATOM 2409 N N . THR A 1 307 ? -7.046 18.076 7.066 1.00 89.31 307 THR A N 1
ATOM 2410 C CA . THR A 1 307 ? -8.012 17.134 6.494 1.00 89.31 307 THR A CA 1
ATOM 2411 C C . THR A 1 307 ? -9.236 17.885 5.996 1.00 89.31 307 THR A C 1
ATOM 2413 O O . THR A 1 307 ? -9.841 18.663 6.732 1.00 89.31 307 THR A O 1
ATOM 2416 N N . LEU A 1 308 ? -9.620 17.633 4.748 1.00 90.12 308 LEU A N 1
ATOM 2417 C CA . LEU A 1 308 ? -10.858 18.130 4.166 1.00 90.12 308 LEU A CA 1
ATOM 2418 C C . LEU A 1 308 ? -11.862 16.998 4.048 1.00 90.12 308 LEU A C 1
ATOM 2420 O O . LEU A 1 308 ? -11.638 16.015 3.340 1.00 90.12 308 LEU A O 1
ATOM 2424 N N . VAL A 1 309 ? -12.978 17.164 4.747 1.00 90.81 309 VAL A N 1
ATOM 2425 C CA . VAL A 1 309 ? -14.111 16.247 4.691 1.00 90.81 309 VAL A CA 1
ATOM 2426 C C . VAL A 1 309 ? -15.061 16.753 3.615 1.00 90.81 309 VAL A C 1
ATOM 2428 O O . VAL A 1 309 ? -15.592 17.856 3.718 1.00 90.81 309 VAL A O 1
ATOM 2431 N N . LEU A 1 310 ? -15.252 15.962 2.566 1.00 91.69 310 LEU A N 1
ATOM 2432 C CA . LEU A 1 310 ? -16.141 16.271 1.453 1.00 91.69 310 LEU A 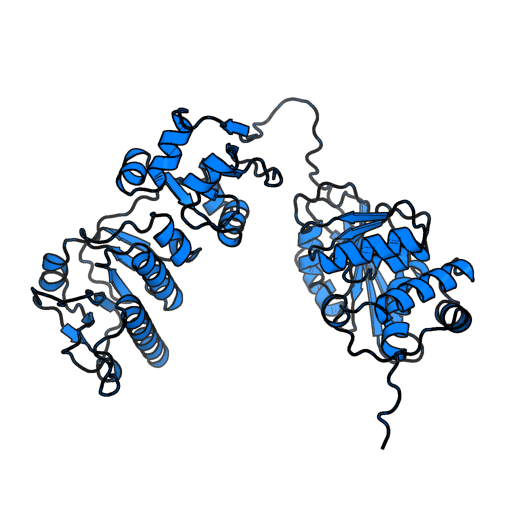CA 1
ATOM 2433 C C . LEU A 1 310 ? -17.434 15.466 1.579 1.00 91.69 310 LEU A C 1
ATOM 2435 O O . LEU A 1 310 ? -17.409 14.297 1.974 1.00 91.69 310 LEU A O 1
ATOM 2439 N N . SER A 1 311 ? -18.562 16.047 1.166 1.00 90.88 311 SER A N 1
ATOM 2440 C CA . SER A 1 311 ? -19.786 15.257 0.991 1.00 90.88 311 SER A CA 1
ATOM 2441 C C . SER A 1 311 ? -19.559 14.124 -0.030 1.00 90.88 311 SER A C 1
ATOM 2443 O O . SER A 1 311 ? -18.696 14.247 -0.908 1.00 90.88 311 SER A O 1
ATOM 2445 N N . PRO A 1 312 ? -20.324 13.017 0.015 1.00 89.69 312 PRO A N 1
ATOM 2446 C CA . PRO A 1 312 ? -20.093 11.867 -0.865 1.00 89.69 312 PRO A CA 1
ATOM 2447 C C . PRO A 1 312 ? -20.186 12.222 -2.354 1.00 89.69 312 PRO A C 1
ATOM 2449 O O . PRO A 1 312 ? -19.470 11.655 -3.175 1.00 89.69 312 PRO A O 1
ATOM 2452 N N . ALA A 1 313 ? -21.043 13.185 -2.709 1.00 91.31 313 ALA A N 1
ATOM 2453 C CA . ALA A 1 313 ? -21.172 13.684 -4.075 1.00 91.31 313 ALA A CA 1
ATOM 2454 C C . ALA A 1 313 ? -19.919 14.441 -4.538 1.00 91.31 313 ALA A C 1
ATOM 2456 O O . ALA A 1 313 ? -19.375 14.118 -5.590 1.00 91.31 313 ALA A O 1
ATOM 2457 N N . LEU A 1 314 ? -19.428 15.380 -3.725 1.00 93.12 314 LEU A N 1
ATOM 2458 C CA . LEU A 1 314 ? -18.235 16.168 -4.039 1.00 93.12 314 LEU A CA 1
ATOM 2459 C C . LEU A 1 314 ? -16.970 15.308 -4.066 1.00 93.12 314 LEU A C 1
ATOM 2461 O O . LEU A 1 314 ? -16.117 15.483 -4.932 1.00 93.12 314 LEU A O 1
ATOM 2465 N N . PHE A 1 315 ? -16.864 14.339 -3.153 1.00 94.62 315 PHE A N 1
ATOM 2466 C CA . PHE A 1 315 ? -15.739 13.410 -3.121 1.00 94.62 315 PHE A CA 1
ATOM 2467 C C . PHE A 1 315 ? -15.618 12.613 -4.428 1.00 94.62 315 PHE A C 1
ATOM 2469 O O . PHE A 1 315 ? -14.518 12.472 -4.959 1.00 94.62 315 PHE A O 1
ATOM 2476 N N . ARG A 1 316 ? -16.744 12.146 -4.991 1.00 92.88 316 ARG A N 1
ATOM 2477 C CA . ARG A 1 316 ? -16.765 11.409 -6.267 1.00 92.88 316 ARG A CA 1
ATOM 2478 C C . ARG A 1 316 ? -16.267 12.229 -7.458 1.00 92.88 316 ARG A C 1
ATOM 2480 O O . ARG A 1 316 ? -15.711 11.641 -8.376 1.00 92.88 316 ARG A O 1
ATOM 2487 N N . GLU A 1 317 ? -16.451 13.550 -7.459 1.00 94.38 317 GLU A N 1
ATOM 2488 C CA . GLU A 1 317 ? -15.930 14.411 -8.534 1.00 94.38 317 GLU A CA 1
ATOM 2489 C C . GLU A 1 317 ? -14.391 14.476 -8.520 1.00 94.38 317 GLU A C 1
ATOM 2491 O O . GLU A 1 317 ? -13.767 14.561 -9.575 1.00 94.38 317 GLU A O 1
ATOM 2496 N N . VAL A 1 318 ? -13.773 14.408 -7.336 1.00 93.00 318 VAL A N 1
ATOM 2497 C CA . VAL A 1 318 ? -12.308 14.465 -7.171 1.00 93.00 318 VAL A CA 1
ATOM 2498 C C . VAL A 1 318 ? -11.672 13.072 -7.273 1.00 93.00 318 VAL A C 1
ATOM 2500 O O . VAL A 1 318 ? -10.552 12.926 -7.767 1.00 93.00 318 VAL A O 1
ATOM 2503 N N . ASP A 1 319 ? -12.392 12.023 -6.871 1.00 92.31 319 ASP A N 1
ATOM 2504 C CA . ASP A 1 319 ? -11.993 10.622 -7.030 1.00 92.31 319 ASP A CA 1
ATOM 2505 C C . ASP A 1 319 ? -12.245 10.105 -8.458 1.00 92.31 319 ASP A C 1
ATOM 2507 O O . ASP A 1 319 ? -13.006 9.166 -8.689 1.00 92.31 319 ASP A O 1
ATOM 2511 N N . VAL A 1 320 ? -11.557 10.696 -9.439 1.00 89.06 320 VAL A N 1
ATOM 2512 C CA . VAL A 1 320 ? -11.662 10.342 -10.874 1.00 89.06 320 VAL A CA 1
ATOM 2513 C C . VAL A 1 320 ? -11.388 8.853 -11.133 1.00 89.06 320 VAL A C 1
ATOM 2515 O O . VAL A 1 320 ? -11.830 8.278 -12.126 1.00 89.06 320 VAL A O 1
ATOM 2518 N N . SER A 1 321 ? -10.631 8.215 -10.240 1.00 83.75 321 SER A N 1
ATOM 2519 C CA . SER A 1 321 ? -10.280 6.799 -10.320 1.00 83.75 321 SER A CA 1
ATOM 2520 C C . SER A 1 321 ? -11.304 5.864 -9.667 1.00 83.75 321 SER A C 1
ATOM 2522 O O . SER A 1 321 ? -11.198 4.647 -9.851 1.00 83.75 321 SER A O 1
ATOM 2524 N N . GLY A 1 322 ? -12.268 6.398 -8.916 1.00 87.38 322 GLY A N 1
ATOM 2525 C CA . GLY A 1 322 ? -13.277 5.631 -8.194 1.00 87.38 322 GLY A CA 1
ATOM 2526 C C . GLY A 1 322 ? -12.684 4.703 -7.135 1.00 87.38 322 GLY A C 1
ATOM 2527 O O . GLY A 1 322 ? -13.164 3.580 -6.977 1.00 87.38 322 GLY A O 1
ATOM 2528 N N . THR A 1 323 ? -11.615 5.119 -6.450 1.00 83.62 323 THR A N 1
ATOM 2529 C CA . THR A 1 323 ? -10.952 4.290 -5.437 1.00 83.62 323 THR A CA 1
ATOM 2530 C C . THR A 1 323 ? -11.775 4.135 -4.164 1.00 83.62 323 THR A C 1
ATOM 2532 O O . THR A 1 323 ? -11.567 3.160 -3.445 1.00 83.62 323 THR A O 1
ATOM 2535 N N . ARG A 1 324 ? -12.697 5.068 -3.877 1.00 86.00 324 ARG A N 1
ATOM 2536 C CA . ARG A 1 324 ? -13.498 5.118 -2.638 1.00 86.00 324 ARG A CA 1
ATOM 2537 C C . ARG A 1 324 ? -12.633 5.028 -1.377 1.00 86.00 324 ARG A C 1
ATOM 2539 O O . ARG A 1 324 ? -13.042 4.480 -0.359 1.00 86.00 324 ARG A O 1
ATOM 2546 N N . SER A 1 325 ? -11.427 5.575 -1.457 1.00 88.38 325 SER A N 1
ATOM 2547 C CA . SER A 1 325 ? -10.442 5.641 -0.377 1.00 88.38 325 SER A CA 1
ATOM 2548 C C . SER A 1 325 ? -9.996 7.083 -0.213 1.00 88.38 325 SER A C 1
ATOM 2550 O O . SER A 1 325 ? -10.085 7.834 -1.177 1.00 88.38 325 SER A O 1
ATOM 2552 N N . ALA A 1 326 ? -9.427 7.449 0.936 1.00 90.56 326 ALA A N 1
ATOM 2553 C CA . ALA A 1 326 ? -8.815 8.765 1.117 1.00 90.56 326 ALA A CA 1
ATOM 2554 C C . ALA A 1 326 ? -7.865 9.132 -0.046 1.00 90.56 326 ALA A C 1
ATOM 2556 O O . ALA A 1 326 ? -7.247 8.249 -0.653 1.00 90.56 326 ALA A O 1
ATOM 2557 N N . ILE A 1 327 ? -7.766 10.429 -0.345 1.00 94.00 327 ILE A N 1
ATOM 2558 C CA . ILE A 1 327 ? -6.914 10.987 -1.405 1.00 94.00 327 ILE A CA 1
ATOM 2559 C C . ILE A 1 327 ? -5.946 11.979 -0.769 1.00 94.00 327 ILE A C 1
ATOM 2561 O O . ILE A 1 327 ? -6.362 12.895 -0.066 1.00 94.00 327 ILE A O 1
ATOM 2565 N N . GLY A 1 328 ? -4.651 11.814 -1.012 1.00 93.81 328 GLY A N 1
ATOM 2566 C CA . GLY A 1 328 ? -3.645 12.787 -0.597 1.00 93.81 328 GLY A CA 1
ATOM 2567 C C . GLY A 1 328 ? -3.549 13.942 -1.590 1.00 93.81 328 GLY A C 1
ATOM 2568 O O . GLY A 1 328 ? -3.502 13.718 -2.795 1.00 93.81 328 GLY A O 1
ATOM 2569 N N . VAL A 1 329 ? -3.476 15.174 -1.099 1.00 95.44 329 VAL A N 1
ATOM 2570 C CA . VAL A 1 329 ? -3.066 16.351 -1.873 1.00 95.44 329 VAL A CA 1
ATOM 2571 C C . VAL A 1 329 ? -1.603 16.610 -1.556 1.00 95.44 329 VAL A C 1
ATOM 2573 O O . VAL A 1 329 ? -1.263 16.978 -0.430 1.00 95.44 329 VAL A O 1
ATOM 2576 N N . MET A 1 330 ? -0.731 16.388 -2.531 1.00 94.06 330 MET A N 1
ATOM 2577 C CA . MET A 1 330 ? 0.714 16.485 -2.354 1.00 94.06 330 MET A CA 1
ATOM 2578 C C . MET A 1 330 ? 1.289 17.712 -3.051 1.00 94.06 330 MET A C 1
ATOM 2580 O O . MET A 1 330 ? 0.776 18.164 -4.077 1.00 94.06 330 MET A O 1
ATOM 2584 N N . GLN A 1 331 ? 2.388 18.227 -2.503 1.00 93.06 331 GLN A N 1
ATOM 2585 C CA . GLN A 1 331 ? 3.204 19.250 -3.141 1.00 93.06 331 GLN A CA 1
ATOM 2586 C C . GLN A 1 331 ? 3.765 18.721 -4.464 1.00 93.06 331 GLN A C 1
ATOM 2588 O O . GLN A 1 331 ? 4.383 17.658 -4.495 1.00 93.06 331 GLN A O 1
ATOM 2593 N N . LEU A 1 332 ? 3.572 19.462 -5.557 1.00 92.44 332 LEU A N 1
ATOM 2594 C CA . LEU A 1 332 ? 4.131 19.093 -6.856 1.00 92.44 332 LEU A CA 1
ATOM 2595 C C . LEU A 1 332 ? 5.667 19.163 -6.790 1.00 92.44 332 LEU A C 1
ATOM 2597 O O . LEU A 1 332 ? 6.197 20.248 -6.516 1.00 92.44 332 LEU A O 1
ATOM 2601 N N . PRO A 1 333 ? 6.395 18.057 -7.041 1.00 89.12 333 PRO A N 1
ATOM 2602 C CA . PRO A 1 333 ? 7.849 18.084 -7.026 1.00 89.12 333 PRO A CA 1
ATOM 2603 C C . PRO A 1 333 ? 8.388 18.875 -8.223 1.00 89.12 333 PRO A C 1
ATOM 2605 O O . PRO A 1 333 ? 7.797 18.907 -9.307 1.00 89.12 333 PRO A O 1
ATOM 2608 N N . GLY A 1 334 ? 9.540 19.516 -8.033 1.00 86.62 334 GLY A N 1
ATOM 2609 C CA . GLY A 1 334 ? 10.254 20.173 -9.122 1.00 86.62 334 GLY A CA 1
ATOM 2610 C C . GLY A 1 334 ? 10.804 19.141 -10.106 1.00 86.62 334 GLY A C 1
ATOM 2611 O O . GLY A 1 334 ? 11.545 18.251 -9.707 1.00 86.62 334 GLY A O 1
ATOM 2612 N N . ILE A 1 335 ? 10.462 19.278 -11.389 1.00 89.81 335 ILE A N 1
ATOM 2613 C CA . ILE A 1 335 ? 11.050 18.477 -12.470 1.00 89.81 335 ILE A CA 1
ATOM 2614 C C . ILE A 1 335 ? 12.087 19.323 -13.211 1.00 89.81 335 ILE A C 1
ATOM 2616 O O . ILE A 1 335 ? 11.732 20.320 -13.851 1.00 89.81 335 ILE A O 1
ATOM 2620 N N . SER A 1 336 ? 13.353 18.921 -13.152 1.00 91.62 336 SER A N 1
ATOM 2621 C CA . SER A 1 336 ? 14.446 19.586 -13.869 1.00 91.62 336 SER A CA 1
ATOM 2622 C C . SER A 1 336 ? 14.355 19.354 -15.378 1.00 91.62 336 SER A C 1
ATOM 2624 O O . SER A 1 336 ? 13.852 18.323 -15.831 1.00 91.62 336 SER A O 1
ATOM 2626 N N . ALA A 1 337 ? 14.837 20.318 -16.164 1.00 93.00 337 ALA A N 1
ATOM 2627 C CA . ALA A 1 337 ? 15.027 20.115 -17.595 1.00 93.00 337 ALA A CA 1
ATOM 2628 C C . ALA A 1 337 ? 16.138 19.081 -17.815 1.00 93.00 337 ALA A C 1
ATOM 2630 O O . ALA A 1 337 ? 17.185 19.138 -17.167 1.00 93.00 337 ALA A O 1
ATOM 2631 N N . TRP A 1 338 ? 15.894 18.132 -18.708 1.00 93.19 338 TRP A N 1
ATOM 2632 C CA . TRP A 1 338 ? 16.899 17.187 -19.152 1.00 93.19 338 TRP A CA 1
ATOM 2633 C C . TRP A 1 338 ? 17.946 17.914 -19.996 1.00 93.19 338 TRP A C 1
ATOM 2635 O O . TRP A 1 338 ? 17.622 18.779 -20.809 1.00 93.19 338 TRP A O 1
ATOM 2645 N N . GLN A 1 339 ? 19.204 17.553 -19.780 1.00 85.19 339 GLN A N 1
ATOM 2646 C CA . GLN A 1 339 ? 20.351 18.046 -20.527 1.00 85.19 339 GLN A CA 1
ATOM 2647 C C . GLN A 1 339 ? 21.063 16.829 -21.130 1.00 85.19 339 GLN A C 1
ATOM 2649 O O . GLN A 1 339 ? 21.155 15.806 -20.444 1.00 85.19 339 GLN A O 1
ATOM 2654 N N . PRO A 1 340 ? 21.589 16.912 -22.363 1.00 76.38 340 PRO A N 1
ATOM 2655 C CA . PRO A 1 340 ? 22.399 15.847 -22.939 1.00 76.38 340 PRO A CA 1
ATOM 2656 C C . PRO A 1 340 ? 23.678 15.651 -22.116 1.00 76.38 340 PRO A C 1
ATOM 2658 O O . PRO A 1 340 ? 24.655 16.380 -22.262 1.00 76.38 340 PRO A O 1
ATOM 2661 N N . THR A 1 341 ? 23.669 14.677 -21.213 1.00 67.69 341 THR A N 1
ATOM 2662 C CA . THR A 1 341 ? 24.839 14.299 -20.415 1.00 67.69 341 THR A CA 1
ATOM 2663 C C . THR A 1 341 ? 25.450 13.021 -20.968 1.00 67.69 341 THR A C 1
ATOM 2665 O O . THR A 1 341 ? 24.727 12.063 -21.244 1.00 67.69 341 THR A O 1
ATOM 2668 N N . ALA A 1 342 ? 26.779 12.981 -21.084 1.00 64.62 342 ALA A N 1
ATOM 2669 C CA . ALA A 1 342 ? 27.521 11.763 -21.396 1.00 64.62 342 ALA A CA 1
ATOM 2670 C C . ALA A 1 342 ? 27.508 10.829 -20.175 1.00 64.62 342 ALA A C 1
ATOM 2672 O O . ALA A 1 342 ? 28.451 10.790 -19.386 1.00 64.62 342 ALA A O 1
ATOM 2673 N N . GLU A 1 343 ? 26.393 10.131 -19.969 1.00 72.06 343 GLU A N 1
ATOM 2674 C CA . GLU A 1 343 ? 26.313 9.106 -18.936 1.00 72.06 343 GLU A CA 1
ATOM 2675 C C . GLU A 1 343 ? 27.141 7.888 -19.333 1.00 72.06 343 GLU A C 1
ATOM 2677 O O . GLU A 1 343 ? 27.163 7.470 -20.489 1.00 72.06 343 GLU A O 1
ATOM 2682 N N . THR A 1 344 ? 27.814 7.303 -18.348 1.00 76.38 344 THR A N 1
ATOM 2683 C CA . THR A 1 344 ? 28.653 6.118 -18.542 1.00 76.38 344 THR A CA 1
ATOM 2684 C C . THR A 1 344 ? 27.905 4.814 -18.261 1.00 76.38 344 THR A C 1
ATOM 2686 O O . THR A 1 344 ? 28.383 3.752 -18.650 1.00 76.38 344 THR A O 1
ATOM 2689 N N . SER A 1 345 ? 26.739 4.864 -17.599 1.00 86.31 345 SER A N 1
ATOM 2690 C CA . SER A 1 345 ? 25.897 3.690 -17.329 1.00 86.31 345 SER A CA 1
ATOM 2691 C C . SER A 1 345 ? 24.450 4.045 -16.957 1.00 86.31 345 SER A C 1
ATOM 2693 O O . SER A 1 345 ? 24.190 5.124 -16.427 1.00 86.31 345 SER A O 1
ATOM 2695 N N . GLY A 1 346 ? 23.529 3.100 -17.168 1.00 89.94 346 GLY A N 1
ATOM 2696 C CA . GLY A 1 346 ? 22.118 3.191 -16.781 1.00 89.94 346 GLY A CA 1
ATOM 2697 C C . GLY A 1 346 ? 21.167 3.336 -17.970 1.00 89.94 346 GLY A C 1
ATOM 2698 O O . GLY A 1 346 ? 21.588 3.543 -19.105 1.00 89.94 346 GLY A O 1
ATOM 2699 N N . VAL A 1 347 ? 19.864 3.213 -17.709 1.00 94.38 347 VAL A N 1
ATOM 2700 C CA . VAL A 1 347 ? 18.821 3.376 -18.734 1.00 94.38 347 VAL A CA 1
ATOM 2701 C C . VAL A 1 347 ? 18.075 4.692 -18.514 1.00 94.38 347 VAL A C 1
ATOM 2703 O O . VAL A 1 347 ? 17.539 4.933 -17.428 1.00 94.38 347 VAL A O 1
ATOM 2706 N N . THR A 1 348 ? 18.024 5.516 -19.561 1.00 95.81 348 THR A N 1
ATOM 2707 C CA . THR A 1 348 ? 17.208 6.730 -19.660 1.00 95.81 348 THR A CA 1
ATOM 2708 C C . THR A 1 348 ? 16.059 6.473 -20.624 1.00 95.81 348 THR A C 1
ATOM 2710 O O . THR A 1 348 ? 16.279 6.167 -21.796 1.00 95.81 348 THR A O 1
ATOM 2713 N N . VAL A 1 349 ? 14.825 6.607 -20.138 1.00 97.62 349 VAL A N 1
ATOM 2714 C CA . VAL A 1 349 ? 13.617 6.360 -20.935 1.00 97.62 349 VAL A CA 1
ATOM 2715 C C . VAL A 1 349 ? 12.991 7.677 -21.371 1.00 97.62 349 VAL A C 1
ATOM 2717 O O . VAL A 1 349 ? 12.668 8.501 -20.524 1.00 97.62 349 VAL A O 1
ATOM 2720 N N . PHE A 1 350 ? 12.756 7.857 -22.666 1.00 97.44 350 PHE A N 1
ATOM 2721 C CA . PHE A 1 350 ? 12.039 8.995 -23.233 1.00 97.44 350 PHE A CA 1
ATOM 2722 C C . PHE A 1 350 ? 10.588 8.592 -23.523 1.00 97.44 350 PHE A C 1
ATOM 2724 O O . PHE A 1 350 ? 10.341 7.628 -24.251 1.00 97.44 350 PHE A O 1
ATOM 2731 N N . LEU A 1 351 ? 9.630 9.315 -22.940 1.00 97.25 351 LEU A N 1
ATOM 2732 C CA . LEU A 1 351 ? 8.198 9.019 -23.029 1.00 97.25 351 LEU A CA 1
ATOM 2733 C C . LEU A 1 351 ? 7.448 10.119 -23.788 1.00 97.25 351 LEU A C 1
ATOM 2735 O O . LEU A 1 351 ? 7.344 11.226 -23.259 1.00 97.25 351 LEU A O 1
ATOM 2739 N N . PRO A 1 352 ? 6.867 9.809 -24.962 1.00 95.50 352 PRO A N 1
ATOM 2740 C CA . PRO A 1 352 ? 6.017 10.725 -25.719 1.00 95.50 352 PRO A CA 1
ATOM 2741 C C . PRO A 1 352 ? 4.510 10.458 -25.544 1.00 95.50 352 PRO A C 1
ATOM 2743 O O . PRO A 1 352 ? 3.699 10.908 -26.351 1.00 95.50 352 PRO A O 1
ATOM 2746 N N . PHE A 1 353 ? 4.105 9.673 -24.539 1.00 95.50 353 PHE A N 1
ATOM 2747 C CA . PHE A 1 353 ? 2.714 9.228 -24.417 1.00 95.50 353 PHE A CA 1
ATOM 2748 C C . PHE A 1 353 ? 1.764 10.359 -24.024 1.00 95.50 353 PHE A C 1
ATOM 2750 O O . PHE A 1 353 ? 1.986 11.071 -23.047 1.00 95.50 353 PHE A O 1
ATOM 2757 N N . GLN A 1 354 ? 0.648 10.457 -24.744 1.00 93.62 354 GLN A N 1
ATOM 2758 C CA . GLN A 1 354 ? -0.416 11.423 -24.463 1.00 93.62 354 GLN A CA 1
ATOM 2759 C C . GLN A 1 354 ? -1.494 10.871 -23.522 1.00 93.62 354 GLN A C 1
ATOM 2761 O O . GLN A 1 354 ? -2.227 11.653 -22.923 1.00 93.62 354 GLN A O 1
ATOM 2766 N N . ASP A 1 355 ? -1.595 9.546 -23.359 1.00 94.31 355 ASP A N 1
ATOM 2767 C CA . ASP A 1 355 ? -2.484 8.944 -22.360 1.00 94.31 355 ASP A CA 1
ATOM 2768 C C . ASP A 1 355 ? -1.804 8.940 -20.973 1.00 94.31 355 ASP A C 1
ATOM 2770 O O . ASP A 1 355 ? -0.769 8.284 -20.792 1.00 94.31 355 ASP A O 1
ATOM 2774 N N . PRO A 1 356 ? -2.389 9.617 -19.965 1.00 94.69 356 PRO A N 1
ATOM 2775 C CA . PRO A 1 356 ? -1.939 9.561 -18.576 1.00 94.69 356 PRO A CA 1
ATOM 2776 C C . PRO A 1 356 ? -1.735 8.136 -18.029 1.00 94.69 356 PRO A C 1
ATOM 2778 O O . PRO A 1 356 ? -0.762 7.867 -17.325 1.00 94.69 356 PRO A O 1
ATOM 2781 N N . ALA A 1 357 ? -2.627 7.194 -18.348 1.00 94.31 357 ALA A N 1
ATOM 2782 C CA . ALA A 1 357 ? -2.527 5.821 -17.857 1.00 94.31 357 ALA A CA 1
ATOM 2783 C C . ALA A 1 357 ? -1.263 5.123 -18.389 1.00 94.31 357 ALA A C 1
ATOM 2785 O O . ALA A 1 357 ? -0.544 4.483 -17.614 1.00 94.31 357 ALA A O 1
ATOM 2786 N N . ASN A 1 358 ? -0.945 5.325 -19.672 1.00 95.81 358 ASN A N 1
ATOM 2787 C CA . ASN A 1 358 ? 0.272 4.803 -20.292 1.00 95.81 358 ASN A CA 1
ATOM 2788 C C . ASN A 1 358 ? 1.530 5.448 -19.696 1.00 95.81 358 ASN A C 1
ATOM 2790 O O . ASN A 1 358 ? 2.497 4.735 -19.435 1.00 95.81 358 ASN A O 1
ATOM 2794 N N . ILE A 1 359 ? 1.520 6.759 -19.408 1.00 96.94 359 ILE A N 1
ATOM 2795 C CA . ILE A 1 359 ? 2.626 7.431 -18.697 1.00 96.94 359 ILE A CA 1
ATOM 2796 C C . ILE A 1 359 ? 2.883 6.766 -17.343 1.00 96.94 359 ILE A C 1
ATOM 2798 O O . ILE A 1 359 ? 4.018 6.398 -17.036 1.00 96.94 359 ILE A O 1
ATOM 2802 N N . GLY A 1 360 ? 1.837 6.571 -16.538 1.00 96.38 360 GLY A N 1
ATOM 2803 C CA . GLY A 1 360 ? 1.986 5.964 -15.219 1.00 96.38 360 GLY A CA 1
ATOM 2804 C C . GLY A 1 360 ? 2.499 4.522 -15.275 1.00 96.38 360 GLY A C 1
ATOM 2805 O O . GLY A 1 360 ? 3.438 4.166 -14.561 1.00 96.38 360 GLY A O 1
ATOM 2806 N N . ALA A 1 361 ? 1.939 3.696 -16.161 1.00 96.94 361 ALA A N 1
ATOM 2807 C CA . ALA A 1 361 ? 2.374 2.310 -16.340 1.00 96.94 361 ALA A CA 1
ATOM 2808 C C . ALA A 1 361 ? 3.811 2.203 -16.896 1.00 96.94 361 ALA A C 1
ATOM 2810 O O . ALA A 1 361 ? 4.571 1.310 -16.504 1.00 96.94 361 ALA A O 1
ATOM 2811 N N . ALA A 1 362 ? 4.224 3.150 -17.742 1.00 97.75 362 ALA A N 1
ATOM 2812 C CA . ALA A 1 362 ? 5.593 3.265 -18.228 1.00 97.75 362 ALA A CA 1
ATOM 2813 C C . ALA A 1 362 ? 6.578 3.633 -17.115 1.00 97.75 362 ALA A C 1
ATOM 2815 O O . ALA A 1 362 ? 7.597 2.963 -16.980 1.00 97.75 362 ALA A O 1
ATOM 2816 N N . ILE A 1 363 ? 6.257 4.625 -16.273 1.00 97.56 363 ILE A N 1
ATOM 2817 C CA . ILE A 1 363 ? 7.068 4.985 -15.095 1.00 97.56 363 ILE A CA 1
ATOM 2818 C C . ILE A 1 363 ? 7.214 3.781 -14.161 1.00 97.56 363 ILE A C 1
ATOM 2820 O O . ILE A 1 363 ? 8.310 3.490 -13.685 1.00 97.56 363 ILE A O 1
ATOM 2824 N N . ARG A 1 364 ? 6.128 3.032 -13.942 1.00 96.94 364 ARG A N 1
ATOM 2825 C CA . ARG A 1 364 ? 6.163 1.810 -13.134 1.00 96.94 364 ARG A CA 1
ATOM 2826 C C . ARG A 1 364 ? 7.079 0.740 -13.722 1.00 96.94 364 ARG A C 1
ATOM 2828 O O . ARG A 1 364 ? 7.836 0.123 -12.979 1.00 96.94 364 ARG A O 1
ATOM 2835 N N . SER A 1 365 ? 7.025 0.535 -15.035 1.00 97.75 365 SER A N 1
ATOM 2836 C CA . SER A 1 365 ? 7.901 -0.416 -15.731 1.00 97.75 365 SER A CA 1
ATOM 2837 C C . SER A 1 365 ? 9.361 0.031 -15.687 1.00 97.75 365 SER A C 1
ATOM 2839 O O . SER A 1 365 ? 10.237 -0.770 -15.382 1.00 97.75 365 SER A O 1
ATOM 2841 N N . ALA A 1 366 ? 9.618 1.320 -15.916 1.00 97.19 366 ALA A N 1
ATOM 2842 C CA . ALA A 1 366 ? 10.937 1.929 -15.804 1.00 97.19 366 ALA A CA 1
ATOM 2843 C C . ALA A 1 366 ? 11.534 1.693 -14.408 1.00 97.19 366 ALA A C 1
ATOM 2845 O O . ALA A 1 366 ? 12.647 1.185 -14.303 1.00 97.19 366 ALA A O 1
ATOM 2846 N N . ALA A 1 367 ? 10.767 1.949 -13.344 1.00 95.50 367 ALA A N 1
ATOM 2847 C CA . ALA A 1 367 ? 11.194 1.679 -11.972 1.00 95.50 367 ALA A CA 1
ATOM 2848 C C . ALA A 1 367 ? 11.494 0.190 -11.734 1.00 95.50 367 ALA A C 1
ATOM 2850 O O . ALA A 1 367 ? 12.539 -0.157 -11.189 1.00 95.50 367 ALA A O 1
ATOM 2851 N N . ALA A 1 368 ? 10.582 -0.693 -12.156 1.00 95.69 368 ALA A N 1
ATOM 2852 C CA . ALA A 1 368 ? 10.692 -2.132 -11.929 1.00 95.69 368 ALA A CA 1
ATOM 2853 C C . ALA A 1 368 ? 11.918 -2.752 -12.619 1.00 95.69 368 ALA A C 1
ATOM 2855 O O . ALA A 1 368 ? 12.552 -3.647 -12.064 1.00 95.69 368 ALA A O 1
ATOM 2856 N N . PHE A 1 369 ? 12.268 -2.253 -13.804 1.00 95.38 369 PHE A N 1
ATOM 2857 C CA . PHE A 1 369 ? 13.393 -2.751 -14.595 1.00 95.38 369 PHE A CA 1
ATOM 2858 C C . PHE A 1 369 ? 14.671 -1.912 -14.432 1.00 95.38 369 PHE A C 1
ATOM 2860 O O . PHE A 1 369 ? 15.617 -2.059 -15.202 1.00 95.38 369 PHE A O 1
ATOM 2867 N N . GLY A 1 370 ? 14.734 -1.063 -13.399 1.00 91.38 370 GLY A N 1
ATOM 2868 C CA . GLY A 1 370 ? 15.962 -0.376 -12.991 1.00 91.38 370 GLY A CA 1
ATOM 2869 C C . GLY A 1 370 ? 16.382 0.791 -13.886 1.00 91.38 370 GLY A C 1
ATOM 2870 O O . GLY A 1 370 ? 17.558 1.155 -13.898 1.00 91.38 370 GLY A O 1
ATOM 2871 N N . ALA A 1 371 ? 15.452 1.394 -14.630 1.00 93.94 371 ALA A N 1
ATOM 2872 C CA . ALA A 1 371 ? 15.730 2.644 -15.319 1.00 93.94 371 ALA A CA 1
ATOM 2873 C C . ALA A 1 371 ? 16.032 3.748 -14.302 1.00 93.94 371 ALA A C 1
ATOM 2875 O O . ALA A 1 371 ? 15.306 3.943 -13.326 1.00 93.94 371 ALA A O 1
ATOM 2876 N N . ARG A 1 372 ? 17.109 4.491 -14.553 1.00 89.69 372 ARG A N 1
ATOM 2877 C CA . ARG A 1 372 ? 17.580 5.554 -13.660 1.00 89.69 372 ARG A CA 1
ATOM 2878 C C . ARG A 1 372 ? 16.634 6.749 -13.693 1.00 89.69 372 ARG A C 1
ATOM 2880 O O . ARG A 1 372 ? 16.366 7.368 -12.664 1.00 89.69 372 ARG A O 1
ATOM 2887 N N . ARG A 1 373 ? 16.147 7.074 -14.891 1.00 92.88 373 ARG A N 1
ATOM 2888 C CA . ARG A 1 373 ? 15.354 8.273 -15.143 1.00 92.88 373 ARG A CA 1
ATOM 2889 C C . ARG A 1 373 ? 14.371 8.108 -16.286 1.00 92.88 373 ARG A C 1
ATOM 2891 O O . ARG A 1 373 ? 14.571 7.314 -17.208 1.00 92.88 373 ARG A O 1
ATOM 2898 N N . VAL A 1 374 ? 13.333 8.929 -16.222 1.00 97.25 374 VAL A N 1
ATOM 2899 C CA . VAL A 1 374 ? 12.293 9.064 -17.234 1.00 97.25 374 VAL A CA 1
ATOM 2900 C C . VAL A 1 374 ? 12.229 10.523 -17.672 1.00 97.25 374 VAL A C 1
ATOM 2902 O O . VAL A 1 374 ? 11.979 11.424 -16.874 1.00 97.25 374 VAL A O 1
ATOM 2905 N N . VAL A 1 375 ? 12.444 10.743 -18.961 1.00 97.19 375 VAL A N 1
ATOM 2906 C CA . VAL A 1 375 ? 12.378 12.033 -19.638 1.00 97.19 375 VAL A CA 1
ATOM 2907 C C . VAL A 1 375 ? 11.038 12.120 -20.364 1.00 97.19 375 VAL A C 1
ATOM 2909 O O . VAL A 1 375 ? 10.758 11.352 -21.281 1.00 97.19 375 VAL A O 1
ATOM 2912 N N . LEU A 1 376 ? 10.188 13.049 -19.944 1.00 97.25 376 LEU A N 1
ATOM 2913 C CA . LEU A 1 376 ? 8.878 13.292 -20.548 1.00 97.25 376 LEU A CA 1
ATOM 2914 C C . LEU A 1 376 ? 9.042 14.302 -21.681 1.00 97.25 376 LEU A C 1
ATOM 2916 O O . LEU A 1 376 ? 9.532 15.400 -21.417 1.00 97.25 376 LEU A O 1
ATOM 2920 N N . THR A 1 377 ? 8.663 13.959 -22.914 1.00 95.69 377 THR A N 1
ATOM 2921 C CA . THR A 1 377 ? 8.719 14.932 -24.021 1.00 95.69 377 THR A CA 1
ATOM 2922 C C . THR A 1 377 ? 7.694 16.053 -23.818 1.00 95.69 377 THR A C 1
ATOM 2924 O O . THR A 1 377 ? 6.802 15.945 -22.974 1.00 95.69 377 THR A O 1
ATOM 2927 N N . GLU A 1 378 ? 7.807 17.150 -24.571 1.00 93.50 378 GLU A N 1
ATOM 2928 C CA . GLU A 1 378 ? 6.880 18.293 -24.457 1.00 93.50 378 GLU A CA 1
ATOM 2929 C C . GLU A 1 378 ? 5.410 17.888 -24.686 1.00 93.50 378 GLU A C 1
ATOM 2931 O O . GLU A 1 378 ? 4.503 18.435 -24.059 1.00 93.50 378 GLU A O 1
ATOM 2936 N N . GLU A 1 379 ? 5.181 16.905 -25.556 1.00 90.94 379 GLU A N 1
ATOM 2937 C CA . GLU A 1 379 ? 3.862 16.381 -25.918 1.00 90.94 379 GLU A CA 1
ATOM 2938 C C . GLU A 1 379 ? 3.291 15.402 -24.880 1.00 90.94 379 GLU A C 1
ATOM 2940 O O . GLU A 1 379 ? 2.109 15.056 -24.943 1.00 90.94 379 GLU A O 1
ATOM 2945 N N . ALA A 1 380 ? 4.114 14.933 -23.940 1.00 94.75 380 ALA A N 1
ATOM 2946 C CA . ALA A 1 380 ? 3.722 13.909 -22.989 1.00 94.75 380 ALA A CA 1
ATOM 2947 C C . ALA A 1 380 ? 2.667 14.415 -21.998 1.00 94.75 380 ALA A C 1
ATOM 2949 O O . ALA A 1 380 ? 2.718 15.541 -21.487 1.00 94.75 380 ALA A O 1
ATOM 2950 N N . ALA A 1 381 ? 1.724 13.541 -21.648 1.00 94.62 381 ALA A N 1
ATOM 2951 C CA . ALA A 1 381 ? 0.804 13.814 -20.559 1.00 94.62 381 ALA A CA 1
ATOM 2952 C C . ALA A 1 381 ? 1.553 13.958 -19.229 1.00 94.62 381 ALA A C 1
ATOM 2954 O O . ALA A 1 381 ? 2.560 13.302 -18.959 1.00 94.62 381 ALA A O 1
ATOM 2955 N N . SER A 1 382 ? 1.017 14.812 -18.355 1.00 94.56 382 SER A N 1
ATOM 2956 C CA . SER A 1 382 ? 1.606 15.020 -17.035 1.00 94.56 382 SER A CA 1
ATOM 2957 C C . SER A 1 382 ? 1.602 13.713 -16.221 1.00 94.56 382 SER A C 1
ATOM 2959 O O . SER A 1 382 ? 0.557 13.056 -16.108 1.00 94.56 382 SER A O 1
ATOM 2961 N N . PRO A 1 383 ? 2.725 13.355 -15.570 1.00 95.81 383 PRO A N 1
ATOM 2962 C CA . PRO A 1 383 ? 2.818 12.165 -14.725 1.00 95.81 383 PRO A CA 1
ATOM 2963 C C . PRO A 1 383 ? 2.034 12.324 -13.414 1.00 95.81 383 PRO A C 1
ATOM 2965 O O . PRO A 1 383 ? 1.815 11.349 -12.703 1.00 95.81 383 PRO A O 1
ATOM 2968 N N . PHE A 1 384 ? 1.587 13.545 -13.103 1.00 95.81 384 PHE A N 1
ATOM 2969 C CA . PHE A 1 384 ? 0.870 13.885 -11.875 1.00 95.81 384 PHE A CA 1
ATOM 2970 C C . PHE A 1 384 ? -0.651 13.947 -12.049 1.00 95.81 384 PHE A C 1
ATOM 2972 O O . PHE A 1 384 ? -1.362 14.293 -11.109 1.00 95.81 384 PHE A O 1
ATOM 2979 N N . LEU A 1 385 ? -1.168 13.626 -13.240 1.00 96.25 385 LEU A N 1
ATOM 2980 C CA . LEU A 1 385 ? -2.608 13.457 -13.435 1.00 96.25 385 LEU A CA 1
ATOM 2981 C C . LEU A 1 385 ? -3.112 12.234 -12.650 1.00 96.25 385 LEU A C 1
ATOM 2983 O O . LEU A 1 385 ? -2.393 11.234 -12.582 1.00 96.25 385 LEU A O 1
ATOM 2987 N N . PRO A 1 386 ? -4.356 12.238 -12.127 1.00 94.38 386 PRO A N 1
ATOM 2988 C CA . PRO A 1 386 ? -4.852 11.160 -11.263 1.00 94.38 386 PRO A CA 1
ATOM 2989 C C . PRO A 1 386 ? -4.710 9.749 -11.856 1.00 94.38 386 PRO A C 1
ATOM 2991 O O . PRO A 1 386 ? -4.328 8.809 -11.158 1.00 94.38 386 PRO A O 1
ATOM 2994 N N . LYS A 1 387 ? -4.970 9.594 -13.162 1.00 93.50 387 LYS A N 1
ATOM 2995 C CA . LYS A 1 387 ? -4.803 8.316 -13.874 1.00 93.50 387 LYS A CA 1
ATOM 2996 C C . LYS A 1 387 ? -3.332 7.878 -13.953 1.00 93.50 387 LYS A C 1
ATOM 2998 O O . LYS A 1 387 ? -3.053 6.707 -13.705 1.00 93.50 387 LYS A O 1
ATOM 3003 N N . SER A 1 388 ? -2.408 8.806 -14.228 1.00 95.19 388 SER A N 1
ATOM 3004 C CA . SER A 1 388 ? -0.959 8.547 -14.237 1.00 95.19 388 SER A CA 1
ATOM 3005 C C . SER A 1 388 ? -0.468 8.104 -12.864 1.00 95.19 388 SER A C 1
ATOM 3007 O O . SER A 1 388 ? 0.167 7.060 -12.741 1.00 95.19 388 SER A O 1
ATOM 3009 N N . VAL A 1 389 ? -0.816 8.857 -11.818 1.00 93.94 389 VAL A N 1
ATOM 3010 C CA . VAL A 1 389 ? -0.397 8.575 -10.438 1.00 93.94 389 VAL A CA 1
ATOM 3011 C C . VAL A 1 389 ? -0.894 7.204 -9.991 1.00 93.94 389 VAL A C 1
ATOM 3013 O O . VAL A 1 389 ? -0.130 6.420 -9.433 1.00 93.94 389 VAL A O 1
ATOM 3016 N N . ARG A 1 390 ? -2.153 6.866 -10.292 1.00 91.50 390 ARG A N 1
ATOM 3017 C CA . ARG A 1 390 ? -2.710 5.548 -9.972 1.00 91.50 390 ARG A CA 1
ATOM 3018 C C . ARG A 1 390 ? -1.973 4.415 -10.683 1.00 91.50 390 ARG A C 1
ATOM 3020 O O . ARG A 1 390 ? -1.696 3.394 -10.057 1.00 91.50 390 ARG A O 1
ATOM 3027 N N . ALA A 1 391 ? -1.691 4.568 -11.976 1.00 93.88 391 ALA A N 1
ATOM 3028 C CA . ALA A 1 391 ? -1.003 3.541 -12.755 1.00 93.88 391 ALA A CA 1
ATOM 3029 C C . ALA A 1 391 ? 0.468 3.377 -12.324 1.00 93.88 391 ALA A C 1
ATOM 3031 O O . ALA A 1 391 ? 0.955 2.247 -12.237 1.00 93.88 391 ALA A O 1
ATOM 3032 N N . ALA A 1 392 ? 1.142 4.483 -11.987 1.00 93.62 392 ALA A N 1
ATOM 3033 C CA . ALA A 1 392 ? 2.502 4.487 -11.451 1.00 93.62 392 ALA A CA 1
ATOM 3034 C C . ALA A 1 392 ? 2.581 3.892 -10.036 1.00 93.62 392 ALA A C 1
ATOM 3036 O O . ALA A 1 392 ? 3.542 3.197 -9.709 1.00 93.62 392 ALA A O 1
ATOM 3037 N N . ALA A 1 393 ? 1.562 4.129 -9.206 1.00 88.75 393 ALA A N 1
ATOM 3038 C CA . ALA A 1 393 ? 1.573 3.830 -7.778 1.00 88.75 393 ALA A CA 1
ATOM 3039 C C . ALA A 1 393 ? 2.812 4.446 -7.089 1.00 88.75 393 ALA A C 1
ATOM 3041 O O . ALA A 1 393 ? 3.180 5.587 -7.370 1.00 88.75 393 ALA A O 1
ATOM 3042 N N . ASN A 1 394 ? 3.473 3.711 -6.192 1.00 86.12 394 ASN A N 1
ATOM 3043 C CA . ASN A 1 394 ? 4.652 4.203 -5.478 1.00 86.12 394 ASN A CA 1
ATOM 3044 C C . ASN A 1 394 ? 5.887 4.394 -6.377 1.00 86.12 394 ASN A C 1
ATOM 3046 O O . ASN A 1 394 ? 6.780 5.164 -6.026 1.00 86.12 394 ASN A O 1
ATOM 3050 N N . ALA A 1 395 ? 5.917 3.788 -7.573 1.00 88.94 395 ALA A N 1
ATOM 3051 C CA . ALA A 1 395 ? 7.009 3.942 -8.538 1.00 88.94 395 ALA A CA 1
ATOM 3052 C C . ALA A 1 395 ? 7.259 5.402 -8.949 1.00 88.94 395 ALA A C 1
ATOM 3054 O O . ALA A 1 395 ? 8.387 5.752 -9.294 1.00 88.94 395 ALA A O 1
ATOM 3055 N N . LEU A 1 396 ? 6.238 6.265 -8.842 1.00 87.94 396 LEU A N 1
ATOM 3056 C CA . LEU A 1 396 ? 6.347 7.706 -9.083 1.00 87.94 396 LEU A CA 1
ATOM 3057 C C . LEU A 1 396 ? 7.443 8.375 -8.230 1.00 87.94 396 LEU A C 1
ATOM 3059 O O . LEU A 1 396 ? 7.986 9.400 -8.628 1.00 87.94 396 LEU A O 1
ATOM 3063 N N . PHE A 1 397 ? 7.783 7.794 -7.073 1.00 84.50 397 PHE A N 1
ATOM 3064 C CA . PHE A 1 397 ? 8.777 8.325 -6.135 1.00 84.50 397 PHE A CA 1
ATOM 3065 C C . PHE A 1 397 ? 10.142 7.624 -6.192 1.00 84.50 397 PHE A C 1
ATOM 3067 O O . PHE A 1 397 ? 11.024 7.966 -5.398 1.00 84.50 397 PHE A O 1
ATOM 3074 N N . HIS A 1 398 ? 10.306 6.647 -7.090 1.00 85.25 398 HIS A N 1
ATOM 3075 C CA . HIS A 1 398 ? 11.506 5.811 -7.206 1.00 85.25 398 HIS A CA 1
ATOM 3076 C C . HIS A 1 398 ? 12.322 6.069 -8.479 1.00 85.25 398 HIS A C 1
ATOM 3078 O O . HIS A 1 398 ? 13.446 5.587 -8.576 1.00 85.25 398 HIS A O 1
ATOM 3084 N N . VAL A 1 399 ? 11.783 6.832 -9.432 1.00 88.81 399 VAL A N 1
ATOM 3085 C CA . VAL A 1 399 ? 12.457 7.183 -10.688 1.00 88.81 399 VAL A CA 1
ATOM 3086 C C . VAL A 1 399 ? 12.631 8.693 -10.768 1.00 88.81 399 VAL A C 1
ATOM 3088 O O . VAL A 1 399 ? 11.723 9.450 -10.423 1.00 88.81 399 VAL A O 1
ATOM 3091 N N . GLU A 1 400 ? 13.792 9.142 -11.240 1.00 92.69 400 GLU A N 1
ATOM 3092 C CA . GLU A 1 400 ? 14.033 10.557 -11.513 1.00 92.69 400 GLU A CA 1
ATOM 3093 C C . GLU A 1 400 ? 13.220 10.991 -12.745 1.00 92.69 400 GLU A C 1
ATOM 3095 O O . GLU A 1 400 ? 13.479 10.546 -13.864 1.00 92.69 400 GLU A O 1
ATOM 3100 N N . LEU A 1 401 ? 12.221 11.852 -12.544 1.00 95.19 401 LEU A N 1
ATOM 3101 C CA . LEU A 1 401 ? 11.441 12.438 -13.635 1.00 95.19 401 LEU A CA 1
ATOM 3102 C C . LEU A 1 401 ? 12.113 13.720 -14.130 1.00 95.19 401 LEU A C 1
ATOM 3104 O O . LEU A 1 401 ? 12.502 14.568 -13.326 1.00 95.19 401 LEU A O 1
ATOM 3108 N N . MET A 1 402 ? 12.199 13.888 -15.449 1.00 95.31 402 MET A N 1
ATOM 3109 C CA . MET A 1 402 ? 12.808 15.049 -16.105 1.00 95.31 402 MET A CA 1
ATOM 3110 C C . MET A 1 402 ? 11.929 15.573 -17.248 1.00 95.31 402 MET A C 1
ATOM 3112 O O . MET A 1 402 ? 11.181 14.820 -17.871 1.00 95.31 402 MET A O 1
ATOM 3116 N N . ARG A 1 403 ? 12.028 16.875 -17.535 1.00 95.00 403 ARG A N 1
ATOM 3117 C CA . ARG A 1 403 ? 11.368 17.524 -18.678 1.00 95.00 403 ARG A CA 1
ATOM 3118 C C . ARG A 1 403 ? 12.284 17.472 -19.891 1.00 95.00 403 ARG A C 1
ATOM 3120 O O . ARG A 1 403 ? 13.375 18.029 -19.844 1.00 95.00 403 ARG A O 1
ATOM 3127 N N . GLY A 1 404 ? 11.849 16.801 -20.943 1.00 94.69 404 GLY A N 1
ATOM 3128 C CA . GLY A 1 404 ? 12.571 16.670 -22.200 1.00 94.69 404 GLY A CA 1
ATOM 3129 C C . GLY A 1 404 ? 12.116 17.656 -23.273 1.00 94.69 404 GLY A C 1
ATOM 3130 O O . GLY A 1 404 ? 11.123 18.364 -23.088 1.00 94.69 404 GLY A O 1
ATOM 3131 N N . PRO A 1 405 ? 12.844 17.684 -24.400 1.00 94.31 405 PRO A N 1
ATOM 3132 C CA . PRO A 1 405 ? 12.463 18.459 -25.572 1.00 94.31 405 PRO A CA 1
ATOM 3133 C C . PRO A 1 405 ? 11.286 17.808 -26.322 1.00 94.31 405 PRO A C 1
ATOM 3135 O O . PRO A 1 405 ? 10.762 16.764 -25.914 1.00 94.31 405 PRO A O 1
ATOM 3138 N N . ARG A 1 406 ? 10.875 18.412 -27.439 1.00 94.56 406 ARG A N 1
ATOM 3139 C CA . ARG A 1 406 ? 9.873 17.837 -28.354 1.00 94.56 406 ARG A CA 1
ATOM 3140 C C . ARG A 1 406 ? 10.331 16.501 -28.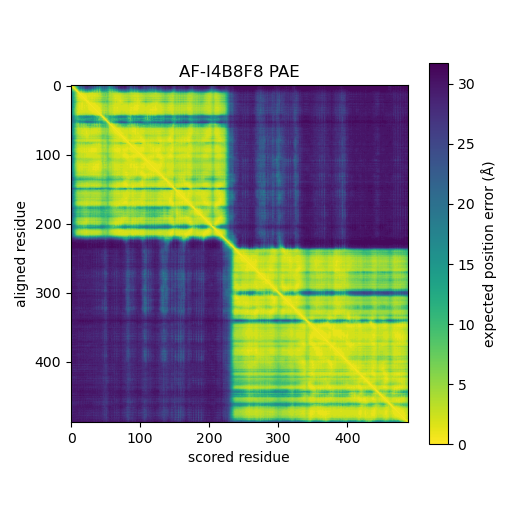903 1.00 94.56 406 ARG A C 1
ATOM 3142 O O . ARG A 1 406 ? 11.523 16.299 -29.140 1.00 94.56 406 ARG A O 1
ATOM 3149 N N . LEU A 1 407 ? 9.389 15.623 -29.222 1.00 93.69 407 LEU A N 1
ATOM 3150 C CA . LEU A 1 407 ? 9.693 14.324 -29.816 1.00 93.69 407 LEU A CA 1
ATOM 3151 C C . LEU A 1 407 ? 10.564 14.444 -31.079 1.00 93.69 407 LEU A C 1
ATOM 3153 O O . LEU A 1 407 ? 11.532 13.701 -31.243 1.00 93.69 407 LEU A O 1
ATOM 3157 N N . SER A 1 408 ? 10.265 15.423 -31.938 1.00 92.50 408 SER A N 1
ATOM 3158 C CA . SER A 1 408 ? 11.027 15.703 -33.164 1.00 92.50 408 SER A CA 1
ATOM 3159 C C . SER A 1 408 ? 12.476 16.124 -32.907 1.00 92.50 408 SER A C 1
ATOM 3161 O O . SER A 1 408 ? 13.337 15.946 -33.765 1.00 92.50 408 SER A O 1
ATOM 3163 N N . GLU A 1 409 ? 12.752 16.713 -31.744 1.00 92.81 409 GLU A N 1
ATOM 3164 C CA . GLU A 1 409 ? 14.097 17.109 -31.330 1.00 92.81 409 GLU A CA 1
ATOM 3165 C C . GLU A 1 409 ? 14.822 15.941 -30.665 1.00 92.81 409 GLU A C 1
ATOM 3167 O O . GLU A 1 409 ? 16.010 15.751 -30.918 1.00 92.81 409 GLU A O 1
ATOM 3172 N N . VAL A 1 410 ? 14.117 15.115 -29.883 1.00 93.62 410 VAL A N 1
ATOM 3173 C CA . VAL A 1 410 ? 14.676 13.905 -29.256 1.00 93.62 410 VAL A CA 1
ATOM 3174 C C . VAL A 1 410 ? 15.308 12.992 -30.309 1.00 93.62 410 VAL A C 1
ATOM 3176 O O . VAL A 1 410 ? 16.474 12.624 -30.182 1.00 93.62 410 VAL A O 1
ATOM 3179 N N . VAL A 1 411 ? 14.580 12.685 -31.389 1.00 93.69 411 VAL A N 1
ATOM 3180 C CA . VAL A 1 411 ? 15.060 11.782 -32.455 1.00 93.69 411 VAL A CA 1
ATOM 3181 C C . VAL A 1 411 ? 16.259 12.329 -33.244 1.00 93.69 411 VAL A C 1
ATOM 3183 O O . VAL A 1 411 ? 16.935 11.565 -33.934 1.00 93.69 411 VAL A O 1
ATOM 3186 N N . LYS A 1 412 ? 16.535 13.638 -33.162 1.00 91.44 412 LYS A N 1
ATOM 3187 C CA . LYS A 1 412 ? 17.650 14.307 -33.859 1.00 91.44 412 LYS A CA 1
ATOM 3188 C C . LYS A 1 412 ? 18.854 14.570 -32.966 1.00 91.44 412 LYS A C 1
ATOM 3190 O O . LYS A 1 412 ? 19.983 14.476 -33.431 1.00 91.44 412 LYS A O 1
ATOM 3195 N N . SER A 1 413 ? 18.602 14.966 -31.723 1.00 88.88 413 SER A N 1
ATOM 3196 C CA . SER A 1 413 ? 19.605 15.564 -30.837 1.00 88.88 413 SER A CA 1
ATOM 3197 C C . SER A 1 413 ? 20.174 14.599 -29.806 1.00 88.88 413 SER A C 1
ATOM 3199 O O . SER A 1 413 ? 21.251 14.871 -29.284 1.00 88.88 413 SER A O 1
ATOM 3201 N N . VAL A 1 414 ? 19.491 13.486 -29.508 1.00 91.00 414 VAL A N 1
ATOM 3202 C CA . VAL A 1 414 ? 19.959 12.505 -28.521 1.00 91.00 414 VAL A CA 1
ATOM 3203 C C . VAL A 1 414 ? 20.821 11.446 -29.217 1.00 91.00 414 VAL A C 1
ATOM 3205 O O . VAL A 1 414 ? 20.287 10.626 -29.970 1.00 91.00 414 VAL A O 1
ATOM 3208 N N . PRO A 1 415 ? 22.146 11.418 -28.984 1.00 86.44 415 PRO A N 1
ATOM 3209 C CA . PRO A 1 415 ? 23.029 10.478 -29.661 1.00 86.44 415 PRO A CA 1
ATOM 3210 C C . PRO A 1 415 ? 22.747 9.035 -29.235 1.00 86.44 415 PRO A C 1
ATOM 3212 O O . PRO A 1 415 ? 22.560 8.752 -28.049 1.00 86.44 415 PRO A O 1
ATOM 3215 N N . GLY A 1 416 ? 22.738 8.120 -30.208 1.00 90.56 416 GLY A N 1
ATOM 3216 C CA . GLY A 1 416 ? 22.604 6.681 -29.956 1.00 90.56 416 GLY A CA 1
ATOM 3217 C C . GLY A 1 416 ? 21.278 6.268 -29.312 1.00 90.56 416 GLY A C 1
ATOM 3218 O O . GLY A 1 416 ? 21.220 5.221 -28.672 1.00 90.56 416 GLY A O 1
ATOM 3219 N N . ILE A 1 417 ? 20.225 7.084 -29.429 1.00 94.88 417 ILE A N 1
ATOM 3220 C CA . ILE A 1 417 ? 18.914 6.739 -28.877 1.00 94.88 417 ILE A CA 1
ATOM 3221 C C . ILE A 1 417 ? 18.271 5.601 -29.670 1.00 94.88 417 ILE A C 1
ATOM 3223 O O . ILE A 1 417 ? 18.098 5.690 -30.887 1.00 94.88 417 ILE A O 1
ATOM 3227 N N . PHE A 1 418 ? 17.896 4.537 -28.965 1.00 97.12 418 PHE A N 1
ATOM 3228 C CA . PHE A 1 418 ? 17.139 3.424 -29.518 1.00 97.12 418 PHE A CA 1
ATOM 3229 C C . PHE A 1 418 ? 15.654 3.764 -29.518 1.00 97.12 418 PHE A C 1
ATOM 3231 O O . PHE A 1 418 ? 15.099 4.137 -28.490 1.00 97.12 418 PHE A O 1
ATOM 3238 N N . ARG A 1 419 ? 15.001 3.624 -30.664 1.00 96.56 419 ARG A N 1
ATOM 3239 C CA . ARG A 1 419 ? 13.581 3.901 -30.867 1.00 96.56 419 ARG A CA 1
ATOM 3240 C C . ARG A 1 419 ? 12.818 2.599 -31.015 1.00 96.56 419 ARG A C 1
ATOM 3242 O O . ARG A 1 419 ? 13.127 1.826 -31.916 1.00 96.56 419 ARG A O 1
ATOM 3249 N N . LEU A 1 420 ? 11.791 2.391 -30.195 1.00 96.19 420 LEU A N 1
ATOM 3250 C CA . LEU A 1 420 ? 10.859 1.287 -30.418 1.00 96.19 420 LEU A CA 1
ATOM 3251 C C . LEU A 1 420 ? 10.013 1.567 -31.658 1.00 96.19 420 LEU A C 1
ATOM 3253 O O . LEU A 1 420 ? 9.240 2.523 -31.694 1.00 96.19 420 LEU A O 1
ATOM 3257 N N . ASP A 1 421 ? 10.192 0.730 -32.672 1.00 93.44 421 ASP A N 1
ATOM 3258 C CA . ASP A 1 421 ? 9.597 0.876 -33.994 1.00 93.44 421 ASP A CA 1
ATOM 3259 C C . ASP A 1 421 ? 9.218 -0.505 -34.554 1.00 93.44 421 ASP A C 1
ATOM 3261 O O . ASP A 1 421 ? 9.803 -1.535 -34.212 1.00 93.44 421 ASP A O 1
ATOM 3265 N N . MET A 1 422 ? 8.241 -0.533 -35.452 1.00 89.56 422 MET A N 1
ATOM 3266 C CA . MET A 1 422 ? 7.852 -1.747 -36.169 1.00 89.56 422 MET A CA 1
ATOM 3267 C C . MET A 1 422 ? 8.915 -2.167 -37.190 1.00 89.56 422 MET A C 1
ATOM 3269 O O . MET A 1 422 ? 9.016 -3.340 -37.533 1.00 89.56 422 MET A O 1
ATOM 3273 N N . GLN A 1 423 ? 9.715 -1.213 -37.671 1.00 87.50 423 GLN A N 1
ATOM 3274 C CA . GLN A 1 423 ? 10.754 -1.440 -38.673 1.00 87.50 423 GLN A CA 1
ATOM 3275 C C . GLN A 1 423 ? 12.132 -1.164 -38.077 1.00 87.50 423 GLN A C 1
ATOM 3277 O O . GLN A 1 423 ? 12.659 -0.060 -38.205 1.00 87.50 423 GLN A O 1
ATOM 3282 N N . GLY A 1 424 ? 12.716 -2.168 -37.428 1.00 92.50 424 GLY A N 1
ATOM 3283 C CA . GLY A 1 424 ? 14.015 -2.048 -36.776 1.00 92.50 424 GLY A CA 1
ATOM 3284 C C . GLY A 1 424 ? 14.741 -3.376 -36.645 1.00 92.50 424 GLY A C 1
ATOM 3285 O O . GLY A 1 424 ? 14.234 -4.424 -37.047 1.00 92.50 424 GLY A O 1
ATOM 3286 N N . GLU A 1 425 ? 15.934 -3.332 -36.062 1.00 95.75 425 GLU A N 1
ATOM 3287 C CA . GLU A 1 425 ? 16.658 -4.551 -35.713 1.00 95.75 425 GLU A CA 1
ATOM 3288 C C . GLU A 1 425 ? 15.913 -5.293 -34.586 1.00 95.75 425 GLU A C 1
ATOM 3290 O O . GLU A 1 425 ? 15.453 -4.647 -33.636 1.00 95.75 425 GLU A O 1
ATOM 3295 N N . PRO A 1 426 ? 15.759 -6.631 -34.654 1.00 96.44 426 PRO A N 1
ATOM 3296 C CA . PRO A 1 426 ? 15.141 -7.396 -33.578 1.00 96.44 426 PRO A CA 1
ATOM 3297 C C . PRO A 1 426 ? 15.812 -7.114 -32.235 1.00 96.44 426 PRO A C 1
ATOM 3299 O O . PRO A 1 426 ? 17.024 -7.255 -32.099 1.00 96.44 426 PRO A O 1
ATOM 3302 N N . LEU A 1 427 ? 15.017 -6.771 -31.222 1.00 95.31 427 LEU A N 1
ATOM 3303 C CA . LEU A 1 427 ? 15.464 -6.378 -29.884 1.00 95.31 427 LEU A CA 1
ATOM 3304 C C . LEU A 1 427 ? 16.463 -7.378 -29.278 1.00 95.31 427 LEU A C 1
ATOM 3306 O O . LEU A 1 427 ? 17.417 -6.988 -28.611 1.00 95.31 427 LEU A O 1
ATOM 3310 N N . HIS A 1 428 ? 16.270 -8.672 -29.540 1.00 92.38 428 HIS A N 1
ATOM 3311 C CA . HIS A 1 428 ? 17.149 -9.729 -29.046 1.00 92.38 428 HIS A CA 1
ATOM 3312 C C . HIS A 1 428 ? 18.485 -9.854 -29.810 1.00 92.38 428 HIS A C 1
ATOM 3314 O O . HIS A 1 428 ? 19.362 -10.614 -29.399 1.00 92.38 428 HIS A O 1
ATOM 3320 N N . SER A 1 429 ? 18.666 -9.167 -30.930 1.00 93.25 429 SER A N 1
ATOM 3321 C CA . SER A 1 429 ? 19.917 -9.159 -31.700 1.00 93.25 429 SER A CA 1
ATOM 3322 C C . SER A 1 429 ? 20.786 -7.943 -31.371 1.00 93.25 429 SER A C 1
ATOM 3324 O O . SER A 1 429 ? 22.009 -8.019 -31.468 1.00 93.25 429 SER A O 1
ATOM 3326 N N . VAL A 1 430 ? 20.168 -6.871 -30.870 1.00 93.69 430 VAL A N 1
ATOM 3327 C CA . VAL A 1 430 ? 20.823 -5.593 -30.572 1.00 93.69 430 VAL A CA 1
ATOM 3328 C C . VAL A 1 430 ? 21.771 -5.708 -29.378 1.00 93.69 430 VAL A C 1
ATOM 3330 O O . VAL A 1 430 ? 21.422 -6.246 -28.322 1.00 93.69 430 VAL A O 1
ATOM 3333 N N . ARG A 1 431 ? 22.978 -5.153 -29.514 1.00 89.81 431 ARG A N 1
ATOM 3334 C CA . ARG A 1 431 ? 23.919 -4.981 -28.398 1.00 89.81 431 ARG A CA 1
ATOM 3335 C C . ARG A 1 431 ? 23.738 -3.604 -27.772 1.00 89.81 431 ARG A C 1
ATOM 3337 O O . ARG A 1 431 ? 23.860 -2.590 -28.454 1.00 89.81 431 ARG A O 1
ATOM 3344 N N . PHE A 1 432 ? 23.475 -3.580 -26.472 1.00 90.75 432 PHE A N 1
ATOM 3345 C CA . PHE A 1 432 ? 23.313 -2.346 -25.715 1.00 90.75 432 PHE A CA 1
ATOM 3346 C C . PHE A 1 432 ? 24.628 -1.963 -25.040 1.00 90.75 432 PHE A C 1
ATOM 3348 O O . PHE A 1 432 ? 25.322 -2.815 -24.496 1.00 90.75 432 PHE A O 1
ATOM 3355 N N . ALA A 1 433 ? 24.964 -0.674 -25.064 1.00 89.19 433 ALA A N 1
ATOM 3356 C CA . ALA A 1 433 ? 26.030 -0.147 -24.223 1.00 89.19 433 ALA A CA 1
ATOM 3357 C C . ALA A 1 433 ? 25.585 -0.105 -22.748 1.00 89.19 433 ALA A C 1
ATOM 3359 O O . ALA A 1 433 ? 24.402 -0.251 -22.429 1.00 89.19 433 ALA A O 1
ATOM 3360 N N . ALA A 1 434 ? 26.527 0.154 -21.838 1.00 87.69 434 ALA A N 1
ATOM 3361 C CA . ALA A 1 434 ? 26.216 0.320 -20.418 1.00 87.69 434 ALA A CA 1
ATOM 3362 C C . ALA A 1 434 ? 25.222 1.472 -20.168 1.00 87.69 434 ALA A C 1
ATOM 3364 O O . ALA A 1 434 ? 24.375 1.369 -19.279 1.00 87.69 434 ALA A O 1
ATOM 3365 N N . ALA A 1 435 ? 25.319 2.555 -20.948 1.00 91.69 435 ALA A N 1
ATOM 3366 C CA . ALA A 1 435 ? 24.351 3.645 -20.979 1.00 91.69 435 ALA A CA 1
ATOM 3367 C C . ALA A 1 435 ? 23.399 3.471 -22.170 1.00 91.69 435 ALA A C 1
ATOM 3369 O O . ALA A 1 435 ? 23.844 3.378 -23.315 1.00 91.69 435 ALA A O 1
ATOM 3370 N N . VAL A 1 436 ? 22.092 3.442 -21.907 1.00 94.81 436 VAL A N 1
ATOM 3371 C CA . VAL A 1 436 ? 21.056 3.231 -22.925 1.00 94.81 436 VAL A CA 1
ATOM 3372 C C . VAL A 1 436 ? 20.049 4.369 -22.884 1.00 94.81 436 VAL A C 1
ATOM 3374 O O . VAL A 1 436 ? 19.375 4.578 -21.877 1.00 94.81 436 VAL A O 1
ATOM 3377 N N . ASN A 1 437 ? 19.902 5.064 -24.009 1.00 95.69 437 ASN A N 1
ATOM 3378 C CA . ASN A 1 437 ? 18.795 5.980 -24.248 1.00 95.69 437 ASN A CA 1
ATOM 3379 C C . ASN A 1 437 ? 17.712 5.217 -25.015 1.00 95.69 437 ASN A C 1
ATOM 3381 O O . ASN A 1 437 ? 17.963 4.759 -26.128 1.00 95.69 437 ASN A O 1
ATOM 3385 N N . LEU A 1 438 ? 16.526 5.068 -24.428 1.00 97.50 438 LEU A N 1
ATOM 3386 C CA . LEU A 1 438 ? 15.412 4.327 -25.017 1.00 97.50 438 LEU A CA 1
ATOM 3387 C C . LEU A 1 438 ? 14.209 5.248 -25.214 1.00 97.50 438 LEU A C 1
ATOM 3389 O O . LEU A 1 438 ? 13.664 5.774 -24.249 1.00 97.50 438 LEU A O 1
ATOM 3393 N N . LEU A 1 439 ? 13.768 5.409 -26.454 1.00 97.56 439 LEU A N 1
ATOM 3394 C CA . LEU A 1 439 ? 12.560 6.127 -26.832 1.00 97.56 439 LEU A CA 1
ATOM 3395 C C . LEU A 1 439 ? 11.401 5.148 -26.994 1.00 97.56 439 LEU A C 1
ATOM 3397 O O . LEU A 1 439 ? 11.446 4.238 -27.828 1.00 97.56 439 LEU A O 1
ATOM 3401 N N . ALA A 1 440 ? 10.356 5.355 -26.195 1.00 96.56 440 ALA A N 1
ATOM 3402 C CA . ALA A 1 440 ? 9.124 4.597 -26.318 1.00 96.56 440 ALA A CA 1
ATOM 3403 C C . ALA A 1 440 ? 8.447 4.852 -27.673 1.00 96.56 440 ALA A C 1
ATOM 3405 O O . ALA A 1 440 ? 8.582 5.933 -28.248 1.00 96.56 440 ALA A O 1
ATOM 3406 N N . GLY A 1 441 ? 7.718 3.851 -28.172 1.00 90.81 441 GLY A N 1
ATOM 3407 C CA . GLY A 1 441 ? 6.997 3.956 -29.441 1.00 90.81 441 GLY A CA 1
ATOM 3408 C C . GLY A 1 441 ? 5.895 5.018 -29.401 1.00 90.81 441 GLY A C 1
ATOM 3409 O O . GLY A 1 441 ? 5.495 5.477 -28.335 1.00 90.81 441 GLY A O 1
ATOM 3410 N N . VAL A 1 442 ? 5.375 5.396 -30.564 1.00 87.25 442 VAL A N 1
ATOM 3411 C CA . VAL A 1 442 ? 4.215 6.294 -30.679 1.00 87.25 442 VAL A CA 1
ATOM 3412 C C . VAL A 1 442 ? 3.038 5.491 -31.217 1.00 87.25 442 VAL A C 1
ATOM 3414 O O . VAL A 1 442 ? 3.206 4.699 -32.143 1.00 87.25 442 VAL A O 1
ATOM 3417 N N . GLU A 1 443 ? 1.858 5.667 -30.626 1.00 80.50 443 GLU A N 1
ATOM 3418 C CA . GLU A 1 443 ? 0.634 4.994 -31.072 1.00 80.50 443 GLU A CA 1
ATOM 3419 C C . GLU A 1 443 ? 0.150 5.543 -32.431 1.00 80.50 443 GLU A C 1
ATOM 3421 O O . GLU A 1 443 ? 0.397 6.698 -32.782 1.00 80.50 443 GLU A O 1
ATOM 3426 N N . GLY A 1 444 ? -0.560 4.719 -33.209 1.00 78.69 444 GLY A N 1
ATOM 3427 C CA . GLY A 1 444 ? -1.093 5.105 -34.520 1.00 78.69 444 GLY A CA 1
ATOM 3428 C C . GLY A 1 444 ? -0.057 5.008 -35.644 1.00 78.69 444 GLY A C 1
ATOM 3429 O O . GLY A 1 444 ? 0.544 3.958 -35.845 1.00 78.69 444 GLY A O 1
ATOM 3430 N N . TYR A 1 445 ? 0.144 6.093 -36.398 1.00 71.25 445 TYR A N 1
ATOM 3431 C CA . TYR A 1 445 ? 0.987 6.110 -37.608 1.00 71.25 445 TYR A CA 1
ATOM 3432 C C . TYR A 1 445 ? 2.506 6.054 -37.341 1.00 71.25 445 TYR A C 1
ATOM 3434 O O . TYR A 1 445 ? 3.298 6.081 -38.284 1.00 71.25 445 TYR A O 1
ATOM 3442 N N . GLY A 1 446 ? 2.930 5.976 -36.076 1.00 81.31 446 GLY A N 1
ATOM 3443 C CA . GLY A 1 446 ? 4.339 5.929 -35.690 1.00 81.31 446 GLY A CA 1
ATOM 3444 C C . GLY A 1 446 ? 5.069 7.266 -35.872 1.00 81.31 446 GLY A C 1
ATOM 3445 O O . GLY A 1 446 ? 4.485 8.343 -35.760 1.00 81.31 446 GLY A O 1
ATOM 3446 N N . PHE A 1 447 ? 6.380 7.200 -36.114 1.00 84.88 447 PHE A N 1
ATOM 3447 C CA . PHE A 1 447 ? 7.253 8.374 -36.186 1.00 84.88 447 PHE A CA 1
ATOM 3448 C C . PHE A 1 447 ? 7.285 8.985 -37.590 1.00 84.88 447 PHE A C 1
ATOM 3450 O O . PHE A 1 447 ? 7.733 8.342 -38.542 1.00 84.88 447 PHE A O 1
ATOM 3457 N N . THR A 1 448 ? 6.875 10.250 -37.698 1.00 83.69 448 THR A N 1
ATOM 3458 C CA . THR A 1 448 ? 6.949 11.039 -38.939 1.00 83.69 448 THR A CA 1
ATOM 3459 C C . THR A 1 448 ? 8.375 11.481 -39.263 1.00 83.69 448 THR A C 1
ATOM 3461 O O . THR A 1 448 ? 8.790 11.430 -40.416 1.00 83.69 448 THR A O 1
ATOM 3464 N N . ASP A 1 449 ? 9.142 11.863 -38.242 1.00 83.75 449 ASP A N 1
ATOM 3465 C CA . ASP A 1 449 ? 10.567 12.164 -38.333 1.00 83.75 449 ASP A CA 1
ATOM 3466 C C . ASP A 1 449 ? 11.352 11.134 -37.522 1.00 83.75 449 ASP A C 1
ATOM 3468 O O . ASP A 1 449 ? 11.037 10.846 -36.365 1.00 83.75 449 ASP A O 1
ATOM 3472 N N . ARG A 1 450 ? 12.364 10.554 -38.160 1.00 87.88 450 ARG A N 1
ATOM 3473 C CA . ARG A 1 450 ? 13.157 9.453 -37.617 1.00 87.88 450 ARG A CA 1
ATOM 3474 C C . ARG A 1 450 ? 14.542 9.908 -37.150 1.00 87.88 450 ARG A C 1
ATOM 3476 O O . ARG A 1 450 ? 15.166 9.187 -36.368 1.00 87.88 450 ARG A O 1
ATOM 3483 N N . GLY A 1 451 ? 14.994 11.088 -37.582 1.00 89.56 451 GLY A N 1
ATOM 3484 C CA . GLY A 1 451 ? 16.309 11.643 -37.264 1.00 89.56 451 GLY A CA 1
ATOM 3485 C C . GLY A 1 451 ? 17.452 10.620 -37.330 1.00 89.56 451 GLY A C 1
ATOM 3486 O O . GLY A 1 451 ? 17.478 9.756 -38.204 1.00 89.56 451 GLY A O 1
ATOM 3487 N N . GLY A 1 452 ? 18.382 10.721 -36.379 1.00 90.31 452 GLY A N 1
ATOM 3488 C CA . GLY A 1 452 ? 19.502 9.789 -36.204 1.00 90.31 452 GLY A CA 1
ATOM 3489 C C . GLY A 1 452 ? 19.219 8.653 -35.214 1.00 90.31 452 GLY A C 1
ATOM 3490 O O . GLY A 1 452 ? 20.148 7.969 -34.793 1.00 90.31 452 GLY A O 1
ATOM 3491 N N . SER A 1 453 ? 17.963 8.479 -34.792 1.00 94.62 453 SER A N 1
ATOM 3492 C CA . SER A 1 453 ? 17.590 7.439 -33.827 1.00 94.62 453 SER A CA 1
ATOM 3493 C C . SER A 1 453 ? 17.604 6.036 -34.445 1.00 94.62 453 SER A 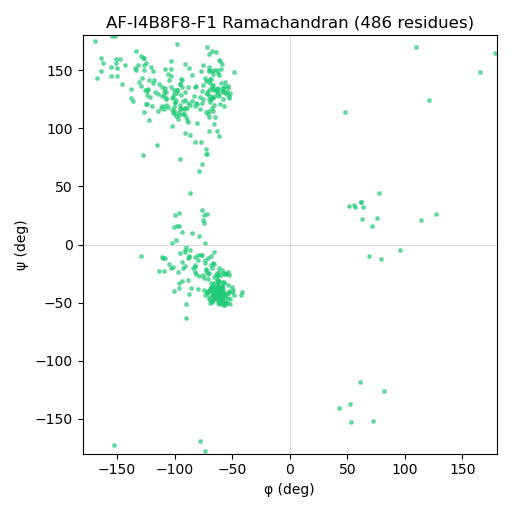C 1
ATOM 3495 O O . SER A 1 453 ? 17.241 5.844 -35.607 1.00 94.62 453 SER A O 1
ATOM 3497 N N . ILE A 1 454 ? 18.022 5.050 -33.651 1.00 96.25 454 ILE A N 1
ATOM 3498 C CA . ILE A 1 454 ? 18.276 3.671 -34.080 1.00 96.25 454 ILE A CA 1
ATOM 3499 C C . ILE A 1 454 ? 17.001 2.846 -33.870 1.00 96.25 454 ILE A C 1
ATOM 3501 O O . ILE A 1 454 ? 16.608 2.643 -32.719 1.00 96.25 454 ILE A O 1
ATOM 3505 N N . PRO A 1 455 ? 16.323 2.367 -34.926 1.00 96.50 455 PRO A N 1
ATOM 3506 C CA . PRO A 1 455 ? 15.080 1.634 -34.755 1.00 96.50 455 PRO A CA 1
ATOM 3507 C C . PRO A 1 455 ? 15.334 0.202 -34.274 1.00 96.50 455 PRO A C 1
ATOM 3509 O O . PRO A 1 455 ? 16.134 -0.536 -34.852 1.00 96.50 455 PRO A O 1
ATOM 3512 N N . ILE A 1 456 ? 14.589 -0.208 -33.253 1.00 96.94 456 ILE A N 1
ATOM 3513 C CA . ILE A 1 456 ? 14.588 -1.563 -32.701 1.00 96.94 456 ILE A CA 1
ATOM 3514 C C . ILE A 1 456 ? 13.158 -2.087 -32.625 1.00 96.94 456 ILE A C 1
ATOM 3516 O O . ILE A 1 456 ? 12.230 -1.333 -32.331 1.00 96.94 456 ILE A O 1
ATOM 3520 N N . THR A 1 457 ? 12.978 -3.380 -32.883 1.00 95.69 457 THR A N 1
ATOM 3521 C CA . THR A 1 457 ? 11.649 -3.989 -32.986 1.00 95.69 457 THR A CA 1
ATOM 3522 C C . THR A 1 457 ? 11.486 -5.201 -32.083 1.00 95.69 457 THR A C 1
ATOM 3524 O O . THR A 1 457 ? 12.440 -5.927 -31.811 1.00 95.69 457 THR A O 1
ATOM 3527 N N . ILE A 1 458 ? 10.262 -5.444 -31.621 1.00 95.56 458 ILE A N 1
ATOM 3528 C CA . ILE A 1 458 ? 9.909 -6.655 -30.880 1.00 95.56 458 ILE A CA 1
ATOM 3529 C C . ILE A 1 458 ? 9.349 -7.648 -31.897 1.00 95.56 458 ILE A C 1
ATOM 3531 O O . ILE A 1 458 ? 8.310 -7.358 -32.490 1.00 95.56 458 ILE A O 1
ATOM 3535 N N . PRO A 1 459 ? 9.993 -8.808 -32.115 1.00 92.56 459 PRO A N 1
ATOM 3536 C CA . PRO A 1 459 ? 9.451 -9.819 -33.011 1.00 92.56 459 PRO A CA 1
ATOM 3537 C C . PRO A 1 459 ? 8.068 -10.279 -32.550 1.00 92.56 459 PRO A C 1
ATOM 3539 O O . PRO A 1 459 ? 7.871 -10.615 -31.382 1.00 92.56 459 PRO A O 1
ATOM 3542 N N . MET A 1 460 ? 7.119 -10.310 -33.481 1.00 92.44 460 MET A N 1
ATOM 3543 C CA . MET A 1 460 ? 5.738 -10.720 -33.240 1.00 92.44 460 MET A CA 1
ATOM 3544 C C . MET A 1 460 ? 5.337 -11.841 -34.194 1.00 92.44 460 MET A C 1
ATOM 3546 O O . MET A 1 460 ? 5.915 -12.005 -35.267 1.00 92.44 460 MET A O 1
ATOM 3550 N N . GLN A 1 461 ? 4.335 -12.618 -33.786 1.00 90.00 461 GLN A N 1
ATOM 3551 C CA . GLN A 1 461 ? 3.718 -13.621 -34.649 1.00 90.00 461 GLN A CA 1
ATOM 3552 C C . GLN A 1 461 ? 2.987 -12.953 -35.818 1.00 90.00 461 GLN A C 1
ATOM 3554 O O . GLN A 1 461 ? 2.466 -11.841 -35.696 1.00 90.00 461 GLN A O 1
ATOM 3559 N N . THR A 1 462 ? 2.921 -13.653 -36.947 1.00 83.06 462 THR A N 1
ATOM 3560 C CA . THR A 1 462 ? 2.172 -13.208 -38.122 1.00 83.06 462 THR A CA 1
ATOM 3561 C C . THR A 1 462 ? 0.695 -12.995 -37.781 1.00 83.06 462 THR A C 1
ATOM 3563 O O . THR A 1 462 ? 0.069 -13.824 -37.125 1.00 83.06 462 THR A O 1
ATOM 3566 N N . GLY A 1 463 ? 0.132 -11.872 -38.235 1.00 79.94 463 GLY A N 1
ATOM 3567 C CA . GLY A 1 463 ? -1.274 -11.507 -38.012 1.00 79.94 463 GLY A CA 1
ATOM 3568 C C . GLY A 1 463 ? -1.535 -10.572 -36.824 1.00 79.94 463 GLY A C 1
ATOM 3569 O O . GLY A 1 463 ? -2.668 -10.128 -36.662 1.00 79.94 463 GLY A O 1
ATOM 3570 N N . VAL A 1 464 ? -0.519 -10.228 -36.023 1.00 85.19 464 VAL A N 1
ATOM 3571 C CA . VAL A 1 464 ? -0.616 -9.171 -35.000 1.00 85.19 464 VAL A CA 1
ATOM 3572 C C . VAL A 1 464 ? 0.019 -7.889 -35.537 1.00 85.19 464 VAL A C 1
ATOM 3574 O O . VAL A 1 464 ? 1.209 -7.871 -35.840 1.00 85.19 464 VAL A O 1
ATOM 3577 N N . GLU A 1 465 ? -0.772 -6.820 -35.660 1.00 80.62 465 GLU A N 1
ATOM 3578 C CA . GLU A 1 465 ? -0.321 -5.569 -36.288 1.00 80.62 465 GLU A CA 1
ATOM 3579 C C . GLU A 1 465 ? 0.641 -4.762 -35.409 1.00 80.62 465 GLU A C 1
ATOM 3581 O O . GLU A 1 465 ? 1.635 -4.240 -35.906 1.00 80.62 465 GLU A O 1
ATOM 3586 N N . SER A 1 466 ? 0.359 -4.638 -34.109 1.00 85.69 466 SER A N 1
ATOM 3587 C CA . SER A 1 466 ? 1.218 -3.927 -33.155 1.00 85.69 466 SER A CA 1
ATOM 3588 C C . SER A 1 466 ? 0.866 -4.268 -31.704 1.00 85.69 466 SER A C 1
ATOM 3590 O O . SER A 1 466 ? -0.230 -4.742 -31.402 1.00 85.69 466 SER A O 1
ATOM 3592 N N . LEU A 1 467 ? 1.806 -4.011 -30.792 1.00 89.19 467 LEU A N 1
ATOM 3593 C CA . LEU A 1 467 ? 1.552 -3.993 -29.351 1.00 89.19 467 LEU A CA 1
ATOM 3594 C C . LEU A 1 467 ? 1.182 -2.580 -28.899 1.00 89.19 467 LEU A C 1
ATOM 3596 O O . LEU A 1 467 ? 1.634 -1.592 -29.477 1.00 89.19 467 LEU A O 1
ATOM 3600 N N . ASN A 1 468 ? 0.453 -2.482 -27.786 1.00 92.25 468 ASN A N 1
ATOM 3601 C CA . ASN A 1 468 ? 0.343 -1.220 -27.062 1.00 92.25 468 ASN A CA 1
ATOM 3602 C C . ASN A 1 468 ? 1.753 -0.680 -26.739 1.00 92.25 468 ASN A C 1
ATOM 3604 O O . ASN A 1 468 ? 2.622 -1.424 -26.271 1.00 92.25 468 ASN A O 1
ATOM 3608 N N . ALA A 1 469 ? 1.977 0.616 -26.970 1.00 92.44 469 ALA A N 1
ATOM 3609 C CA . ALA A 1 469 ? 3.311 1.208 -26.900 1.00 92.44 469 ALA A CA 1
ATOM 3610 C C . ALA A 1 469 ? 3.941 1.111 -25.497 1.00 92.44 469 ALA A C 1
ATOM 3612 O O . ALA A 1 469 ? 5.152 0.912 -25.370 1.00 92.44 469 ALA A O 1
ATOM 3613 N N . GLN A 1 470 ? 3.132 1.179 -24.434 1.00 95.19 470 GLN A N 1
ATOM 3614 C CA . GLN A 1 470 ? 3.604 0.969 -23.065 1.00 95.19 470 GLN A CA 1
ATOM 3615 C C . GLN A 1 470 ? 4.003 -0.492 -22.821 1.00 95.19 470 GLN A C 1
ATOM 3617 O O . GLN A 1 470 ? 5.017 -0.740 -22.171 1.00 95.19 470 GLN A O 1
ATOM 3622 N N . THR A 1 471 ? 3.262 -1.456 -23.371 1.00 95.75 471 THR A N 1
ATOM 3623 C CA . THR A 1 471 ? 3.616 -2.884 -23.286 1.00 95.75 471 THR A CA 1
ATOM 3624 C C . THR A 1 471 ? 4.926 -3.177 -24.018 1.00 95.75 471 THR A C 1
ATOM 3626 O O . THR A 1 471 ? 5.803 -3.846 -23.471 1.00 95.75 471 THR A O 1
ATOM 3629 N N . ALA A 1 472 ? 5.097 -2.625 -25.223 1.00 96.12 472 ALA A N 1
ATOM 3630 C CA . ALA A 1 472 ? 6.346 -2.726 -25.973 1.00 96.12 472 ALA A CA 1
ATOM 3631 C C . ALA A 1 472 ? 7.531 -2.158 -25.172 1.00 96.12 472 ALA A C 1
ATOM 3633 O O . ALA A 1 472 ? 8.581 -2.791 -25.070 1.00 96.12 472 ALA A O 1
ATOM 3634 N N . LEU A 1 473 ? 7.339 -1.004 -24.526 1.00 97.81 473 LEU A N 1
ATOM 3635 C CA . LEU A 1 473 ? 8.346 -0.418 -23.647 1.00 97.81 473 LEU A CA 1
ATOM 3636 C C . LEU A 1 473 ? 8.719 -1.346 -22.480 1.00 97.81 473 LEU A C 1
ATOM 3638 O O . LEU A 1 473 ? 9.904 -1.508 -22.198 1.00 97.81 473 LEU A O 1
ATOM 3642 N N . SER A 1 474 ? 7.747 -1.978 -21.817 1.00 98.00 474 SER A N 1
ATOM 3643 C CA . SER A 1 474 ? 8.024 -2.922 -20.724 1.00 98.00 474 SER A CA 1
ATOM 3644 C C . SER A 1 474 ? 8.862 -4.117 -21.181 1.00 98.00 474 SER A C 1
ATOM 3646 O O . SER A 1 474 ? 9.793 -4.503 -20.478 1.00 98.00 474 SER A O 1
ATOM 3648 N N . ILE A 1 475 ? 8.566 -4.681 -22.358 1.00 97.75 475 ILE A N 1
ATOM 3649 C CA . ILE A 1 475 ? 9.330 -5.800 -22.935 1.00 97.75 475 ILE A CA 1
ATOM 3650 C C . ILE A 1 475 ? 10.768 -5.365 -23.241 1.00 97.75 475 ILE A C 1
ATOM 3652 O O . ILE A 1 475 ? 11.714 -6.071 -22.895 1.00 97.75 475 ILE A O 1
ATOM 3656 N N . ALA A 1 476 ? 10.936 -4.184 -23.842 1.00 97.62 476 ALA A N 1
ATOM 3657 C CA . ALA A 1 476 ? 12.250 -3.631 -24.149 1.00 97.62 476 ALA A CA 1
ATOM 3658 C C . ALA A 1 476 ? 13.097 -3.416 -22.890 1.00 97.62 476 ALA A C 1
ATOM 3660 O O . ALA A 1 476 ? 14.249 -3.841 -22.839 1.00 97.62 476 ALA A O 1
ATOM 3661 N N . LEU A 1 477 ? 12.511 -2.811 -21.855 1.00 97.50 477 LEU A N 1
ATOM 3662 C CA . LEU A 1 477 ? 13.181 -2.578 -20.579 1.00 97.50 477 LEU A CA 1
ATOM 3663 C C . LEU A 1 477 ? 13.597 -3.879 -19.890 1.00 97.50 477 LEU A C 1
ATOM 3665 O O . LEU A 1 477 ? 14.722 -3.971 -19.400 1.00 97.50 477 LEU A O 1
ATOM 3669 N N . TYR A 1 478 ? 12.723 -4.887 -19.888 1.00 97.31 478 TYR A N 1
ATOM 3670 C CA . TYR A 1 478 ? 13.044 -6.200 -19.339 1.00 97.31 478 TYR A CA 1
ATOM 3671 C C . TYR A 1 478 ? 14.231 -6.848 -20.065 1.00 97.31 478 TYR A C 1
ATOM 3673 O O . TYR A 1 478 ? 15.158 -7.329 -19.416 1.00 97.31 478 TYR A O 1
ATOM 3681 N N . GLU A 1 479 ? 14.244 -6.834 -21.402 1.00 95.75 479 GLU A N 1
ATOM 3682 C CA . GLU A 1 479 ? 15.333 -7.437 -22.180 1.00 95.75 479 GLU A CA 1
ATOM 3683 C C . GLU A 1 479 ? 16.663 -6.692 -21.994 1.00 95.75 479 GLU A C 1
ATOM 3685 O O . GLU A 1 479 ? 17.707 -7.333 -21.851 1.00 95.75 479 GLU A O 1
ATOM 3690 N N . ILE A 1 480 ? 16.636 -5.355 -21.929 1.00 94.81 480 ILE A N 1
ATOM 3691 C CA . ILE A 1 480 ? 17.825 -4.543 -21.630 1.00 94.81 480 ILE A CA 1
ATOM 3692 C C . ILE A 1 480 ? 18.371 -4.900 -20.243 1.00 94.81 480 ILE A C 1
ATOM 3694 O O . ILE A 1 480 ? 19.560 -5.195 -20.111 1.00 94.81 480 ILE A O 1
ATOM 3698 N N . GLN A 1 481 ? 17.511 -4.938 -19.220 1.00 94.31 481 GLN A N 1
ATOM 3699 C CA . GLN A 1 481 ? 17.917 -5.298 -17.861 1.00 94.31 481 GLN A CA 1
ATOM 3700 C C . GLN A 1 481 ? 18.497 -6.718 -17.809 1.00 94.31 481 GLN A C 1
ATOM 3702 O O . GLN A 1 481 ? 19.551 -6.932 -17.213 1.00 94.31 481 GLN A O 1
ATOM 3707 N N . ARG A 1 482 ? 17.843 -7.688 -18.460 1.00 93.12 482 ARG A N 1
ATOM 3708 C CA . ARG A 1 482 ? 18.286 -9.089 -18.506 1.00 93.12 482 ARG A CA 1
ATOM 3709 C C . ARG A 1 482 ? 19.703 -9.220 -19.065 1.00 9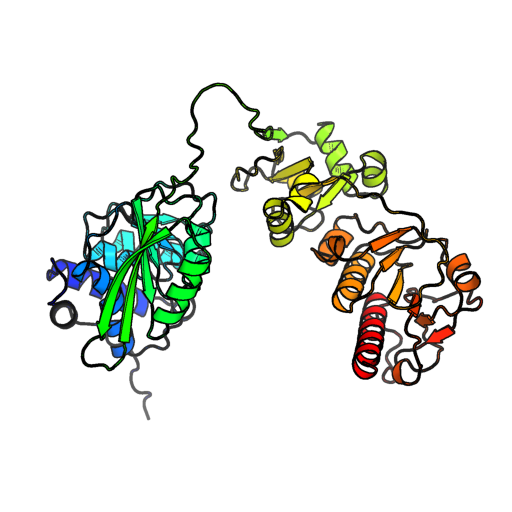3.12 482 ARG A C 1
ATOM 3711 O O . ARG A 1 482 ? 20.493 -9.989 -18.525 1.00 93.12 482 ARG A O 1
ATOM 3718 N N . ARG A 1 483 ? 20.039 -8.469 -20.119 1.00 86.75 483 ARG A N 1
ATOM 3719 C CA . ARG A 1 483 ? 21.389 -8.462 -20.712 1.00 86.75 483 ARG A CA 1
ATOM 3720 C C . ARG A 1 483 ? 22.412 -7.801 -19.805 1.00 86.75 483 ARG A C 1
ATOM 3722 O O . ARG A 1 483 ? 23.452 -8.391 -19.545 1.00 86.75 483 ARG A O 1
ATOM 3729 N N . GLN A 1 484 ? 22.082 -6.632 -19.260 1.00 85.62 484 GLN A N 1
ATOM 3730 C CA . GLN A 1 484 ? 22.972 -5.921 -18.340 1.00 85.62 484 GLN A CA 1
ATOM 3731 C C . GLN A 1 484 ? 23.262 -6.717 -17.058 1.00 85.62 484 GLN A C 1
ATOM 3733 O O . GLN A 1 484 ? 24.303 -6.517 -16.440 1.00 85.62 484 GLN A O 1
ATOM 3738 N N . LEU A 1 485 ? 22.360 -7.614 -16.646 1.00 84.56 485 LEU A N 1
ATOM 3739 C CA . LEU A 1 485 ? 22.596 -8.556 -15.549 1.00 84.56 485 LEU A CA 1
ATOM 3740 C C . LEU A 1 485 ? 23.452 -9.764 -15.952 1.00 84.56 485 LEU A C 1
ATOM 3742 O O . LEU A 1 485 ? 24.104 -10.324 -15.084 1.00 84.56 485 LEU A O 1
ATOM 3746 N N . ALA A 1 486 ? 23.443 -10.175 -17.222 1.00 79.00 486 ALA A N 1
ATOM 3747 C CA . ALA A 1 486 ? 24.245 -11.296 -17.721 1.00 79.00 486 ALA A CA 1
ATOM 3748 C C . ALA A 1 486 ? 25.698 -10.906 -18.058 1.00 79.00 486 ALA A C 1
ATOM 3750 O O . ALA A 1 486 ? 26.554 -11.778 -18.169 1.00 79.00 486 ALA A O 1
ATOM 3751 N N . GLU A 1 487 ? 25.962 -9.612 -18.253 1.00 67.25 487 GLU A N 1
ATOM 3752 C CA . GLU A 1 487 ? 27.297 -9.046 -18.509 1.00 67.25 487 GLU A CA 1
ATOM 3753 C C . GLU A 1 487 ? 28.039 -8.619 -17.224 1.00 67.25 487 GLU A C 1
ATOM 3755 O O . GLU A 1 487 ? 29.206 -8.233 -17.295 1.00 67.25 487 GLU A O 1
ATOM 3760 N N . LYS A 1 488 ? 27.370 -8.680 -16.063 1.00 58.16 488 LYS A N 1
ATOM 3761 C CA . LYS A 1 488 ? 27.958 -8.513 -14.723 1.00 58.16 488 LYS A CA 1
ATOM 3762 C C . LYS A 1 488 ? 28.332 -9.865 -14.138 1.00 58.16 488 LYS A C 1
ATOM 3764 O O . LYS A 1 488 ? 29.364 -9.905 -13.433 1.00 58.16 488 LYS A O 1
#

InterPro domains:
  IPR001537 tRNA/rRNA methyltransferase, SpoU type [PF00588] (352-478)
  IPR003682 rRNA small subunit methyltransferase G [MF_00074] (23-214)
  IPR003682 rRNA small subunit methyltransferase G [PF02527] (33-191)
  IPR003682 rRNA small subunit methyltransferase G [PTHR31760] (23-227)
  IPR003682 rRNA small subunit methyltransferase G [TIGR00138] (37-215)
  IPR029026 tRNA (guanine-N1-)-methyltransferase, N-terminal [G3DSA:3.40.1280.10] (343-487)
  IPR029028 Alpha/beta knot methyltransferases [SSF75217] (330-485)
  IPR029063 S-adenosyl-L-methionine-dependent methyltransferase superfamily [G3DSA:3.40.50.150] (16-235)
  IPR029063 S-adenosyl-L-methionine-dependent methyltransferase superfamily [SSF53335] (25-218)
  IPR029064 Ribosomal protein eL30-like superfamily [G3DSA:3.30.1330.30] (240-333)
  IPR029064 Ribosomal protein eL30-like superfamily [SSF55315] (241-317)